Protein AF-0000000074036276 (afdb_homodimer)

Secondary structure (DSSP, 8-state):
--THHHHHHHHHHHHHHHHHHHHHHHHHHHHHHHHHHHHTT--HHHHHHHHHHHHHHHHHHHHHHH---HHHHHHHHHHHHHHIIIIIHHHHHHTTTGGGTTHHHHHHHHHHHHHHH--SGGGHHHHHHHHHHHHHHHHHHHH-TTTS---S-HHHHHHHHHHHHHHHHHHHHHHHHHHHHHHHHHHHHHHHHHHB-TTT-SEEHHHHHHHHHS--SS-EEEEEEEEETHHHHHHHH-HHHHHHHHHHHHHHHHHHS-TT-EEEE-SSSEEEEEEET--HHHHHHHHHHHHHHHHHHHHHTTTTT-EEEEEEEEGGG-SHHHHHHHHHHHHHHHS-----------/--THHHHHHHHHHHHHHHHHHHHHHHHHHHHHHHHHHHHTT--HHHHHHHHHHHHHHHHHHHHHHH---HHHHHHHHHHHHHHIIIIIHHHHHHTTTGGGTTHHHHHHHHHHHHHHH--SGGGHHHHHHHHHHHHHHHHHHHH-TTTS---S-HHHHHHHHHHHHHHHHHHHHHHHHHHHHHHHHHHHHHHHHHHB-TTT-SEEHHHHHHHHHS--SS-EEEEEEEEETHHHHHHHH-HHHHHHHHHHHHHHHHHHS-TT-EEEE-SSSEEEEEEET--HHHHHHHHHHHHHHHHHHHHHTTTTT-EEEEEEEEGGG-SHHHHHHHHHHHHHHHS-----------

Nearest PDB structures (foldseek):
  7e6g-assembly1_B  TM=5.889E-01  e=9.411E-11  Pseudomonas aeruginosa
  4zmu-assembly2_D  TM=6.657E-01  e=3.945E-09  Pseudomonas aeruginosa PAO1
  3tvk-assembly1_A  TM=8.388E-01  e=3.420E-07  Escherichia coli K-12
  4h54-assembly1_A  TM=5.134E-01  e=1.057E-08  Escherichia coli K-12
  4h54-assembly1_B  TM=5.108E-01  e=3.673E-08  Escherichia coli K-12

Sequence (692 aa):
MEWYHLQKKSFEGVKAQIFKIVLVFAGLAFSFATLANTINGRPAVNIWLPLLAAGLHGLLFFIYTRERSSHSRTAITRIYMAGLAWVYLPLAWLTSPGSYSAMPYYALAFIVIMACLTLKSWEYVFAVSSLMITILLFHYEVLHPGQFSLYSPPKERALDLSIHFFVASTIMIISLYMINRSFRHENQRMYDAATTDPHTGLYNRRFFYDAISHQHLHTFCLVLMDLNNFKRINDIHGHPVGDEVLLAFSRILKLSCREEDLAIRYGGDEFILLLHHTTLSQARALESRIRHDFRELEETYKHEELSISFGYATHLDGSIDEIILKADQHLYQRKPKKFLQESLPRMEWYHLQKKSFEGVKAQIFKIVLVFAGLAFSFATLANTINGRPAVNIWLPLLAAGLHGLLFFIYTRERSSHSRTAITRIYMAGLAWVYLPLAWLTSPGSYSAMPYYALAFIVIMACLTLKSWEYVFAVSSLMITILLFHYEVLHPGQFSLYSPPKERALDLSIHFFVASTIMIISLYMINRSFRHENQRMYDAATTDPHTGLYNRRFFYDAISHQHLHTFCLVLMDLNNFKRINDIHGHPVGDEVLLAFSRILKLSCREEDLAIRYGGDEFILLLHHTTLSQARALESRIRHDFRELEETYKHEELSISFGYATHLDGSIDEIILKADQHLYQRKPKKFLQESLPR

Foldseek 3Di:
DPVVVVVLVLLLVLLLVLLLVLLVLLLVLLVLQLVLCVVLVHDPCSNVLSVVVSVVSVVLNVVLVPDDDSVVNLVSLLVVLCCVQPPSLVVNQQRALHPLALSVLVLVLSLLSQVLNDDDPVSNCSSVSSVVVSVVSVVVCVVPVVRHDNDDDPVSRVVRNVSSNVSSVVSNVVSVVSVVVSVVVVVVVVVQVVFADPLQSAGEQVVVVVVVVPPPDFKKKKKKKFKPLLVVCCVPVNVVVSSVLVNQLSVLVVVLADPVWGWYDYDDGMIMIIGTPDDPVRVVVSVVSSQVSCVVVCVVVVVSNIDMFMFMFIPVQDDPVRRVVRRVVRRVVGPDPPPPVPPPDD/DPVVVVVLVLLLVLLLVLLLVLLVLLLVLLVLQLVLCVVLVHDPCSNVLSVVVSVVSVVLNVVLVPDDDSVVNLVSLLVVLCCVQPPSLVVNQQQALHPLALSVLVLVLSLLSQVLNDDDPVSNCSSVSSVVVSVVSVVVCVVPVVRHDNDDPPVSRVVRNVSSNVSSVVSNVVSVVSVVVSVVVVVVVVVQVVFADPLQSAGEQVVVVVVVVPPPDFKKKKKKKFKPLLVVCCVPVNVVVSSVLVNQLSVLVVVLADPVKGWYDYDDGMIMIIGTPDDPVRVVVSVVSSQVSCVVVCVVVVVSNIDMFMFMFIPVQDDPVRRVVRRVVRRVVGPDPPPPPPPPDD

Organism: NCBI:txid159291

pLDDT: mean 86.24, std 13.28, range [28.83, 98.31]

Structure (mmCIF, N/CA/C/O backbone):
data_AF-0000000074036276-model_v1
#
loop_
_entity.id
_entity.type
_entity.pdbx_description
1 polymer 'diguanylate cyclase'
#
loop_
_atom_site.group_PDB
_atom_site.id
_atom_site.type_symbol
_atom_site.label_atom_id
_atom_site.label_alt_id
_atom_site.label_comp_id
_atom_site.label_asym_id
_atom_site.label_entity_id
_atom_site.label_seq_id
_atom_site.pdbx_PDB_ins_code
_atom_site.Cartn_x
_atom_site.Cartn_y
_atom_site.Cartn_z
_atom_site.occupancy
_atom_site.B_iso_or_equiv
_atom_site.auth_seq_id
_atom_site.auth_comp_id
_atom_site.auth_asym_id
_atom_site.auth_atom_id
_atom_site.pdbx_PDB_model_num
ATOM 1 N N . MET A 1 1 ? 2.258 18.891 -13.188 1 29.39 1 MET A N 1
ATOM 2 C CA . MET A 1 1 ? 3.076 17.906 -13.883 1 29.39 1 MET A CA 1
ATOM 3 C C . MET A 1 1 ? 3.99 17.172 -12.914 1 29.39 1 MET A C 1
ATOM 5 O O . MET A 1 1 ? 4.098 15.945 -12.961 1 29.39 1 MET A O 1
ATOM 9 N N . GLU A 1 2 ? 4.906 18.031 -12.227 1 33.69 2 GLU A N 1
ATOM 10 C CA . GLU A 1 2 ? 6.086 17.5 -11.547 1 33.69 2 GLU A CA 1
ATOM 11 C C . GLU A 1 2 ? 5.715 16.844 -10.219 1 33.69 2 GLU A C 1
ATOM 13 O O . GLU A 1 2 ? 6.297 15.836 -9.828 1 33.69 2 GLU A O 1
ATOM 18 N N . TRP A 1 3 ? 4.902 17.625 -9.422 1 35.78 3 TRP A N 1
ATOM 19 C CA . TRP A 1 3 ? 4.793 17.266 -8.008 1 35.78 3 TRP A CA 1
ATOM 20 C C . TRP A 1 3 ? 3.941 16.016 -7.82 1 35.78 3 TRP A C 1
ATOM 22 O O . TRP A 1 3 ? 3.967 15.391 -6.758 1 35.78 3 TRP A O 1
ATOM 32 N N . TYR A 1 4 ? 2.934 15.75 -8.656 1 44.09 4 TYR A N 1
ATOM 33 C CA . TYR A 1 4 ? 2.369 14.453 -8.992 1 44.09 4 TYR A CA 1
ATOM 34 C C . TYR A 1 4 ? 3.451 13.375 -9.031 1 44.09 4 TYR A C 1
ATOM 36 O O . TYR A 1 4 ? 3.158 12.188 -8.914 1 44.09 4 TYR A O 1
ATOM 44 N N . HIS A 1 5 ? 4.633 13.875 -9.078 1 47.62 5 HIS A N 1
ATOM 45 C CA . HIS A 1 5 ? 5.871 13.117 -9.227 1 47.62 5 HIS A CA 1
ATOM 46 C C . HIS A 1 5 ? 6.254 12.43 -7.918 1 47.62 5 HIS A C 1
ATOM 48 O O . HIS A 1 5 ? 6.832 11.344 -7.934 1 47.62 5 HIS A O 1
ATOM 54 N N . LEU A 1 6 ? 5.895 13.156 -6.883 1 48.88 6 LEU A N 1
ATOM 55 C CA . LEU A 1 6 ? 6.371 12.531 -5.652 1 48.88 6 LEU A CA 1
ATOM 56 C C . LEU A 1 6 ? 5.605 11.242 -5.367 1 48.88 6 LEU A C 1
ATOM 58 O O . LEU A 1 6 ? 6.191 10.258 -4.922 1 48.88 6 LEU A O 1
ATOM 62 N N . GLN A 1 7 ? 4.188 11.336 -5.504 1 51.97 7 GLN A N 1
ATOM 63 C CA . GLN A 1 7 ? 3.34 10.164 -5.316 1 51.97 7 GLN A CA 1
ATOM 64 C C . GLN A 1 7 ? 3.77 9.016 -6.227 1 51.97 7 GLN A C 1
ATOM 66 O O . GLN A 1 7 ? 3.855 7.867 -5.793 1 51.97 7 GLN A O 1
ATOM 71 N N . LYS A 1 8 ? 3.844 9.422 -7.523 1 57.22 8 LYS A N 1
ATOM 72 C CA . LYS A 1 8 ? 4.305 8.516 -8.57 1 57.22 8 LYS A CA 1
ATOM 73 C C . LYS A 1 8 ? 5.668 7.926 -8.227 1 57.22 8 LYS A C 1
ATOM 75 O O . LYS A 1 8 ? 5.934 6.754 -8.5 1 57.22 8 LYS A O 1
ATOM 80 N N . LYS A 1 9 ? 6.23 8.586 -7.32 1 60.41 9 LYS A N 1
ATOM 81 C CA . LYS A 1 9 ? 7.598 8.195 -6.996 1 60.41 9 LYS A CA 1
ATOM 82 C C . LYS A 1 9 ? 7.617 7.094 -5.938 1 60.41 9 LYS A C 1
ATOM 84 O O . LYS A 1 9 ? 8.414 6.156 -6.02 1 60.41 9 LYS A O 1
ATOM 89 N N . SER A 1 10 ? 6.492 7.262 -5.035 1 69.25 10 SER A N 1
ATOM 90 C CA . SER A 1 10 ? 6.539 6.242 -3.99 1 69.25 10 SER A CA 1
ATOM 91 C C . SER A 1 10 ? 6.129 4.879 -4.527 1 69.25 10 SER A C 1
ATOM 93 O O . SER A 1 10 ? 6.801 3.877 -4.273 1 69.25 10 SER A O 1
ATOM 95 N N . PHE A 1 11 ? 5.102 4.863 -5.363 1 75.06 11 PHE A N 1
ATOM 96 C CA . PHE A 1 11 ? 4.633 3.609 -5.938 1 75.06 11 PHE A CA 1
ATOM 97 C C . PHE A 1 11 ? 5.648 3.049 -6.926 1 75.06 11 PHE A C 1
ATOM 99 O O . PHE A 1 11 ? 5.938 1.85 -6.914 1 75.06 11 PHE A O 1
ATOM 106 N N . GLU A 1 12 ? 6.168 3.906 -7.719 1 78.75 12 GLU A N 1
ATOM 107 C CA . GLU A 1 12 ? 7.188 3.496 -8.68 1 78.75 12 GLU A CA 1
ATOM 108 C C . GLU A 1 12 ? 8.445 2.994 -7.973 1 78.75 12 GLU A C 1
ATOM 110 O O . GLU A 1 12 ? 9.094 2.057 -8.445 1 78.75 12 GLU A O 1
ATOM 115 N N . GLY A 1 13 ? 8.672 3.613 -6.871 1 78.56 13 GLY A N 1
ATOM 116 C CA . GLY A 1 13 ? 9.82 3.174 -6.094 1 78.56 13 GLY A CA 1
ATOM 117 C C . GLY A 1 13 ? 9.648 1.783 -5.512 1 78.56 13 GLY A C 1
ATOM 118 O O . GLY A 1 13 ? 10.578 0.97 -5.551 1 78.56 13 GLY A O 1
ATOM 119 N N . VAL A 1 14 ? 8.492 1.578 -5.07 1 78.81 14 VAL A N 1
ATOM 120 C CA . VAL A 1 14 ? 8.195 0.268 -4.504 1 78.81 14 VAL A CA 1
ATOM 121 C C . VAL A 1 14 ? 8.281 -0.8 -5.59 1 78.81 14 VAL A C 1
ATOM 123 O O . VAL A 1 14 ? 8.891 -1.854 -5.387 1 78.81 14 VAL A O 1
ATOM 126 N N . LYS A 1 15 ? 7.711 -0.553 -6.73 1 85.56 15 LYS A N 1
ATOM 127 C CA . LYS A 1 15 ? 7.73 -1.512 -7.832 1 85.56 15 LYS A CA 1
ATOM 128 C C . LYS A 1 15 ? 9.156 -1.735 -8.344 1 85.56 15 LYS A C 1
ATOM 130 O O . LYS A 1 15 ? 9.508 -2.844 -8.75 1 85.56 15 LYS A O 1
ATOM 135 N N . ALA A 1 16 ? 9.93 -0.695 -8.312 1 87.44 16 ALA A N 1
ATOM 136 C CA . ALA A 1 16 ? 11.328 -0.826 -8.695 1 87.44 16 ALA A CA 1
ATOM 137 C C . ALA A 1 16 ? 12.07 -1.758 -7.746 1 87.44 16 ALA A C 1
ATOM 139 O O . ALA A 1 16 ? 12.906 -2.561 -8.172 1 87.44 16 ALA A O 1
ATOM 140 N N . GLN A 1 17 ? 11.781 -1.665 -6.535 1 84.44 17 GLN A N 1
ATOM 141 C CA . GLN A 1 17 ? 12.398 -2.545 -5.547 1 84.44 17 GLN A CA 1
ATOM 142 C C . GLN A 1 17 ? 11.945 -3.99 -5.742 1 84.44 17 GLN A C 1
ATOM 144 O O . GLN A 1 17 ? 12.758 -4.914 -5.641 1 84.44 17 GLN A O 1
ATOM 149 N N . ILE A 1 18 ? 10.742 -4.133 -6.023 1 85.88 18 ILE A N 1
ATOM 150 C CA . ILE A 1 18 ? 10.195 -5.465 -6.266 1 85.88 18 ILE A CA 1
ATOM 151 C C . ILE A 1 18 ? 10.859 -6.078 -7.496 1 85.88 18 ILE A C 1
ATOM 153 O O . ILE A 1 18 ? 11.219 -7.258 -7.492 1 85.88 18 ILE A O 1
ATOM 157 N N . PHE A 1 19 ? 11 -5.262 -8.531 1 92.88 19 PHE A N 1
ATOM 158 C CA . PHE A 1 19 ? 11.617 -5.77 -9.75 1 92.88 19 PHE A CA 1
ATOM 159 C C . PHE A 1 19 ? 13.047 -6.23 -9.484 1 92.88 19 PHE A C 1
ATOM 161 O O . PHE A 1 19 ? 13.469 -7.27 -9.984 1 92.88 19 PHE A O 1
ATOM 168 N N . LYS A 1 20 ? 13.766 -5.527 -8.664 1 90.75 20 LYS A N 1
ATOM 169 C CA . LYS A 1 20 ? 15.125 -5.926 -8.305 1 90.75 20 LYS A CA 1
ATOM 170 C C . LYS A 1 20 ? 15.141 -7.273 -7.594 1 90.75 20 LYS A C 1
ATOM 172 O O . LYS A 1 20 ? 15.977 -8.125 -7.883 1 90.75 20 LYS A O 1
ATOM 177 N N . ILE A 1 21 ? 14.258 -7.473 -6.809 1 87.19 21 ILE A N 1
ATOM 178 C CA . ILE A 1 21 ? 14.156 -8.711 -6.047 1 87.19 21 ILE A CA 1
ATOM 179 C C . ILE A 1 21 ? 13.773 -9.859 -6.977 1 87.19 21 ILE A C 1
ATOM 181 O O . ILE A 1 21 ? 14.336 -10.953 -6.891 1 87.19 21 ILE A O 1
ATOM 185 N N . VAL A 1 22 ? 12.805 -9.57 -7.793 1 89.5 22 VAL A N 1
ATOM 186 C CA . VAL A 1 22 ? 12.375 -10.562 -8.773 1 89.5 22 VAL A CA 1
ATOM 187 C C . VAL A 1 22 ? 13.555 -10.977 -9.648 1 89.5 22 VAL A C 1
ATOM 189 O O . VAL A 1 22 ? 13.758 -12.164 -9.914 1 89.5 22 VAL A O 1
ATOM 192 N N . LEU A 1 23 ? 14.336 -10 -10.062 1 93.38 23 LEU A N 1
ATOM 193 C CA . LEU A 1 23 ? 15.484 -10.305 -10.914 1 93.38 23 LEU A CA 1
ATOM 194 C C . LEU A 1 23 ? 16.469 -11.227 -10.195 1 93.38 23 LEU A C 1
ATOM 196 O O . LEU A 1 23 ? 16.984 -12.18 -10.789 1 93.38 23 LEU A O 1
ATOM 200 N N . VAL A 1 24 ? 16.609 -11.031 -8.961 1 91.44 24 VAL A N 1
ATOM 201 C CA . VAL A 1 24 ? 17.562 -11.836 -8.188 1 91.44 24 VAL A CA 1
ATOM 202 C C . VAL A 1 24 ? 16.984 -13.234 -7.977 1 91.44 24 VAL A C 1
ATOM 204 O O . VAL A 1 24 ? 17.641 -14.234 -8.305 1 91.44 24 VAL A O 1
ATOM 207 N N . PHE A 1 25 ? 15.781 -13.352 -7.574 1 87.56 25 PHE A N 1
ATOM 208 C CA . PHE A 1 25 ? 15.227 -14.648 -7.188 1 87.56 25 PHE A CA 1
ATOM 209 C C . PHE A 1 25 ? 14.859 -15.469 -8.414 1 87.56 25 PHE A C 1
ATOM 211 O O . PHE A 1 25 ? 14.984 -16.688 -8.414 1 87.56 25 PHE A O 1
ATOM 218 N N . ALA A 1 26 ? 14.344 -14.742 -9.375 1 88.25 26 ALA A N 1
ATOM 219 C CA . ALA A 1 26 ? 14.094 -15.461 -10.625 1 88.25 26 ALA A CA 1
ATOM 220 C C . ALA A 1 26 ? 15.406 -15.938 -11.258 1 88.25 26 ALA A C 1
ATOM 222 O O . ALA A 1 26 ? 15.469 -17.031 -11.812 1 88.25 26 ALA A O 1
ATOM 223 N N . GLY A 1 27 ? 16.406 -15.102 -11.188 1 90.69 27 GLY A N 1
ATOM 224 C CA . GLY A 1 27 ? 17.719 -15.531 -11.656 1 90.69 27 GLY A CA 1
ATOM 225 C C . GLY A 1 27 ? 18.234 -16.766 -10.953 1 90.69 27 GLY A C 1
ATOM 226 O O . GLY A 1 27 ? 18.734 -17.703 -11.602 1 90.69 27 GLY A O 1
ATOM 227 N N . LEU A 1 28 ? 18.062 -16.812 -9.703 1 89.38 28 LEU A N 1
ATOM 228 C CA . LEU A 1 28 ? 18.453 -17.984 -8.914 1 89.38 28 LEU A CA 1
ATOM 229 C C . LEU A 1 28 ? 17.609 -19.188 -9.289 1 89.38 28 LEU A C 1
ATOM 231 O O . LEU A 1 28 ? 18.125 -20.312 -9.367 1 89.38 28 LEU A O 1
ATOM 235 N N . ALA A 1 29 ? 16.375 -18.922 -9.492 1 85.94 29 ALA A N 1
ATOM 236 C CA . ALA A 1 29 ? 15.477 -20 -9.883 1 85.94 29 ALA A CA 1
ATOM 237 C C . ALA A 1 29 ? 15.898 -20.609 -11.219 1 85.94 29 ALA A C 1
ATOM 239 O O . ALA A 1 29 ? 15.898 -21.844 -11.367 1 85.94 29 ALA A O 1
ATOM 240 N N . PHE A 1 30 ? 16.266 -19.766 -12.125 1 88.62 30 PHE A N 1
ATOM 241 C CA . PHE A 1 30 ? 16.734 -20.25 -13.422 1 88.62 30 PHE A CA 1
ATOM 242 C C . PHE A 1 30 ? 18.031 -21.016 -13.289 1 88.62 30 PHE A C 1
ATOM 244 O O . PHE A 1 30 ? 18.25 -22.016 -13.984 1 88.62 30 PHE A O 1
ATOM 251 N N . SER A 1 31 ? 18.828 -20.578 -12.398 1 89.88 31 SER A N 1
ATOM 252 C CA . SER A 1 31 ? 20.078 -21.281 -12.125 1 89.88 31 SER A CA 1
ATOM 253 C C . SER A 1 31 ? 19.812 -22.656 -11.539 1 89.88 31 SER A C 1
ATOM 255 O O . SER A 1 31 ? 20.438 -23.641 -11.922 1 89.88 31 SER A O 1
ATOM 257 N N . PHE A 1 32 ? 18.875 -22.719 -10.719 1 87 32 PHE A N 1
ATOM 258 C CA . PHE A 1 32 ? 18.5 -23.984 -10.102 1 87 32 PHE A CA 1
ATOM 259 C C . PHE A 1 32 ? 17.891 -24.922 -11.133 1 87 32 PHE A C 1
ATOM 261 O O . PHE A 1 32 ? 18.125 -26.125 -11.094 1 87 32 PHE A O 1
ATOM 268 N N . ALA A 1 33 ? 17.078 -24.344 -11.961 1 83.31 33 ALA A N 1
ATOM 269 C CA . ALA A 1 33 ? 16.484 -25.156 -13.023 1 83.31 33 ALA A CA 1
ATOM 270 C C . ALA A 1 33 ? 17.562 -25.734 -13.93 1 83.31 33 ALA A C 1
ATOM 272 O O . ALA A 1 33 ? 17.453 -26.891 -14.367 1 83.31 33 ALA A O 1
ATOM 273 N N . THR A 1 34 ? 18.578 -24.953 -14.172 1 89 34 THR A N 1
ATOM 274 C CA . THR A 1 34 ? 19.719 -25.422 -14.961 1 89 34 THR A CA 1
ATOM 275 C C . THR A 1 34 ? 20.406 -26.594 -14.281 1 89 34 THR A C 1
ATOM 277 O O . THR A 1 34 ? 20.672 -27.609 -14.914 1 89 34 THR A O 1
ATOM 280 N N . LEU A 1 35 ? 20.594 -26.453 -13.062 1 86.88 35 LEU A N 1
ATOM 281 C CA . LEU A 1 35 ? 21.25 -27.5 -12.281 1 86.88 35 LEU A CA 1
ATOM 282 C C . LEU A 1 35 ? 20.406 -28.766 -12.242 1 86.88 35 LEU A C 1
ATOM 284 O O . LEU A 1 35 ? 20.922 -29.859 -12.445 1 86.88 35 LEU A O 1
ATOM 288 N N . ALA A 1 36 ? 19.125 -28.609 -12.016 1 81.62 36 ALA A N 1
ATOM 289 C CA . ALA A 1 36 ? 18.203 -29.75 -11.953 1 81.62 36 ALA A CA 1
ATOM 290 C C . ALA A 1 36 ? 18.156 -30.484 -13.289 1 81.62 36 ALA A C 1
ATOM 292 O O . ALA A 1 36 ? 18.172 -31.719 -13.32 1 81.62 36 ALA A O 1
ATOM 293 N N . ASN A 1 37 ? 18.109 -29.734 -14.359 1 84.25 37 ASN A N 1
ATOM 294 C CA . ASN A 1 37 ? 18.047 -30.328 -15.695 1 84.25 37 ASN A CA 1
ATOM 295 C C . ASN A 1 37 ? 19.344 -31.047 -16.047 1 84.25 37 ASN A C 1
ATOM 297 O O . ASN A 1 37 ? 19.312 -32.094 -16.719 1 84.25 37 ASN A O 1
ATOM 301 N N . THR A 1 38 ? 20.406 -30.516 -15.594 1 85.5 38 THR A N 1
ATOM 302 C CA . THR A 1 38 ? 21.703 -31.156 -15.82 1 85.5 38 THR A CA 1
ATOM 303 C C . THR A 1 38 ? 21.797 -32.469 -15.078 1 85.5 38 THR A C 1
ATOM 305 O O . THR A 1 38 ? 22.203 -33.5 -15.648 1 85.5 38 THR A O 1
ATOM 308 N N . ILE A 1 39 ? 21.312 -32.469 -13.891 1 81.31 39 ILE A N 1
ATOM 309 C CA . ILE A 1 39 ? 21.375 -33.656 -13.047 1 81.31 39 ILE A CA 1
ATOM 310 C C . ILE A 1 39 ? 20.453 -34.719 -13.609 1 81.31 39 ILE A C 1
ATOM 312 O O . ILE A 1 39 ? 20.781 -35.906 -13.578 1 81.31 39 ILE A O 1
ATOM 316 N N . ASN A 1 40 ? 19.359 -34.344 -14.203 1 77.5 40 ASN A N 1
ATOM 317 C CA . ASN A 1 40 ? 18.359 -35.25 -14.719 1 77.5 40 ASN A CA 1
ATOM 318 C C . ASN A 1 40 ? 18.688 -35.688 -16.141 1 77.5 40 ASN A C 1
ATOM 320 O O . ASN A 1 40 ? 17.906 -36.406 -16.766 1 77.5 40 ASN A O 1
ATOM 324 N N . GLY A 1 41 ? 19.719 -35.281 -16.703 1 79.38 41 GLY A N 1
ATOM 325 C CA . GLY A 1 41 ? 20.156 -35.688 -18.047 1 79.38 41 GLY A CA 1
ATOM 326 C C . GLY A 1 41 ? 19.203 -35.25 -19.125 1 79.38 41 GLY A C 1
ATOM 327 O O . GLY A 1 41 ? 18.875 -36.031 -20.047 1 79.38 41 GLY A O 1
ATOM 328 N N . ARG A 1 42 ? 18.703 -34 -18.984 1 80.69 42 ARG A N 1
ATOM 329 C CA . ARG A 1 42 ? 17.781 -33.438 -19.969 1 80.69 42 ARG A CA 1
ATOM 330 C C . ARG A 1 42 ? 18.516 -33.031 -21.234 1 80.69 42 ARG A C 1
ATOM 332 O O . ARG A 1 42 ? 19.75 -32.875 -21.219 1 80.69 42 ARG A O 1
ATOM 339 N N . PRO A 1 43 ? 17.766 -32.844 -22.281 1 83 43 PRO A N 1
ATOM 340 C CA . PRO A 1 43 ? 18.406 -32.344 -23.516 1 83 43 PRO A CA 1
ATOM 341 C C . PRO A 1 43 ? 19.109 -31.016 -23.312 1 83 43 PRO A C 1
ATOM 343 O O . PRO A 1 43 ? 18.766 -30.25 -22.406 1 83 43 PRO A O 1
ATOM 346 N N . ALA A 1 44 ? 20.016 -30.734 -24.172 1 86.44 44 ALA A N 1
ATOM 347 C CA . ALA A 1 44 ? 20.875 -29.562 -24.062 1 86.44 44 ALA A CA 1
ATOM 348 C C . ALA A 1 44 ? 20.062 -28.281 -24.047 1 86.44 44 ALA A C 1
ATOM 350 O O . ALA A 1 44 ? 20.375 -27.344 -23.297 1 86.44 44 ALA A O 1
ATOM 351 N N . VAL A 1 45 ? 19.078 -28.25 -24.75 1 85.75 45 VAL A N 1
ATOM 352 C CA . VAL A 1 45 ? 18.266 -27.031 -24.875 1 85.75 45 VAL A CA 1
ATOM 353 C C . VAL A 1 45 ? 17.641 -26.703 -23.516 1 85.75 45 VAL A C 1
ATOM 355 O O . VAL A 1 45 ? 17.484 -25.531 -23.172 1 85.75 45 VAL A O 1
ATOM 358 N N . ASN A 1 46 ? 17.344 -27.688 -22.734 1 84.75 46 ASN A N 1
ATOM 359 C CA . ASN A 1 46 ? 16.719 -27.484 -21.422 1 84.75 46 ASN A CA 1
ATOM 360 C C . ASN A 1 46 ? 17.734 -27.016 -20.391 1 84.75 46 ASN A C 1
ATOM 362 O O . ASN A 1 46 ? 17.375 -26.578 -19.297 1 84.75 46 ASN A O 1
ATOM 366 N N . ILE A 1 47 ? 18.938 -27.109 -20.719 1 88.81 47 ILE A N 1
ATOM 367 C CA . ILE A 1 47 ? 20.016 -26.672 -19.844 1 88.81 47 ILE A CA 1
ATOM 368 C C . ILE A 1 47 ? 20.438 -25.25 -20.219 1 88.81 47 ILE A C 1
ATOM 370 O O . ILE A 1 47 ? 20.516 -24.359 -19.359 1 88.81 47 ILE A O 1
ATOM 374 N N . TRP A 1 48 ? 20.531 -25.031 -21.484 1 89.94 48 TRP A N 1
ATOM 375 C CA . TRP A 1 48 ? 21.094 -23.766 -21.953 1 89.94 48 TRP A CA 1
ATOM 376 C C . TRP A 1 48 ? 20.062 -22.641 -21.844 1 89.94 48 TRP A C 1
ATOM 378 O O . TRP A 1 48 ? 20.422 -21.5 -21.562 1 89.94 48 TRP A O 1
ATOM 388 N N . LEU A 1 49 ? 18.875 -22.938 -22.047 1 90.38 49 LEU A N 1
ATOM 389 C CA . LEU A 1 49 ? 17.844 -21.906 -22.062 1 90.38 49 LEU A CA 1
ATOM 390 C C . LEU A 1 49 ? 17.703 -21.266 -20.672 1 90.38 49 LEU A C 1
ATOM 392 O O . LEU A 1 49 ? 17.797 -20.047 -20.531 1 90.38 49 LEU A O 1
ATOM 396 N N . PRO A 1 50 ? 17.594 -22.047 -19.641 1 90.31 50 PRO A N 1
ATOM 397 C CA . PRO A 1 50 ? 17.531 -21.438 -18.312 1 90.31 50 PRO A CA 1
ATOM 398 C C . PRO A 1 50 ? 18.844 -20.781 -17.891 1 90.31 50 PRO A C 1
ATOM 400 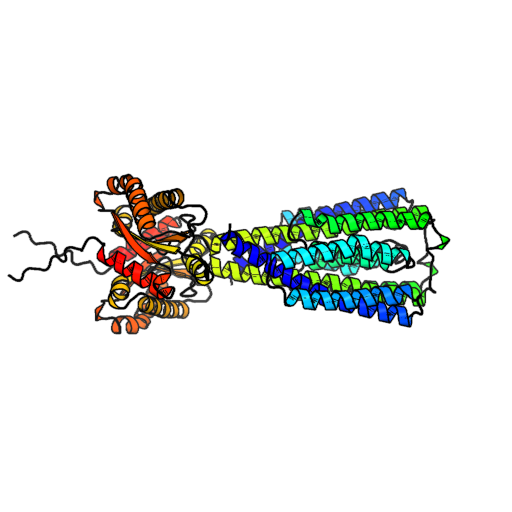O O . PRO A 1 50 ? 18.844 -19.797 -17.172 1 90.31 50 PRO A O 1
ATOM 403 N N . LEU A 1 51 ? 19.859 -21.297 -18.391 1 91.5 51 LEU A N 1
ATOM 404 C CA . LEU A 1 51 ? 21.156 -20.688 -18.094 1 91.5 51 LEU A CA 1
ATOM 405 C C . LEU A 1 51 ? 21.25 -19.297 -18.688 1 91.5 51 LEU A C 1
ATOM 407 O O . LEU A 1 51 ? 21.703 -18.359 -18.031 1 91.5 51 LEU A O 1
ATOM 411 N N . LEU A 1 52 ? 20.828 -19.281 -19.891 1 91.56 52 LEU A N 1
ATOM 412 C CA . LEU A 1 52 ? 20.797 -17.984 -20.562 1 91.56 52 LEU A CA 1
ATOM 413 C C . LEU A 1 52 ? 19.859 -17.016 -19.859 1 91.56 52 LEU A C 1
ATOM 415 O O . LEU A 1 52 ? 20.156 -15.828 -19.719 1 91.56 52 LEU A O 1
ATOM 419 N N . ALA A 1 53 ? 18.797 -17.516 -19.422 1 92.44 53 ALA A N 1
ATOM 420 C CA . ALA A 1 53 ? 17.828 -16.703 -18.688 1 92.44 53 ALA A CA 1
ATOM 421 C C . ALA A 1 53 ? 18.438 -16.188 -17.375 1 92.44 53 ALA A C 1
ATOM 423 O O . ALA A 1 53 ? 18.25 -15.023 -17.016 1 92.44 53 ALA A O 1
ATOM 424 N N . ALA A 1 54 ? 19.172 -17 -16.703 1 93.12 54 ALA A N 1
ATOM 425 C CA . ALA A 1 54 ? 19.828 -16.594 -15.469 1 93.12 54 ALA A CA 1
ATOM 426 C C . ALA A 1 54 ? 20.844 -15.477 -15.727 1 93.12 54 ALA A C 1
ATOM 428 O O . ALA A 1 54 ? 20.891 -14.5 -14.977 1 93.12 54 ALA A O 1
ATOM 429 N N . GLY A 1 55 ? 21.578 -15.633 -16.75 1 93.38 55 GLY A N 1
ATOM 430 C CA . GLY A 1 55 ? 22.516 -14.594 -17.125 1 93.38 55 GLY A CA 1
ATOM 431 C C . GLY A 1 55 ? 21.859 -13.273 -17.469 1 93.38 55 GLY A C 1
ATOM 432 O O . GLY A 1 55 ? 22.328 -12.211 -17.078 1 93.38 55 GLY A O 1
ATOM 433 N N . LEU A 1 56 ? 20.797 -13.398 -18.188 1 93.56 56 LEU A N 1
ATOM 434 C CA . LEU A 1 56 ? 20.047 -12.203 -18.562 1 93.56 56 LEU A CA 1
ATOM 435 C C . LEU A 1 56 ? 19.516 -11.484 -17.328 1 93.56 56 LEU A C 1
ATOM 437 O O . LEU A 1 56 ? 19.469 -10.25 -17.281 1 93.56 56 LEU A O 1
ATOM 441 N N . HIS A 1 57 ? 19.125 -12.227 -16.344 1 94.75 57 HIS A N 1
ATOM 442 C CA . HIS A 1 57 ? 18.641 -11.625 -15.109 1 94.75 57 HIS A CA 1
ATOM 443 C C . HIS A 1 57 ? 19.766 -10.883 -14.383 1 94.75 57 HIS A C 1
ATOM 445 O O . HIS A 1 57 ? 19.547 -9.812 -13.82 1 94.75 57 HIS A O 1
ATOM 451 N N . GLY A 1 58 ? 20.906 -11.469 -14.391 1 92.94 58 GLY A N 1
ATOM 452 C CA . GLY A 1 58 ? 22.047 -10.773 -13.82 1 92.94 58 GLY A CA 1
ATOM 453 C C . GLY A 1 58 ? 22.391 -9.477 -14.531 1 92.94 58 GLY A C 1
ATOM 454 O O . GLY A 1 58 ? 22.609 -8.453 -13.891 1 92.94 58 GLY A O 1
ATOM 455 N N . LEU A 1 59 ? 22.344 -9.539 -15.812 1 92.06 59 LEU A N 1
ATOM 456 C CA . LEU A 1 59 ? 22.625 -8.367 -16.625 1 92.06 59 LEU A CA 1
ATOM 457 C C . LEU A 1 59 ? 21.578 -7.285 -16.406 1 92.06 59 LEU A C 1
ATOM 459 O O . LEU A 1 59 ? 21.906 -6.109 -16.25 1 92.06 59 LEU A O 1
ATOM 463 N N . LEU A 1 60 ? 20.359 -7.703 -16.422 1 93 60 LEU A N 1
ATOM 464 C CA . LEU A 1 60 ? 19.266 -6.758 -16.203 1 93 60 LEU A CA 1
ATOM 465 C C . LEU A 1 60 ? 19.359 -6.121 -14.82 1 93 60 LEU A C 1
ATOM 467 O O . LEU A 1 60 ? 19.078 -4.93 -14.664 1 93 60 LEU A O 1
ATOM 471 N N . PHE A 1 61 ? 19.734 -6.922 -13.852 1 93.5 61 PHE A N 1
ATOM 472 C CA . PHE A 1 61 ? 19.891 -6.395 -12.508 1 93.5 61 PHE A CA 1
ATOM 473 C C . PHE A 1 61 ? 20.953 -5.301 -12.477 1 93.5 61 PHE A C 1
ATOM 475 O O . PHE A 1 61 ? 20.75 -4.242 -11.883 1 93.5 61 PHE A O 1
ATOM 482 N N . PHE A 1 62 ? 22.031 -5.566 -13.125 1 91.56 62 PHE A N 1
ATOM 483 C CA . PHE A 1 62 ? 23.156 -4.629 -13.18 1 91.56 62 PHE A CA 1
ATOM 484 C C . PHE A 1 62 ? 22.734 -3.334 -13.867 1 91.56 62 PHE A C 1
ATOM 486 O O . PHE A 1 62 ? 22.984 -2.244 -13.352 1 91.56 62 PHE A O 1
ATOM 493 N N . ILE A 1 63 ? 22.062 -3.393 -14.945 1 91.31 63 ILE A N 1
ATOM 494 C CA . ILE A 1 63 ? 21.625 -2.232 -15.719 1 91.31 63 ILE A CA 1
ATOM 495 C C . ILE A 1 63 ? 20.578 -1.449 -14.945 1 91.31 63 ILE A C 1
ATOM 497 O O . ILE A 1 63 ? 20.641 -0.221 -14.859 1 91.31 63 ILE A O 1
ATOM 501 N N . TYR A 1 64 ? 19.656 -2.186 -14.359 1 91.38 64 TYR A N 1
ATOM 502 C CA . TYR A 1 64 ? 18.516 -1.578 -13.688 1 91.38 64 TYR A CA 1
ATOM 503 C C . TYR A 1 64 ? 18.969 -0.801 -12.453 1 91.38 64 TYR A C 1
ATOM 505 O O . TYR A 1 64 ? 18.438 0.27 -12.156 1 91.38 64 TYR A O 1
ATOM 513 N N . THR A 1 65 ? 19.922 -1.259 -11.68 1 89.88 65 THR A N 1
ATOM 514 C CA . THR A 1 65 ? 20.391 -0.618 -10.453 1 89.88 65 THR A CA 1
ATOM 515 C C . THR A 1 65 ? 21.188 0.646 -10.773 1 89.88 65 THR A C 1
ATOM 517 O O . THR A 1 65 ? 21.25 1.566 -9.953 1 89.88 65 THR A O 1
ATOM 520 N N . ARG A 1 66 ? 21.75 0.762 -11.938 1 88.19 66 ARG A N 1
ATOM 521 C CA . ARG A 1 66 ? 22.562 1.906 -12.32 1 88.19 66 ARG A CA 1
ATOM 522 C C . ARG A 1 66 ? 21.719 2.982 -12.992 1 88.19 66 ARG A C 1
ATOM 524 O O . ARG A 1 66 ? 22.141 4.137 -13.102 1 88.19 66 ARG A O 1
ATOM 531 N N . GLU A 1 67 ? 20.531 2.553 -13.383 1 83.5 67 GLU A N 1
ATOM 532 C CA . GLU A 1 67 ? 19.641 3.48 -14.086 1 83.5 67 GLU A CA 1
ATOM 533 C C . GLU A 1 67 ? 18.969 4.441 -13.117 1 83.5 67 GLU A C 1
ATOM 535 O O . GLU A 1 67 ? 18.406 4.016 -12.102 1 83.5 67 GLU A O 1
ATOM 540 N N . ARG A 1 68 ? 19.031 5.719 -13.5 1 76.94 68 ARG A N 1
ATOM 541 C CA . ARG A 1 68 ? 18.484 6.73 -12.609 1 76.94 68 ARG A CA 1
ATOM 542 C C . ARG A 1 68 ? 17.172 7.273 -13.148 1 76.94 68 ARG A C 1
ATOM 544 O O . ARG A 1 68 ? 16.344 7.781 -12.383 1 76.94 68 ARG A O 1
ATOM 551 N N . SER A 1 69 ? 16.906 7.066 -14.414 1 82.25 69 SER A N 1
ATOM 552 C CA . SER A 1 69 ? 15.695 7.586 -15.039 1 82.25 69 SER A CA 1
ATOM 553 C C . SER A 1 69 ? 14.5 6.676 -14.773 1 82.25 69 SER A C 1
ATOM 555 O O . SER A 1 69 ? 14.547 5.477 -15.055 1 82.25 69 SER A O 1
ATOM 557 N N . SER A 1 70 ? 13.453 7.238 -14.266 1 82.56 70 SER A N 1
ATOM 558 C CA . SER A 1 70 ? 12.234 6.473 -14.008 1 82.56 70 SER A CA 1
ATOM 559 C C . SER A 1 70 ? 11.625 5.953 -15.305 1 82.56 70 SER A C 1
ATOM 561 O O . SER A 1 70 ? 11.094 4.844 -15.352 1 82.56 70 SER A O 1
ATOM 563 N N . HIS A 1 71 ? 11.727 6.715 -16.328 1 85.94 71 HIS A N 1
ATOM 564 C CA . HIS A 1 71 ? 11.195 6.312 -17.609 1 85.94 71 HIS A CA 1
ATOM 565 C C . HIS A 1 71 ? 11.93 5.094 -18.156 1 85.94 71 HIS A C 1
ATOM 567 O O . HIS A 1 71 ? 11.305 4.145 -18.641 1 85.94 71 HIS A O 1
ATOM 573 N N . SER A 1 72 ? 13.219 5.133 -18.062 1 89.5 72 SER A N 1
ATOM 574 C CA . SER A 1 72 ? 14.031 4.016 -18.531 1 89.5 72 SER A CA 1
ATOM 575 C C . SER A 1 72 ? 13.773 2.76 -17.703 1 89.5 72 SER A C 1
ATOM 577 O O . SER A 1 72 ? 13.703 1.657 -18.25 1 89.5 72 SER A O 1
ATOM 579 N N . ARG A 1 73 ? 13.641 2.943 -16.469 1 90.38 73 ARG A N 1
ATOM 580 C CA . ARG A 1 73 ? 13.375 1.807 -15.586 1 90.38 73 ARG A CA 1
ATOM 581 C C . ARG A 1 73 ? 12.031 1.161 -15.922 1 90.38 73 ARG A C 1
ATOM 583 O O . ARG A 1 73 ? 11.922 -0.066 -15.961 1 90.38 73 ARG A O 1
ATOM 590 N N . THR A 1 74 ? 11.07 1.975 -16.172 1 91.38 74 THR A N 1
ATOM 591 C CA . THR A 1 74 ? 9.75 1.469 -16.547 1 91.38 74 THR A CA 1
ATOM 592 C C . THR A 1 74 ? 9.82 0.729 -17.891 1 91.38 74 THR A C 1
ATOM 594 O O . THR A 1 74 ? 9.195 -0.324 -18.047 1 91.38 74 THR A O 1
ATOM 597 N N . ALA A 1 75 ? 10.555 1.241 -18.781 1 94 75 ALA A N 1
ATOM 598 C CA . ALA A 1 75 ? 10.719 0.603 -20.094 1 94 75 ALA A CA 1
ATOM 599 C C . ALA A 1 75 ? 11.383 -0.763 -19.953 1 94 75 ALA A C 1
ATOM 601 O O . ALA A 1 75 ? 10.961 -1.733 -20.578 1 94 75 ALA A O 1
ATOM 602 N N . ILE A 1 76 ? 12.406 -0.801 -19.156 1 94.69 76 ILE A N 1
ATOM 603 C CA . ILE A 1 76 ? 13.125 -2.049 -18.938 1 94.69 76 ILE A CA 1
ATOM 604 C C . ILE A 1 76 ? 12.18 -3.094 -18.344 1 94.69 76 ILE A C 1
ATOM 606 O O . ILE A 1 76 ? 12.172 -4.246 -18.781 1 94.69 76 ILE A O 1
ATOM 610 N N . THR A 1 77 ? 11.383 -2.715 -17.406 1 95 77 THR A N 1
ATOM 611 C CA . THR A 1 77 ? 10.438 -3.623 -16.766 1 95 77 THR A CA 1
ATOM 612 C C . THR A 1 77 ? 9.406 -4.125 -17.781 1 95 77 THR A C 1
ATOM 614 O O . THR A 1 77 ? 9.07 -5.312 -17.797 1 95 77 THR A O 1
ATOM 617 N N . ARG A 1 78 ? 8.938 -3.277 -18.688 1 96.19 78 ARG A N 1
ATOM 618 C CA . ARG A 1 78 ? 7.965 -3.652 -19.719 1 96.19 78 ARG A CA 1
ATOM 619 C C . ARG A 1 78 ? 8.57 -4.629 -20.719 1 96.19 78 ARG A C 1
ATOM 621 O O . ARG A 1 78 ? 7.926 -5.605 -21.109 1 96.19 78 ARG A O 1
ATOM 628 N N . ILE A 1 79 ? 9.766 -4.383 -21.047 1 96.12 79 ILE A N 1
ATOM 629 C CA . ILE A 1 79 ? 10.461 -5.25 -21.984 1 96.12 79 ILE A CA 1
ATOM 630 C C . ILE A 1 79 ? 10.68 -6.625 -21.359 1 96.12 79 ILE A C 1
ATOM 632 O O . ILE A 1 79 ? 10.531 -7.652 -22.016 1 96.12 79 ILE A O 1
ATOM 636 N N . TYR A 1 80 ? 11.016 -6.582 -20.141 1 96.62 80 TYR A N 1
ATOM 637 C CA . TYR A 1 80 ? 11.195 -7.824 -19.406 1 96.62 80 TYR A CA 1
ATOM 638 C C . TYR A 1 80 ? 9.906 -8.648 -19.406 1 96.62 80 TYR A C 1
ATOM 640 O O . TYR A 1 80 ? 9.93 -9.844 -19.688 1 96.62 80 TYR A O 1
ATOM 648 N N . MET A 1 81 ? 8.789 -8.008 -19.109 1 97.06 81 MET A N 1
ATOM 649 C CA . MET A 1 81 ? 7.512 -8.711 -19.047 1 97.06 81 MET A CA 1
ATOM 650 C C . MET A 1 81 ? 7.109 -9.234 -20.438 1 97.06 81 MET A C 1
ATOM 652 O O . MET A 1 81 ? 6.652 -10.367 -20.562 1 97.06 81 MET A O 1
ATOM 656 N N . ALA A 1 82 ? 7.371 -8.43 -21.422 1 97.31 82 ALA A N 1
ATOM 657 C CA . ALA A 1 82 ? 7.078 -8.844 -22.797 1 97.31 82 ALA A CA 1
ATOM 658 C C . ALA A 1 82 ? 7.926 -10.047 -23.188 1 97.31 82 ALA A C 1
ATOM 660 O O . ALA A 1 82 ? 7.414 -11 -23.781 1 97.31 82 ALA A O 1
ATOM 661 N N . GLY A 1 83 ? 9.172 -9.977 -22.891 1 96.56 83 GLY A N 1
ATOM 662 C CA . GLY A 1 83 ? 10.078 -11.078 -23.188 1 96.56 83 GLY A CA 1
ATOM 663 C C . GLY A 1 83 ? 9.703 -12.367 -22.484 1 96.56 83 GLY A C 1
ATOM 664 O O . GLY A 1 83 ? 9.781 -13.445 -23.062 1 96.56 83 GLY A O 1
ATOM 665 N N . LEU A 1 84 ? 9.305 -12.203 -21.297 1 95.56 84 LEU A N 1
ATOM 666 C CA . LEU A 1 84 ? 8.906 -13.359 -20.516 1 95.56 84 LEU A CA 1
ATOM 667 C C . LEU A 1 84 ? 7.645 -13.992 -21.078 1 95.56 84 LEU A C 1
ATOM 669 O O . LEU A 1 84 ? 7.586 -15.211 -21.266 1 95.56 84 LEU A O 1
ATOM 673 N N . ALA A 1 85 ? 6.668 -13.18 -21.422 1 97.19 85 ALA A N 1
ATOM 674 C CA . ALA A 1 85 ? 5.355 -13.648 -21.859 1 97.19 85 ALA A CA 1
ATOM 675 C C . ALA A 1 85 ? 5.395 -14.125 -23.312 1 97.19 85 ALA A C 1
ATOM 677 O O . ALA A 1 85 ? 4.812 -15.156 -23.641 1 97.19 85 ALA A O 1
ATOM 678 N N . TRP A 1 86 ? 6.113 -13.461 -24.156 1 97.81 86 TRP A N 1
ATOM 679 C CA . TRP A 1 86 ? 5.926 -13.648 -25.578 1 97.81 86 TRP A CA 1
ATOM 680 C C . TRP A 1 86 ? 7.105 -14.391 -26.203 1 97.81 86 TRP A C 1
ATOM 682 O O . TRP A 1 86 ? 7.02 -14.883 -27.328 1 97.81 86 TRP A O 1
ATOM 692 N N . VAL A 1 87 ? 8.164 -14.531 -25.469 1 96.38 87 VAL A N 1
ATOM 693 C CA . VAL A 1 87 ? 9.344 -15.172 -26.031 1 96.38 87 VAL A CA 1
ATOM 694 C C . VAL A 1 87 ? 9.742 -16.375 -25.172 1 96.38 87 VAL A C 1
ATOM 696 O O . VAL A 1 87 ? 9.664 -17.516 -25.625 1 96.38 87 VAL A O 1
ATOM 699 N N . TYR A 1 88 ? 10.031 -16.141 -23.969 1 94.5 88 TYR A N 1
ATOM 700 C CA . TYR A 1 88 ? 10.594 -17.188 -23.141 1 94.5 88 TYR A CA 1
ATOM 701 C C . TYR A 1 88 ? 9.578 -18.297 -22.906 1 94.5 88 TYR A C 1
ATOM 703 O O . TYR A 1 88 ? 9.898 -19.484 -23.047 1 94.5 88 TYR A O 1
ATOM 711 N N . LEU A 1 89 ? 8.391 -17.953 -22.562 1 95.69 89 LEU A N 1
ATOM 712 C CA . LEU A 1 89 ? 7.375 -18.953 -22.219 1 95.69 89 LEU A CA 1
ATOM 713 C C . LEU A 1 89 ? 7.113 -19.891 -23.406 1 95.69 89 LEU A C 1
ATOM 715 O O . LEU A 1 89 ? 7.254 -21.109 -23.266 1 95.69 89 LEU A O 1
ATOM 719 N N . PRO A 1 90 ? 6.801 -19.375 -24.594 1 96.38 90 PRO A N 1
ATOM 720 C CA . PRO A 1 90 ? 6.562 -20.297 -25.703 1 96.38 90 PRO A CA 1
ATOM 721 C C . PRO A 1 90 ? 7.809 -21.094 -26.078 1 96.38 90 PRO A C 1
ATOM 723 O O . PRO A 1 90 ? 7.719 -22.297 -26.375 1 96.38 90 PRO A O 1
ATOM 726 N N . LEU A 1 91 ? 8.945 -20.516 -26.016 1 94.31 91 LEU A N 1
ATOM 727 C CA . LEU A 1 91 ? 10.188 -21.203 -26.375 1 94.31 91 LEU A CA 1
ATOM 728 C C . LEU A 1 91 ? 10.492 -22.328 -25.406 1 94.31 91 LEU A C 1
ATOM 730 O O . LEU A 1 91 ? 10.836 -23.438 -25.812 1 94.31 91 LEU A O 1
ATOM 734 N N . ALA A 1 92 ? 10.391 -22.031 -24.172 1 92.19 92 ALA A N 1
ATOM 735 C CA . ALA A 1 92 ? 10.656 -23.031 -23.141 1 92.19 92 ALA A CA 1
ATOM 736 C C . ALA A 1 92 ? 9.648 -24.172 -23.219 1 92.19 92 ALA A C 1
ATOM 738 O O . ALA A 1 92 ? 10.008 -25.344 -23.031 1 92.19 92 ALA A O 1
ATOM 739 N N . TRP A 1 93 ? 8.414 -23.828 -23.484 1 94.38 93 TRP A N 1
ATOM 740 C CA . TRP A 1 93 ? 7.367 -24.844 -23.594 1 94.38 93 TRP A CA 1
ATOM 741 C C . TRP A 1 93 ? 7.637 -25.781 -24.766 1 94.38 93 TRP A C 1
ATOM 743 O O . TRP A 1 93 ? 7.562 -27 -24.625 1 94.38 93 TRP A O 1
ATOM 753 N N . LEU A 1 94 ? 8.031 -25.281 -25.906 1 92.44 94 LEU A N 1
ATOM 754 C CA . LEU A 1 94 ? 8.195 -26.031 -27.141 1 92.44 94 LEU A CA 1
ATOM 755 C C . LEU A 1 94 ? 9.445 -26.906 -27.094 1 92.44 94 LEU A C 1
ATOM 757 O O . LEU A 1 94 ? 9.57 -27.859 -27.859 1 92.44 94 LEU A O 1
ATOM 761 N N . THR A 1 95 ? 10.336 -26.594 -26.188 1 88.75 95 THR A N 1
ATOM 762 C CA . THR A 1 95 ? 11.57 -27.359 -26.109 1 88.75 95 THR A CA 1
ATOM 763 C C . THR A 1 95 ? 11.57 -28.25 -24.875 1 88.75 95 THR A C 1
ATOM 765 O O . THR A 1 95 ? 12.625 -28.734 -24.453 1 88.75 95 THR A O 1
ATOM 768 N N . SER A 1 96 ? 10.492 -28.359 -24.234 1 87.56 96 SER A N 1
ATOM 769 C CA . SER A 1 96 ? 10.312 -29.219 -23.062 1 87.56 96 SER A CA 1
ATOM 770 C C . SER A 1 96 ? 9.172 -30.203 -23.266 1 87.56 96 SER A C 1
ATOM 772 O O . SER A 1 96 ? 8.555 -30.234 -24.328 1 87.56 96 SER A O 1
ATOM 774 N N . PRO A 1 97 ? 8.906 -31.078 -22.266 1 88.5 97 PRO A N 1
ATOM 775 C CA . PRO A 1 97 ? 7.766 -31.984 -22.375 1 88.5 97 PRO A CA 1
ATOM 776 C C . PRO A 1 97 ? 6.43 -31.281 -22.141 1 88.5 97 PRO A C 1
ATOM 778 O O . PRO A 1 97 ? 5.414 -31.953 -21.922 1 88.5 97 PRO A O 1
ATOM 781 N N . GLY A 1 98 ? 6.469 -29.953 -22.141 1 90.5 98 GLY A N 1
ATOM 782 C CA . GLY A 1 98 ? 5.25 -29.156 -22.094 1 90.5 98 GLY A CA 1
ATOM 783 C C . GLY A 1 98 ? 4.445 -29.375 -20.828 1 90.5 98 GLY A C 1
ATOM 784 O O . GLY A 1 98 ? 4.977 -29.266 -19.719 1 90.5 98 GLY A O 1
ATOM 785 N N . SER A 1 99 ? 3.148 -29.812 -20.969 1 92.06 99 SER A N 1
ATOM 786 C CA . SER A 1 99 ? 2.223 -29.953 -19.844 1 92.06 99 SER A CA 1
ATOM 787 C C . SER A 1 99 ? 2.549 -31.172 -19 1 92.06 99 SER A C 1
ATOM 789 O O . SER A 1 99 ? 2.041 -31.312 -17.891 1 92.06 99 SER A O 1
ATOM 791 N N . TYR A 1 100 ? 3.373 -32.031 -19.469 1 89.06 100 TYR A N 1
ATOM 792 C CA . TYR A 1 100 ? 3.783 -33.219 -18.719 1 89.06 100 TYR A CA 1
ATOM 793 C C . TYR A 1 100 ? 4.941 -32.906 -17.781 1 89.06 100 TYR A C 1
ATOM 795 O O . TYR A 1 100 ? 5.309 -33.719 -16.938 1 89.06 100 TYR A O 1
ATOM 803 N N . SER A 1 101 ? 5.48 -31.719 -17.984 1 89.25 101 SER A N 1
ATOM 804 C CA . SER A 1 101 ? 6.562 -31.234 -17.125 1 89.25 101 SER A CA 1
ATOM 805 C C . SER A 1 101 ? 6.082 -30.094 -16.219 1 89.25 101 SER A C 1
ATOM 807 O O . SER A 1 101 ? 4.879 -29.938 -16.016 1 89.25 101 SER A O 1
ATOM 809 N N . ALA A 1 102 ? 7.016 -29.359 -15.641 1 90.5 102 ALA A N 1
ATOM 810 C CA . ALA A 1 102 ? 6.707 -28.297 -14.68 1 90.5 102 ALA A CA 1
ATOM 811 C C . ALA A 1 102 ? 6.477 -26.969 -15.391 1 90.5 102 ALA A C 1
ATOM 813 O O . ALA A 1 102 ? 6.344 -25.922 -14.742 1 90.5 102 ALA A O 1
ATOM 814 N N . MET A 1 103 ? 6.367 -26.953 -16.703 1 92.38 103 MET A N 1
ATOM 815 C CA . MET A 1 103 ? 6.242 -25.719 -17.484 1 92.38 103 MET A CA 1
ATOM 816 C C . MET A 1 103 ? 5.004 -24.938 -17.062 1 92.38 103 MET A C 1
ATOM 818 O O . MET A 1 103 ? 5.035 -23.719 -16.969 1 92.38 103 MET A O 1
ATOM 822 N N . PRO A 1 104 ? 3.885 -25.609 -16.766 1 96.31 104 PRO A N 1
ATOM 823 C CA . PRO A 1 104 ? 2.721 -24.828 -16.328 1 96.31 104 PRO A CA 1
ATOM 824 C C . PRO A 1 104 ? 2.955 -24.125 -14.992 1 96.31 104 PRO A C 1
ATOM 826 O O . PRO A 1 104 ? 2.352 -23.078 -14.742 1 96.31 104 PRO A O 1
ATOM 829 N N . TYR A 1 105 ? 3.787 -24.688 -14.133 1 95.81 105 TYR A N 1
ATOM 830 C CA . TYR A 1 105 ? 4.109 -24.031 -12.883 1 95.81 105 TYR A CA 1
ATOM 831 C C . TYR A 1 105 ? 4.797 -22.688 -13.133 1 95.81 105 TYR A C 1
ATOM 833 O O . TYR A 1 105 ? 4.461 -21.688 -12.492 1 95.81 105 TYR A O 1
ATOM 841 N N . TYR A 1 106 ? 5.691 -22.719 -14.039 1 93.75 106 TYR A N 1
ATOM 842 C CA . TYR A 1 106 ? 6.418 -21.5 -14.375 1 93.75 106 TYR A CA 1
ATOM 843 C C . TYR A 1 106 ? 5.508 -20.5 -15.086 1 93.75 106 TYR A C 1
ATOM 845 O O . TYR A 1 106 ? 5.637 -19.297 -14.891 1 93.75 106 TYR A O 1
ATOM 853 N N . ALA A 1 107 ? 4.66 -21.031 -15.938 1 97.25 107 ALA A N 1
ATOM 854 C CA . ALA A 1 107 ? 3.701 -20.141 -16.578 1 97.25 107 ALA A CA 1
ATOM 855 C C . ALA A 1 107 ? 2.896 -19.359 -15.547 1 97.25 107 ALA A C 1
ATOM 857 O O . ALA A 1 107 ? 2.713 -18.141 -15.68 1 97.25 107 ALA A O 1
ATOM 858 N N . LEU A 1 108 ? 2.457 -20.016 -14.539 1 97.56 108 LEU A N 1
ATOM 859 C CA . LEU A 1 108 ? 1.7 -19.375 -13.477 1 97.56 108 LEU A CA 1
ATOM 860 C C . LEU A 1 108 ? 2.584 -18.406 -12.695 1 97.56 108 LEU A C 1
ATOM 862 O O . LEU A 1 108 ? 2.152 -17.297 -12.352 1 97.56 108 LEU A O 1
ATOM 866 N N . ALA A 1 109 ? 3.777 -18.844 -12.398 1 95.69 109 ALA A N 1
ATOM 867 C CA . ALA A 1 109 ? 4.711 -17.969 -11.695 1 95.69 109 ALA A CA 1
ATOM 868 C C . ALA A 1 109 ? 4.977 -16.688 -12.484 1 95.69 109 ALA A C 1
ATOM 870 O O . ALA A 1 109 ? 5.047 -15.602 -11.914 1 95.69 109 ALA A O 1
ATOM 871 N N . PHE A 1 110 ? 5.148 -16.859 -13.812 1 96.31 110 PHE A N 1
ATOM 872 C CA . PHE A 1 110 ? 5.371 -15.711 -14.672 1 96.31 110 PHE A CA 1
ATOM 873 C C . PHE A 1 110 ? 4.188 -14.758 -14.617 1 96.31 110 PHE A C 1
ATOM 875 O O . PHE A 1 110 ? 4.367 -13.539 -14.531 1 96.31 110 PHE A O 1
ATOM 882 N N . ILE A 1 111 ? 3.025 -15.297 -14.633 1 97.31 111 ILE A N 1
ATOM 883 C CA . ILE A 1 111 ? 1.812 -14.484 -14.57 1 97.31 111 ILE A CA 1
ATOM 884 C C . ILE A 1 111 ? 1.795 -13.68 -13.273 1 97.31 111 ILE A C 1
ATOM 886 O O . ILE A 1 111 ? 1.537 -12.477 -13.289 1 97.31 111 ILE A O 1
ATOM 890 N N . VAL A 1 112 ? 2.127 -14.344 -12.203 1 95.94 112 VAL A N 1
ATOM 891 C CA . VAL A 1 112 ? 2.127 -13.695 -10.898 1 95.94 112 VAL A CA 1
ATOM 892 C C . VAL A 1 112 ? 3.189 -12.602 -10.859 1 95.94 112 VAL A C 1
ATOM 894 O O . VAL A 1 112 ? 2.922 -11.477 -10.422 1 95.94 112 VAL A O 1
ATOM 897 N N . ILE A 1 113 ? 4.348 -12.898 -11.336 1 94.62 113 ILE A N 1
ATOM 898 C CA . ILE A 1 113 ? 5.449 -11.938 -11.352 1 94.62 113 ILE A CA 1
ATOM 899 C C . ILE A 1 113 ? 5.066 -10.719 -12.172 1 94.62 113 ILE A C 1
ATOM 901 O O . ILE A 1 113 ? 5.258 -9.578 -11.734 1 94.62 113 ILE A O 1
ATOM 905 N N . MET A 1 114 ? 4.496 -10.953 -13.312 1 96.38 114 MET A N 1
ATOM 906 C CA . MET A 1 114 ? 4.113 -9.852 -14.188 1 96.38 114 MET A CA 1
ATOM 907 C C . MET A 1 114 ? 3.018 -9 -13.547 1 96.38 114 MET A C 1
ATOM 909 O O . MET A 1 114 ? 3.057 -7.773 -13.617 1 96.38 114 MET A O 1
ATOM 913 N N . ALA A 1 115 ? 2.117 -9.648 -12.906 1 94.25 115 ALA A N 1
ATOM 914 C CA . ALA A 1 115 ? 1.059 -8.914 -12.219 1 94.25 115 ALA A CA 1
ATOM 915 C C . ALA A 1 115 ? 1.628 -8.07 -11.078 1 94.25 115 ALA A C 1
ATOM 917 O O . ALA A 1 115 ? 1.157 -6.961 -10.828 1 94.25 115 ALA A O 1
ATOM 918 N N . CYS A 1 116 ? 2.629 -8.602 -10.438 1 91.31 116 CYS A N 1
ATOM 919 C CA . CYS A 1 116 ? 3.264 -7.898 -9.328 1 91.31 116 CYS A CA 1
ATOM 920 C C . CYS A 1 116 ? 4.023 -6.676 -9.828 1 91.31 116 CYS A C 1
ATOM 922 O O . CYS A 1 116 ? 4.148 -5.68 -9.109 1 91.31 116 CYS A O 1
ATOM 924 N N . LEU A 1 117 ? 4.477 -6.719 -11.023 1 93 117 LEU A N 1
ATOM 925 C CA . LEU A 1 117 ? 5.363 -5.68 -11.539 1 93 117 LEU A CA 1
ATOM 926 C C . LEU A 1 117 ? 4.57 -4.594 -12.258 1 93 117 LEU A C 1
ATOM 928 O O . LEU A 1 117 ? 5.117 -3.543 -12.602 1 93 117 LEU A O 1
ATOM 932 N N . THR A 1 118 ? 3.256 -4.754 -12.438 1 92.5 118 THR A N 1
ATOM 933 C CA . THR A 1 118 ? 2.422 -3.84 -13.211 1 92.5 118 THR A CA 1
ATOM 934 C C . THR A 1 118 ? 2.332 -2.479 -12.523 1 92.5 118 THR A C 1
ATOM 936 O O . THR A 1 118 ? 2.133 -2.402 -11.312 1 92.5 118 THR A O 1
ATOM 939 N N . LEU A 1 119 ? 2.52 -1.457 -13.328 1 87.12 119 LEU A N 1
ATOM 940 C CA . LEU A 1 119 ? 2.424 -0.08 -12.852 1 87.12 119 LEU A CA 1
ATOM 941 C C . LEU A 1 119 ? 1.111 0.558 -13.297 1 87.12 119 LEU A C 1
ATOM 943 O O . LEU A 1 119 ? 0.486 1.298 -12.531 1 87.12 119 LEU A O 1
ATOM 947 N N . LYS A 1 120 ? 0.812 0.262 -14.469 1 90.12 120 LYS A N 1
ATOM 948 C CA . LYS A 1 120 ? -0.42 0.778 -15.062 1 90.12 120 LYS A CA 1
ATOM 949 C C . LYS A 1 120 ? -1.389 -0.354 -15.391 1 90.12 120 LYS A C 1
ATOM 951 O O . LYS A 1 120 ? -0.97 -1.494 -15.602 1 90.12 120 LYS A O 1
ATOM 956 N N . SER A 1 121 ? -2.691 -0.083 -15.461 1 91.06 121 SER A N 1
ATOM 957 C CA . SER A 1 121 ? -3.725 -1.095 -15.648 1 91.06 121 SER A CA 1
ATOM 958 C C . SER A 1 121 ? -3.561 -1.81 -16.984 1 91.06 121 SER A C 1
ATOM 960 O O . SER A 1 121 ? -3.842 -3.004 -17.094 1 91.06 121 SER A O 1
ATOM 962 N N . TRP A 1 122 ? -3.082 -1.111 -17.969 1 94 122 TRP A N 1
ATOM 963 C CA . TRP A 1 122 ? -2.975 -1.737 -19.281 1 94 122 TRP A CA 1
ATOM 964 C C . TRP A 1 122 ? -1.855 -2.773 -19.312 1 94 122 TRP A C 1
ATOM 966 O O . TRP A 1 122 ? -1.836 -3.658 -20.172 1 94 122 TRP A O 1
ATOM 976 N N . GLU A 1 123 ? -0.924 -2.742 -18.453 1 96.06 123 GLU A N 1
ATOM 977 C CA . GLU A 1 123 ? 0.229 -3.637 -18.422 1 96.06 123 GLU A CA 1
ATOM 978 C C . GLU A 1 123 ? -0.181 -5.047 -18.016 1 96.06 123 GLU A C 1
ATOM 980 O O . GLU A 1 123 ? 0.602 -5.992 -18.141 1 96.06 123 GLU A O 1
ATOM 985 N N . TYR A 1 124 ? -1.412 -5.23 -17.562 1 96.62 124 TYR A N 1
ATOM 986 C CA . TYR A 1 124 ? -1.903 -6.574 -17.266 1 96.62 124 TYR A CA 1
ATOM 987 C C . TYR A 1 124 ? -2.043 -7.391 -18.547 1 96.62 124 TYR A C 1
ATOM 989 O O . TYR A 1 124 ? -2.244 -8.609 -18.5 1 96.62 124 TYR A O 1
ATOM 997 N N . VAL A 1 125 ? -1.886 -6.758 -19.656 1 97.31 125 VAL A N 1
ATOM 998 C CA . VAL A 1 125 ? -1.92 -7.434 -20.953 1 97.31 125 VAL A CA 1
ATOM 999 C C . VAL A 1 125 ? -0.848 -8.523 -21 1 97.31 125 VAL A C 1
ATOM 1001 O O . VAL A 1 125 ? -1.044 -9.57 -21.609 1 97.31 125 VAL A O 1
ATOM 1004 N N . PHE A 1 126 ? 0.241 -8.336 -20.359 1 97.88 126 PHE A N 1
ATOM 1005 C CA . PHE A 1 126 ? 1.321 -9.32 -20.375 1 97.88 126 PHE A CA 1
ATOM 1006 C C . PHE A 1 126 ? 0.904 -10.586 -19.641 1 97.88 126 PHE A C 1
ATOM 1008 O O . PHE A 1 126 ? 1.1 -11.695 -20.141 1 97.88 126 PHE A O 1
ATOM 1015 N N . ALA A 1 127 ? 0.315 -10.383 -18.422 1 97.88 127 ALA A N 1
ATOM 1016 C CA . ALA A 1 127 ? -0.167 -11.531 -17.656 1 97.88 127 ALA A CA 1
ATOM 1017 C C . ALA A 1 127 ? -1.299 -12.242 -18.391 1 97.88 127 ALA A C 1
ATOM 1019 O O . ALA A 1 127 ? -1.304 -13.477 -18.484 1 97.88 127 ALA A O 1
ATOM 1020 N N . VAL A 1 128 ? -2.215 -11.547 -18.969 1 97.81 128 VAL A N 1
ATOM 1021 C CA . VAL A 1 128 ? -3.373 -12.102 -19.672 1 97.81 128 VAL A CA 1
ATOM 1022 C C . VAL A 1 128 ? -2.922 -12.797 -20.953 1 97.81 128 VAL A C 1
ATOM 1024 O O . VAL A 1 128 ? -3.422 -13.875 -21.281 1 97.81 128 VAL A O 1
ATOM 1027 N N . SER A 1 129 ? -1.999 -12.188 -21.641 1 98.12 129 SER A N 1
ATOM 1028 C CA . SER A 1 129 ? -1.486 -12.828 -22.844 1 98.12 129 SER A CA 1
ATOM 1029 C C . SER A 1 129 ? -0.741 -14.117 -22.516 1 98.12 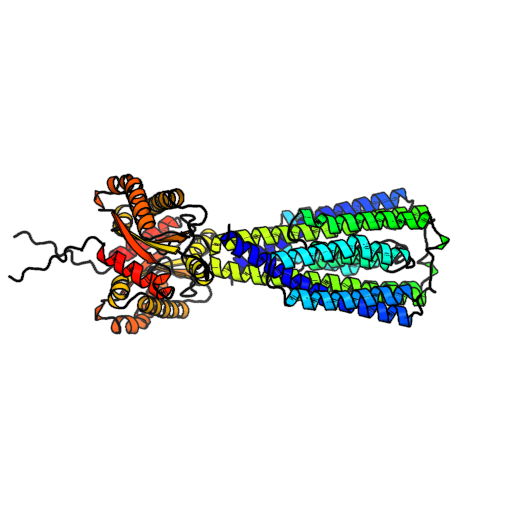129 SER A C 1
ATOM 1031 O O . SER A 1 129 ? -0.807 -15.094 -23.266 1 98.12 129 SER A O 1
ATOM 1033 N N . SER A 1 130 ? 0.009 -14.094 -21.438 1 98 130 SER A N 1
ATOM 1034 C CA . SER A 1 130 ? 0.672 -15.32 -21 1 98 130 SER A CA 1
ATOM 1035 C C . SER A 1 130 ? -0.34 -16.422 -20.719 1 98 130 SER A C 1
ATOM 1037 O O . SER A 1 130 ? -0.1 -17.594 -21.031 1 98 130 SER A O 1
ATOM 1039 N N . LEU A 1 131 ? -1.433 -16.094 -20.094 1 98.19 131 LEU A N 1
ATOM 1040 C CA . LEU A 1 131 ? -2.529 -17.016 -19.859 1 98.19 131 LEU A CA 1
ATOM 1041 C C . LEU A 1 131 ? -3.068 -17.578 -21.172 1 98.19 131 LEU A C 1
ATOM 1043 O O . LEU A 1 131 ? -3.197 -18.797 -21.328 1 98.19 131 LEU A O 1
ATOM 1047 N N . MET A 1 132 ? -3.285 -16.75 -22.078 1 98.19 132 MET A N 1
ATOM 1048 C CA . MET A 1 132 ? -3.832 -17.156 -23.375 1 98.19 132 MET A CA 1
ATOM 1049 C C . MET A 1 132 ? -2.84 -18.031 -24.141 1 98.19 132 MET A C 1
ATOM 1051 O O . MET A 1 132 ? -3.223 -19.031 -24.734 1 98.19 132 MET A O 1
ATOM 1055 N N . ILE A 1 133 ? -1.633 -17.641 -24.125 1 98.31 133 ILE A N 1
ATOM 1056 C CA . ILE A 1 133 ? -0.582 -18.375 -24.812 1 98.31 133 ILE A CA 1
ATOM 1057 C C . ILE A 1 133 ? -0.47 -19.781 -24.203 1 98.31 133 ILE A C 1
ATOM 1059 O O . ILE A 1 133 ? -0.338 -20.766 -24.938 1 98.31 133 ILE A O 1
ATOM 1063 N N . THR A 1 134 ? -0.543 -19.859 -22.906 1 98.31 134 THR A N 1
ATOM 1064 C CA . THR A 1 134 ? -0.455 -21.156 -22.25 1 98.31 134 THR A CA 1
ATOM 1065 C C . THR A 1 134 ? -1.621 -22.062 -22.656 1 98.31 134 THR A C 1
ATOM 1067 O O . THR A 1 134 ? -1.436 -23.25 -22.922 1 98.31 134 THR A O 1
ATOM 1070 N N . ILE A 1 135 ? -2.785 -21.484 -22.734 1 97.44 135 ILE A N 1
ATOM 1071 C CA . ILE A 1 135 ? -3.963 -22.234 -23.172 1 97.44 135 ILE A CA 1
ATOM 1072 C C . ILE A 1 135 ? -3.758 -22.734 -24.594 1 97.44 135 ILE A C 1
ATOM 1074 O O . ILE A 1 135 ? -4.035 -23.906 -24.891 1 97.44 135 ILE A O 1
ATOM 1078 N N . LEU A 1 136 ? -3.213 -21.969 -25.438 1 97.5 136 LEU A N 1
ATOM 1079 C CA . LEU A 1 136 ? -2.932 -22.359 -26.828 1 97.5 136 LEU A CA 1
ATOM 1080 C C . LEU A 1 136 ? -1.89 -23.469 -26.875 1 97.5 136 LEU A C 1
ATOM 1082 O O . LEU A 1 136 ? -1.994 -24.375 -27.688 1 97.5 136 LEU A O 1
ATOM 1086 N N . LEU A 1 137 ? -0.955 -23.406 -26.016 1 97.25 137 LEU A N 1
ATOM 1087 C CA . LEU A 1 137 ? 0.122 -24.391 -25.984 1 97.25 137 LEU A CA 1
ATOM 1088 C C . LEU A 1 137 ? -0.393 -25.75 -25.516 1 97.25 137 LEU A C 1
ATOM 1090 O O . LEU A 1 137 ? 0.061 -26.781 -26 1 97.25 137 LEU A O 1
ATOM 1094 N N . PHE A 1 138 ? -1.36 -25.766 -24.578 1 95.94 138 PHE A N 1
ATOM 1095 C CA . PHE A 1 138 ? -2.002 -27.016 -24.188 1 95.94 138 PHE A CA 1
ATOM 1096 C C . PHE A 1 138 ? -2.594 -27.719 -25.391 1 95.94 138 PHE A C 1
ATOM 1098 O O . PHE A 1 138 ? -2.402 -28.938 -25.562 1 95.94 138 PHE A O 1
ATOM 1105 N N . HIS A 1 139 ? -3.229 -27 -26.188 1 95.19 139 HIS A N 1
ATOM 1106 C CA . HIS A 1 139 ? -3.922 -27.594 -27.328 1 95.19 139 HIS A CA 1
ATOM 1107 C C . HIS A 1 139 ? -2.953 -27.906 -28.469 1 95.19 139 HIS A C 1
ATOM 1109 O O . HIS A 1 139 ? -3.184 -28.828 -29.25 1 95.19 139 HIS A O 1
ATOM 1115 N N . TYR A 1 140 ? -1.925 -27.109 -28.531 1 95.94 140 TYR A N 1
ATOM 1116 C CA . TYR A 1 140 ? -0.875 -27.391 -29.5 1 95.94 140 TYR A CA 1
ATOM 1117 C C . TYR A 1 140 ? -0.253 -28.75 -29.266 1 95.94 140 TYR A C 1
ATOM 1119 O O . TYR A 1 140 ? 0.12 -29.453 -30.219 1 95.94 140 TYR A O 1
ATOM 1127 N N . GLU A 1 141 ? -0.185 -29.203 -28.062 1 94.25 141 GLU A N 1
ATOM 1128 C CA . GLU A 1 141 ? 0.396 -30.5 -27.719 1 94.25 141 GLU A CA 1
ATOM 1129 C C . GLU A 1 141 ? -0.396 -31.656 -28.344 1 94.25 141 GLU A C 1
ATOM 1131 O O . GLU A 1 141 ? 0.177 -32.688 -28.719 1 94.25 141 GLU A O 1
ATOM 1136 N N . VAL A 1 142 ? -1.723 -31.406 -28.406 1 92.69 142 VAL A N 1
ATOM 1137 C CA . VAL A 1 142 ? -2.613 -32.438 -28.922 1 92.69 142 VAL A CA 1
ATOM 1138 C C . VAL A 1 142 ? -2.336 -32.656 -30.422 1 92.69 142 VAL A C 1
ATOM 1140 O O . VAL A 1 142 ? -2.412 -33.781 -30.922 1 92.69 142 VAL A O 1
ATOM 1143 N N . LEU A 1 143 ? -1.962 -31.641 -31.031 1 92.75 143 LEU A N 1
ATOM 1144 C CA . LEU A 1 143 ? -1.734 -31.688 -32.469 1 92.75 143 LEU A CA 1
ATOM 1145 C C . LEU A 1 143 ? -0.353 -32.25 -32.781 1 92.75 143 LEU A C 1
ATOM 1147 O O . LEU A 1 143 ? -0.087 -32.625 -33.938 1 92.75 143 LEU A O 1
ATOM 1151 N N . HIS A 1 144 ? 0.542 -32.344 -31.812 1 91.31 144 HIS A N 1
ATOM 1152 C CA . HIS A 1 144 ? 1.908 -32.812 -32 1 91.31 144 HIS A CA 1
ATOM 1153 C C . HIS A 1 144 ? 2.311 -33.781 -30.922 1 91.31 144 HIS A C 1
ATOM 1155 O O . HIS A 1 144 ? 3.287 -33.562 -30.203 1 91.31 144 HIS A O 1
ATOM 1161 N N . PRO A 1 145 ? 1.654 -34.844 -30.828 1 85.25 145 PRO A N 1
ATOM 1162 C CA . PRO A 1 145 ? 1.877 -35.812 -29.734 1 85.25 145 PRO A CA 1
ATOM 1163 C C . PRO A 1 145 ? 3.297 -36.375 -29.719 1 85.25 145 PRO A C 1
ATOM 1165 O O . PRO A 1 145 ? 3.799 -36.75 -28.656 1 85.25 145 PRO A O 1
ATOM 1168 N N . GLY A 1 146 ? 4.023 -36.5 -30.797 1 83.56 146 GLY A N 1
ATOM 1169 C CA . GLY A 1 146 ? 5.387 -37 -30.859 1 83.56 146 GLY A CA 1
ATOM 1170 C C . GLY A 1 146 ? 6.395 -36.094 -30.188 1 83.56 146 GLY A C 1
ATOM 1171 O O . GLY A 1 146 ? 7.438 -36.562 -29.719 1 83.56 146 GLY A O 1
ATOM 1172 N N . GLN A 1 147 ? 6.055 -34.875 -30.109 1 85 147 GLN A N 1
ATOM 1173 C CA . GLN A 1 147 ? 6.961 -33.875 -29.547 1 85 147 GLN A CA 1
ATOM 1174 C C . GLN A 1 147 ? 6.855 -33.812 -28.031 1 85 147 GLN A C 1
ATOM 1176 O O . GLN A 1 147 ? 7.836 -33.5 -27.344 1 85 147 GLN A O 1
ATOM 1181 N N . PHE A 1 148 ? 5.68 -34.094 -27.547 1 85 148 PHE A N 1
ATOM 1182 C CA . PHE A 1 148 ? 5.398 -33.938 -26.125 1 85 148 PHE A CA 1
ATOM 1183 C C . PHE A 1 148 ? 5.016 -35.281 -25.5 1 85 148 PHE A C 1
ATOM 1185 O O . PHE A 1 148 ? 4.117 -35.969 -26 1 85 148 PHE A O 1
ATOM 1192 N N . SER A 1 149 ? 5.836 -35.875 -24.719 1 74.81 149 SER A N 1
ATOM 1193 C CA . SER A 1 149 ? 5.523 -37.156 -24.062 1 74.81 149 SER A CA 1
ATOM 1194 C C . SER A 1 149 ? 6.125 -37.219 -22.672 1 74.81 149 SER A C 1
ATOM 1196 O O . SER A 1 149 ? 6.938 -36.375 -22.297 1 74.81 149 SER A O 1
ATOM 1198 N N . LEU A 1 150 ? 5.559 -38.156 -21.969 1 68.12 150 LEU A N 1
ATOM 1199 C CA . LEU A 1 150 ? 6.152 -38.469 -20.672 1 68.12 150 LEU A CA 1
ATOM 1200 C C . LEU A 1 150 ? 7.625 -38.812 -20.812 1 68.12 150 LEU A C 1
ATOM 1202 O O . LEU A 1 150 ? 8 -39.594 -21.703 1 68.12 150 LEU A O 1
ATOM 1206 N N . TYR A 1 151 ? 8.359 -38.156 -20 1 66.56 151 TYR A N 1
ATOM 1207 C CA . TYR A 1 151 ? 9.781 -38.156 -20.328 1 66.56 151 TYR A CA 1
ATOM 1208 C C . TYR A 1 151 ? 10.586 -38.906 -19.281 1 66.56 151 TYR A C 1
ATOM 1210 O O . TYR A 1 151 ? 11.766 -39.219 -19.5 1 66.56 151 TYR A O 1
ATOM 1218 N N . SER A 1 152 ? 9.922 -39.25 -18.219 1 77.75 152 SER A N 1
ATOM 1219 C CA . SER A 1 152 ? 10.75 -39.875 -17.172 1 77.75 152 SER A CA 1
ATOM 1220 C C . SER A 1 152 ? 9.953 -40.875 -16.359 1 77.75 152 SER A C 1
ATOM 1222 O O . SER A 1 152 ? 8.727 -40.812 -16.312 1 77.75 152 SER A O 1
ATOM 1224 N N . PRO A 1 153 ? 10.758 -41.844 -15.797 1 83.75 153 PRO A N 1
ATOM 1225 C CA . PRO A 1 153 ? 10.102 -42.75 -14.836 1 83.75 153 PRO A CA 1
ATOM 1226 C C . PRO A 1 153 ? 9.445 -41.969 -13.68 1 83.75 153 PRO A C 1
ATOM 1228 O O . PRO A 1 153 ? 9.797 -40.844 -13.414 1 83.75 153 PRO A O 1
ATOM 1231 N N . PRO A 1 154 ? 8.516 -42.625 -13.047 1 85 154 PRO A N 1
ATOM 1232 C CA . PRO A 1 154 ? 7.695 -41.969 -12.039 1 85 154 PRO A CA 1
ATOM 1233 C C . PRO A 1 154 ? 8.531 -41.312 -10.938 1 85 154 PRO A C 1
ATOM 1235 O O . PRO A 1 154 ? 8.227 -40.188 -10.508 1 85 154 PRO A O 1
ATOM 1238 N N . LYS A 1 155 ? 9.547 -41.969 -10.445 1 86.81 155 LYS A N 1
ATOM 1239 C CA . LYS A 1 155 ? 10.359 -41.438 -9.359 1 86.81 155 LYS A CA 1
ATOM 1240 C C . LYS A 1 155 ? 11.109 -40.188 -9.797 1 86.81 155 LYS A C 1
ATOM 1242 O O . LYS A 1 155 ? 11.148 -39.188 -9.07 1 86.81 155 LYS A O 1
ATOM 1247 N N . GLU A 1 156 ? 11.711 -40.219 -10.922 1 85.56 156 GLU A N 1
ATOM 1248 C CA . GLU A 1 156 ? 12.438 -39.062 -11.461 1 85.56 156 GLU A CA 1
ATOM 1249 C C . GLU A 1 156 ? 11.492 -37.906 -11.797 1 85.56 156 GLU A C 1
ATOM 1251 O O . GLU A 1 156 ? 11.836 -36.75 -11.594 1 85.56 156 GLU A O 1
ATOM 1256 N N . ARG A 1 157 ? 10.359 -38.25 -12.312 1 87.12 157 ARG A N 1
ATOM 1257 C CA . ARG A 1 157 ? 9.352 -37.219 -12.633 1 87.12 157 ARG A CA 1
ATOM 1258 C C . ARG A 1 157 ? 8.906 -36.5 -11.375 1 87.12 157 ARG A C 1
ATOM 1260 O O . ARG A 1 157 ? 8.812 -35.25 -11.367 1 87.12 157 ARG A O 1
ATOM 1267 N N . ALA A 1 158 ? 8.648 -37.281 -10.32 1 90.06 158 ALA A N 1
ATOM 1268 C CA . ALA A 1 158 ? 8.203 -36.688 -9.055 1 90.06 158 ALA A CA 1
ATOM 1269 C C . ALA A 1 158 ? 9.258 -35.75 -8.492 1 90.06 158 ALA A C 1
ATOM 1271 O O . ALA A 1 158 ? 8.93 -34.656 -7.992 1 90.06 158 ALA A O 1
ATOM 1272 N N . LEU A 1 159 ? 10.438 -36.156 -8.531 1 88.5 159 LEU A N 1
ATOM 1273 C CA . LEU A 1 159 ? 11.531 -35.312 -8.055 1 88.5 159 LEU A CA 1
ATOM 1274 C C . LEU A 1 159 ? 11.625 -34.031 -8.883 1 88.5 159 LEU A C 1
ATOM 1276 O O . LEU A 1 159 ? 11.781 -32.938 -8.328 1 88.5 159 LEU A O 1
ATOM 1280 N N . ASP A 1 160 ? 11.547 -34.156 -10.164 1 86.88 160 ASP A N 1
ATOM 1281 C CA . ASP A 1 160 ? 11.594 -33.031 -11.078 1 86.88 160 ASP A CA 1
ATOM 1282 C C . ASP A 1 160 ? 10.461 -32.031 -10.781 1 86.88 160 ASP A C 1
ATOM 1284 O O . ASP A 1 160 ? 10.711 -30.844 -10.625 1 86.88 160 ASP A O 1
ATOM 1288 N N . LEU A 1 161 ? 9.273 -32.531 -10.688 1 91.5 161 LEU A N 1
ATOM 1289 C CA . LEU A 1 161 ? 8.117 -31.688 -10.414 1 91.5 161 LEU A CA 1
ATOM 1290 C C . LEU A 1 161 ? 8.258 -31 -9.055 1 91.5 161 LEU A C 1
ATOM 1292 O O . LEU A 1 161 ? 7.91 -29.828 -8.906 1 91.5 161 LEU A O 1
ATOM 1296 N N . SER A 1 162 ? 8.812 -31.766 -8.078 1 92.44 162 SER A N 1
ATOM 1297 C CA . SER A 1 162 ? 8.977 -31.234 -6.73 1 92.44 162 SER A CA 1
ATOM 1298 C C . SER A 1 162 ? 9.945 -30.047 -6.723 1 92.44 162 SER A C 1
ATOM 1300 O O . SER A 1 162 ? 9.672 -29.016 -6.121 1 92.44 162 SER A O 1
ATOM 1302 N N . ILE A 1 163 ? 11.008 -30.172 -7.352 1 88.69 163 ILE A N 1
ATOM 1303 C CA . ILE A 1 163 ? 12.039 -29.141 -7.387 1 88.69 163 ILE A CA 1
ATOM 1304 C C . ILE A 1 163 ? 11.484 -27.875 -8.062 1 88.69 163 ILE A C 1
ATOM 1306 O O . ILE A 1 163 ? 11.617 -26.781 -7.539 1 88.69 163 ILE A O 1
ATOM 1310 N N . HIS A 1 164 ? 10.875 -28.062 -9.188 1 89.19 164 HIS A N 1
ATOM 1311 C CA . HIS A 1 164 ? 10.391 -26.922 -9.953 1 89.19 164 HIS A CA 1
ATOM 1312 C C . HIS A 1 164 ? 9.18 -26.281 -9.289 1 89.19 164 HIS A C 1
ATOM 1314 O O . HIS A 1 164 ? 8.992 -25.062 -9.367 1 89.19 164 HIS A O 1
ATOM 1320 N N . PHE A 1 165 ? 8.359 -27.094 -8.625 1 94.44 165 PHE A N 1
ATOM 1321 C CA . PHE A 1 165 ? 7.266 -26.547 -7.832 1 94.44 165 PHE A CA 1
ATOM 1322 C C . PHE A 1 165 ? 7.805 -25.688 -6.695 1 94.44 165 PHE A C 1
ATOM 1324 O O . PHE A 1 165 ? 7.27 -24.625 -6.414 1 94.44 165 PHE A O 1
ATOM 1331 N N . PHE A 1 166 ? 8.836 -26.188 -6.078 1 93.38 166 PHE A N 1
ATOM 1332 C CA . PHE A 1 166 ? 9.492 -25.453 -5 1 93.38 166 PHE A CA 1
ATOM 1333 C C . PHE A 1 166 ? 10.008 -24.109 -5.496 1 93.38 166 PHE A C 1
ATOM 1335 O O . PHE A 1 166 ? 9.773 -23.078 -4.863 1 93.38 166 PHE A O 1
ATOM 1342 N N . VAL A 1 167 ? 10.617 -24.109 -6.594 1 88.56 167 VAL A N 1
ATOM 1343 C CA . VAL A 1 167 ? 11.211 -22.906 -7.16 1 88.56 167 VAL A CA 1
ATOM 1344 C C . VAL A 1 167 ? 10.109 -21.906 -7.531 1 88.56 167 VAL A C 1
ATOM 1346 O O . VAL A 1 167 ? 10.148 -20.75 -7.137 1 88.56 167 VAL A O 1
ATOM 1349 N N . ALA A 1 168 ? 9.125 -22.375 -8.266 1 92.25 168 ALA A N 1
ATOM 1350 C CA . ALA A 1 168 ? 8.031 -21.516 -8.695 1 92.25 168 ALA A CA 1
ATOM 1351 C C . ALA A 1 168 ? 7.293 -20.906 -7.504 1 92.25 168 ALA A C 1
ATOM 1353 O O . ALA A 1 168 ? 7.039 -19.703 -7.465 1 92.25 168 ALA A O 1
ATOM 1354 N N . SER A 1 169 ? 7.023 -21.75 -6.484 1 94.75 169 SER A N 1
ATOM 1355 C CA . SER A 1 169 ? 6.277 -21.297 -5.316 1 94.75 169 SER A CA 1
ATOM 1356 C C . SER A 1 169 ? 7.086 -20.297 -4.496 1 94.75 169 SER A C 1
ATOM 1358 O O . SER A 1 169 ? 6.539 -19.312 -3.996 1 94.75 169 SER A O 1
ATOM 1360 N N . THR A 1 170 ? 8.328 -20.531 -4.355 1 91.38 170 THR A N 1
ATOM 1361 C CA . THR A 1 170 ? 9.172 -19.672 -3.535 1 91.38 170 THR A CA 1
ATOM 1362 C C . THR A 1 170 ? 9.281 -18.281 -4.156 1 91.38 170 THR A C 1
ATOM 1364 O O . THR A 1 170 ? 9.203 -17.266 -3.447 1 91.38 170 THR A O 1
ATOM 1367 N N . ILE A 1 171 ? 9.383 -18.25 -5.441 1 87.88 171 ILE A N 1
ATOM 1368 C CA . ILE A 1 171 ? 9.453 -16.953 -6.113 1 87.88 171 ILE A CA 1
ATOM 1369 C C . ILE A 1 171 ? 8.148 -16.203 -5.918 1 87.88 171 ILE A C 1
ATOM 1371 O O . ILE A 1 171 ? 8.156 -14.984 -5.691 1 87.88 171 ILE A O 1
ATOM 1375 N N . MET A 1 172 ? 7.086 -16.906 -6.008 1 92.5 172 MET A N 1
ATOM 1376 C CA . MET A 1 172 ? 5.781 -16.266 -5.84 1 92.5 172 MET A CA 1
ATOM 1377 C C . MET A 1 172 ? 5.602 -15.766 -4.41 1 92.5 172 MET A C 1
ATOM 1379 O O . MET A 1 172 ? 5.191 -14.625 -4.199 1 92.5 172 MET A O 1
ATOM 1383 N N . ILE A 1 173 ? 6.008 -16.578 -3.461 1 93.69 173 ILE A N 1
ATOM 1384 C CA . ILE A 1 173 ? 5.848 -16.234 -2.053 1 93.69 173 ILE A CA 1
ATOM 1385 C C . ILE A 1 173 ? 6.73 -15.039 -1.71 1 93.69 173 ILE A C 1
ATOM 1387 O O . ILE A 1 173 ? 6.273 -14.086 -1.075 1 93.69 173 ILE A O 1
ATOM 1391 N N . ILE A 1 174 ? 7.906 -15.062 -2.184 1 89.88 174 ILE A N 1
ATOM 1392 C CA . ILE A 1 174 ? 8.844 -13.984 -1.876 1 89.88 174 ILE A CA 1
ATOM 1393 C C . ILE A 1 174 ? 8.367 -12.688 -2.521 1 89.88 174 ILE A C 1
ATOM 1395 O O . ILE A 1 174 ? 8.414 -11.625 -1.896 1 89.88 174 ILE A O 1
ATOM 1399 N N . SER A 1 175 ? 7.938 -12.773 -3.752 1 87.81 175 SER A N 1
ATOM 1400 C CA . SER A 1 175 ? 7.434 -11.586 -4.441 1 87.81 175 SER A CA 1
ATOM 1401 C C . SER A 1 175 ? 6.25 -10.977 -3.697 1 87.81 175 SER A C 1
ATOM 1403 O O . SER A 1 175 ? 6.199 -9.758 -3.498 1 87.81 175 SER A O 1
ATOM 1405 N N . LEU A 1 176 ? 5.383 -11.797 -3.244 1 90.44 176 LEU A N 1
ATOM 1406 C CA . LEU A 1 176 ? 4.195 -11.312 -2.551 1 90.44 176 LEU A CA 1
ATOM 1407 C C . LEU A 1 176 ? 4.551 -10.805 -1.157 1 90.44 176 LEU A C 1
ATOM 1409 O O . LEU A 1 176 ? 3.971 -9.82 -0.685 1 90.44 176 LEU A O 1
ATOM 1413 N N . TYR A 1 177 ? 5.484 -11.438 -0.561 1 91.12 177 TYR A N 1
ATOM 1414 C CA . TYR A 1 177 ? 5.977 -10.977 0.73 1 91.12 177 TYR A CA 1
ATOM 1415 C C . TYR A 1 177 ? 6.555 -9.57 0.62 1 91.12 177 TYR A C 1
ATOM 1417 O O . TYR A 1 177 ? 6.289 -8.711 1.47 1 91.12 177 TYR A O 1
ATOM 1425 N N . MET A 1 178 ? 7.238 -9.352 -0.337 1 84.5 178 MET A N 1
ATOM 1426 C CA . MET A 1 178 ? 7.875 -8.055 -0.534 1 84.5 178 MET A CA 1
ATOM 1427 C C . MET A 1 178 ? 6.832 -6.98 -0.825 1 84.5 178 MET A C 1
ATOM 1429 O O . MET A 1 178 ? 6.953 -5.848 -0.347 1 84.5 178 MET A O 1
ATOM 1433 N N . ILE A 1 179 ? 5.895 -7.316 -1.6 1 83.81 179 ILE A N 1
ATOM 1434 C CA . ILE A 1 179 ? 4.82 -6.375 -1.891 1 83.81 179 ILE A CA 1
ATOM 1435 C C . ILE A 1 179 ? 4.098 -6 -0.598 1 83.81 179 ILE A C 1
ATOM 1437 O O . ILE A 1 179 ? 3.895 -4.816 -0.312 1 83.81 179 ILE A O 1
ATOM 1441 N N . ASN A 1 180 ? 3.779 -6.984 0.163 1 85.69 180 ASN A N 1
ATOM 1442 C CA . ASN A 1 180 ? 3.076 -6.758 1.421 1 85.69 180 ASN A CA 1
ATOM 1443 C C . ASN A 1 180 ? 3.912 -5.926 2.389 1 85.69 180 ASN A C 1
ATOM 1445 O O . ASN A 1 180 ? 3.389 -5.035 3.061 1 85.69 180 ASN A O 1
ATOM 1449 N N . ARG A 1 181 ? 5.117 -6.262 2.414 1 85 181 ARG A N 1
ATOM 1450 C CA . ARG A 1 181 ? 6.023 -5.531 3.293 1 85 181 ARG A CA 1
ATOM 1451 C C . ARG A 1 181 ? 6.145 -4.07 2.865 1 85 181 ARG A C 1
ATOM 1453 O O . ARG A 1 181 ? 6.113 -3.168 3.705 1 85 181 ARG A O 1
ATOM 1460 N N . SER A 1 182 ? 6.316 -3.85 1.63 1 80.75 182 SER A N 1
ATOM 1461 C CA . SER A 1 182 ? 6.441 -2.496 1.104 1 80.75 182 SER A CA 1
ATOM 1462 C C . SER A 1 182 ? 5.164 -1.693 1.335 1 80.75 182 SER A C 1
ATOM 1464 O O . SER A 1 182 ? 5.219 -0.505 1.657 1 80.75 182 SER A O 1
ATOM 1466 N N . PHE A 1 183 ? 4.074 -2.336 1.177 1 78.06 183 PHE A N 1
ATOM 1467 C CA . PHE A 1 183 ? 2.791 -1.689 1.421 1 78.06 183 PHE A CA 1
ATOM 1468 C C . PHE A 1 183 ? 2.662 -1.274 2.881 1 78.06 183 PHE A C 1
ATOM 1470 O O . PHE A 1 183 ? 2.254 -0.15 3.18 1 78.06 183 PHE A O 1
ATOM 1477 N N . ARG A 1 184 ? 3.041 -2.125 3.725 1 80.25 184 ARG A N 1
ATOM 1478 C CA . ARG A 1 184 ? 2.938 -1.847 5.152 1 80.25 184 ARG A CA 1
ATOM 1479 C C . ARG A 1 184 ? 3.854 -0.695 5.555 1 80.25 184 ARG A C 1
ATOM 1481 O O . ARG A 1 184 ? 3.449 0.193 6.309 1 80.25 184 ARG A O 1
ATOM 1488 N N . HIS A 1 185 ? 5 -0.771 5.043 1 80.06 185 HIS A N 1
ATOM 1489 C CA . HIS A 1 185 ? 5.977 0.257 5.375 1 80.06 185 HIS A CA 1
ATOM 1490 C C . HIS A 1 185 ? 5.551 1.619 4.84 1 80.06 185 HIS A C 1
ATOM 1492 O O . HIS A 1 185 ? 5.629 2.623 5.551 1 80.06 185 HIS A O 1
ATOM 1498 N N . GLU A 1 186 ? 5.176 1.676 3.609 1 76.31 186 GLU A N 1
ATOM 1499 C CA . GLU A 1 186 ? 4.754 2.93 2.994 1 76.31 186 GLU A CA 1
ATOM 1500 C C . GLU A 1 186 ? 3.484 3.467 3.65 1 76.31 186 GLU A C 1
ATOM 1502 O O . GLU A 1 186 ? 3.334 4.68 3.822 1 76.31 186 GLU A O 1
ATOM 1507 N N . ASN A 1 187 ? 2.615 2.611 3.936 1 74.81 187 ASN A N 1
ATOM 1508 C CA . ASN A 1 187 ? 1.388 3.01 4.617 1 74.81 187 ASN A CA 1
ATOM 1509 C C . ASN A 1 187 ? 1.678 3.604 5.992 1 74.81 187 ASN A C 1
ATOM 1511 O O . ASN A 1 187 ? 1.056 4.59 6.391 1 74.81 187 ASN A O 1
ATOM 1515 N N . GLN A 1 188 ? 2.572 3.023 6.656 1 77.12 188 GLN A N 1
ATOM 1516 C CA . GLN A 1 188 ? 2.945 3.533 7.973 1 77.12 188 GLN A CA 1
ATOM 1517 C C . GLN A 1 188 ? 3.598 4.91 7.863 1 77.12 188 GLN A C 1
ATOM 1519 O O . GLN A 1 188 ? 3.299 5.809 8.648 1 77.12 188 GLN A O 1
ATOM 1524 N N . ARG A 1 189 ? 4.441 5.043 6.996 1 76.44 189 ARG A N 1
ATOM 1525 C CA . ARG A 1 189 ? 5.113 6.316 6.773 1 76.44 189 ARG A CA 1
ATOM 1526 C C . ARG A 1 189 ? 4.113 7.414 6.422 1 76.44 189 ARG A C 1
ATOM 1528 O O . ARG A 1 189 ? 4.199 8.531 6.941 1 76.44 189 ARG A O 1
ATOM 1535 N N . MET A 1 190 ? 3.271 7.168 5.551 1 74.62 190 MET A N 1
ATOM 1536 C CA . MET A 1 190 ? 2.273 8.141 5.117 1 74.62 190 MET A CA 1
ATOM 1537 C C . MET A 1 190 ? 1.303 8.469 6.246 1 74.62 190 MET A C 1
ATOM 1539 O O . MET A 1 190 ? 0.857 9.609 6.379 1 74.62 190 MET A O 1
ATOM 1543 N N . TYR A 1 191 ? 1.003 7.484 6.984 1 76.69 191 TYR A N 1
ATOM 1544 C CA . TYR A 1 191 ? 0.14 7.695 8.141 1 76.69 191 TYR A CA 1
ATOM 1545 C C . TYR A 1 191 ? 0.792 8.641 9.141 1 76.69 191 TYR A C 1
ATOM 1547 O O . TYR A 1 191 ? 0.151 9.57 9.633 1 76.69 191 TYR A O 1
ATOM 1555 N N . ASP A 1 192 ? 1.979 8.398 9.359 1 79.62 192 ASP A N 1
ATOM 1556 C CA . ASP A 1 192 ? 2.717 9.266 10.273 1 79.62 192 ASP A CA 1
ATOM 1557 C C . ASP A 1 192 ? 2.781 10.695 9.742 1 79.62 192 ASP A C 1
ATOM 1559 O O . ASP A 1 192 ? 2.605 11.656 10.5 1 79.62 192 ASP A O 1
ATOM 1563 N N . ALA A 1 193 ? 3.004 10.805 8.57 1 77.88 193 ALA A N 1
ATOM 1564 C CA . ALA A 1 193 ? 3.096 12.125 7.945 1 77.88 193 ALA A CA 1
ATOM 1565 C C . ALA A 1 193 ? 1.749 12.844 7.977 1 77.88 193 ALA A C 1
ATOM 1567 O O . ALA A 1 193 ? 1.695 14.07 8.086 1 77.88 193 ALA A O 1
ATOM 1568 N N . ALA A 1 194 ? 0.748 12.094 7.93 1 78.69 194 ALA A N 1
ATOM 1569 C CA . ALA A 1 194 ? -0.594 12.672 7.848 1 78.69 194 ALA A CA 1
ATOM 1570 C C . ALA A 1 194 ? -1.135 13 9.234 1 78.69 194 ALA A C 1
ATOM 1572 O O . ALA A 1 194 ? -2.045 13.82 9.375 1 78.69 194 ALA A O 1
ATOM 1573 N N . THR A 1 195 ? -0.562 12.391 10.242 1 84.81 195 THR A N 1
ATOM 1574 C CA . THR A 1 195 ? -1.231 12.477 11.531 1 84.81 195 THR A CA 1
ATOM 1575 C C . THR A 1 195 ? -0.344 13.188 12.555 1 84.81 195 THR A C 1
ATOM 1577 O O . THR A 1 195 ? -0.8 13.531 13.648 1 84.81 195 THR A O 1
ATOM 1580 N N . THR A 1 196 ? 0.866 13.43 12.227 1 87.38 196 THR A N 1
ATOM 1581 C CA . THR A 1 196 ? 1.765 14.039 13.203 1 87.38 196 THR A CA 1
ATOM 1582 C C . THR A 1 196 ? 2.314 15.359 12.68 1 87.38 196 THR A C 1
ATOM 1584 O O . THR A 1 196 ? 2.371 15.578 11.469 1 87.38 196 THR A O 1
ATOM 1587 N N . ASP A 1 197 ? 2.619 16.172 13.617 1 86.38 197 ASP A N 1
ATOM 1588 C CA . ASP A 1 197 ? 3.342 17.406 13.297 1 86.38 197 ASP A CA 1
ATOM 1589 C C . ASP A 1 197 ? 4.82 17.109 13.047 1 86.38 197 ASP A C 1
ATOM 1591 O O . ASP A 1 197 ? 5.504 16.547 13.898 1 86.38 197 ASP A O 1
ATOM 1595 N N . PRO A 1 198 ? 5.254 17.484 11.898 1 78 198 PRO A N 1
ATOM 1596 C CA . PRO A 1 198 ? 6.613 17.109 11.516 1 78 198 PRO A CA 1
ATOM 1597 C C . PRO A 1 198 ? 7.676 17.719 12.422 1 78 198 PRO A C 1
ATOM 1599 O O . PRO A 1 198 ? 8.766 17.156 12.57 1 78 198 PRO A O 1
ATOM 1602 N N . HIS A 1 199 ? 7.371 18.719 13.062 1 83 199 HIS A N 1
ATOM 1603 C CA . HIS A 1 199 ? 8.375 19.422 13.859 1 83 199 HIS A CA 1
ATOM 1604 C C . HIS A 1 199 ? 8.445 18.844 15.273 1 83 199 HIS A C 1
ATOM 1606 O O . HIS A 1 199 ? 9.531 18.641 15.812 1 83 199 HIS A O 1
ATOM 1612 N N . THR A 1 200 ? 7.379 18.594 15.812 1 91.88 200 THR A N 1
ATOM 1613 C CA . THR A 1 200 ? 7.352 18.281 17.234 1 91.88 200 THR A CA 1
ATOM 1614 C C . THR A 1 200 ? 7.133 16.781 17.438 1 91.88 200 THR A C 1
ATOM 1616 O O . THR A 1 200 ? 7.387 16.25 18.531 1 91.88 200 THR A O 1
ATOM 1619 N N . GLY A 1 201 ? 6.574 16.156 16.438 1 89.19 201 GLY A N 1
ATOM 1620 C CA . GLY A 1 201 ? 6.258 14.742 16.562 1 89.19 201 GLY A CA 1
ATOM 1621 C C . GLY A 1 201 ? 4.934 14.492 17.266 1 89.19 201 GLY A C 1
ATOM 1622 O O . GLY A 1 201 ? 4.473 13.352 17.344 1 89.19 201 GLY A O 1
ATOM 1623 N N . LEU A 1 202 ? 4.34 15.539 17.781 1 93.88 202 LEU A N 1
ATOM 1624 C CA . LEU A 1 202 ? 3.004 15.414 18.359 1 93.88 202 LEU A CA 1
ATOM 1625 C C . LEU A 1 202 ? 1.974 15.117 17.266 1 93.88 202 LEU A C 1
ATOM 1627 O O . LEU A 1 202 ? 2.248 15.297 16.078 1 93.88 202 LEU A O 1
ATOM 1631 N N . TYR A 1 203 ? 0.85 14.625 17.703 1 90.56 203 TYR A N 1
ATOM 1632 C CA . TYR A 1 203 ? -0.229 14.484 16.734 1 90.56 203 TYR A CA 1
ATOM 1633 C C . TYR A 1 203 ? -0.677 15.844 16.219 1 90.56 203 TYR A C 1
ATOM 1635 O O . TYR A 1 203 ? -0.467 16.859 16.875 1 90.56 203 TYR A O 1
ATOM 1643 N N . ASN A 1 204 ? -1.215 15.812 15.047 1 88.5 204 ASN A N 1
ATOM 1644 C CA . ASN A 1 204 ? -1.614 17.078 14.445 1 88.5 204 ASN A CA 1
ATOM 1645 C C . ASN A 1 204 ? -3.121 17.297 14.555 1 88.5 204 ASN A C 1
ATOM 1647 O O . ASN A 1 204 ? -3.84 16.453 15.078 1 88.5 204 ASN A O 1
ATOM 1651 N N . ARG A 1 205 ? -3.555 18.422 14.125 1 86.25 205 ARG A N 1
ATOM 1652 C CA . ARG A 1 205 ? -4.945 18.859 14.227 1 86.25 205 ARG A CA 1
ATOM 1653 C C . ARG A 1 205 ? -5.871 17.875 13.5 1 86.25 205 ARG A C 1
ATOM 1655 O O . ARG A 1 205 ? -6.969 17.578 13.977 1 86.25 205 ARG A O 1
ATOM 1662 N N . ARG A 1 206 ? -5.438 17.453 12.375 1 80.81 206 ARG A N 1
ATOM 1663 C CA . ARG A 1 206 ? -6.238 16.516 11.609 1 80.81 206 ARG A CA 1
ATOM 1664 C C . ARG A 1 206 ? -6.531 15.258 12.43 1 80.81 206 ARG A C 1
ATOM 1666 O O . ARG A 1 206 ? -7.664 14.773 12.445 1 80.81 206 ARG A O 1
ATOM 1673 N N . PHE A 1 207 ? -5.438 14.734 12.961 1 84.75 207 PHE A N 1
ATOM 1674 C CA . PHE A 1 207 ? -5.594 13.539 13.781 1 84.75 207 PHE A CA 1
ATOM 1675 C C . PHE A 1 207 ? -6.543 13.797 14.945 1 84.75 207 PHE A C 1
ATOM 1677 O O . PHE A 1 207 ? -7.297 12.914 15.344 1 84.75 207 PHE A O 1
ATOM 1684 N N . PHE A 1 208 ? -6.504 14.906 15.492 1 86.5 208 PHE A N 1
ATOM 1685 C CA . PHE A 1 208 ? -7.387 15.273 16.594 1 86.5 208 PHE A CA 1
ATOM 1686 C C . PHE A 1 208 ? -8.844 15.078 16.203 1 86.5 208 PHE A C 1
ATOM 1688 O O . PHE A 1 208 ? -9.602 14.414 16.922 1 86.5 208 PHE A O 1
ATOM 1695 N N . TYR A 1 209 ? -9.219 15.625 15.094 1 80.12 209 TYR A N 1
ATOM 1696 C CA . TYR A 1 209 ? -10.617 15.547 14.664 1 80.12 209 TYR A CA 1
ATOM 1697 C C . TYR A 1 209 ? -11.008 14.109 14.352 1 80.12 209 TYR A C 1
ATOM 1699 O O . TYR A 1 209 ? -12.141 13.695 14.625 1 80.12 209 TYR A O 1
ATOM 1707 N N . ASP A 1 210 ? -10.086 13.445 13.797 1 77.88 210 ASP A N 1
ATOM 1708 C CA . ASP A 1 210 ? -10.336 12.039 13.508 1 77.88 210 ASP A CA 1
ATOM 1709 C C . ASP A 1 210 ? -10.516 11.242 14.797 1 77.88 210 ASP A C 1
ATOM 1711 O O . ASP A 1 210 ? -11.43 10.414 14.906 1 77.88 210 ASP A O 1
ATOM 1715 N N . ALA A 1 211 ? -9.656 11.469 15.75 1 78.69 211 ALA A N 1
ATOM 1716 C CA . ALA A 1 211 ? -9.648 10.734 17.016 1 78.69 211 ALA A CA 1
ATOM 1717 C C . ALA A 1 211 ? -10.891 11.055 17.844 1 78.69 211 ALA A C 1
ATOM 1719 O O . ALA A 1 211 ? -11.5 10.148 18.422 1 78.69 211 ALA A O 1
ATOM 1720 N N . ILE A 1 212 ? -11.195 12.242 17.828 1 79.69 212 ILE A N 1
ATOM 1721 C CA . ILE A 1 212 ? -12.281 12.656 18.719 1 79.69 212 ILE A CA 1
ATOM 1722 C C . ILE A 1 212 ? -13.617 12.242 18.109 1 79.69 212 ILE A C 1
ATOM 1724 O O . ILE A 1 212 ? -14.594 12.031 18.828 1 79.69 212 ILE A O 1
ATOM 1728 N N . SER A 1 213 ? -13.75 12.242 16.797 1 73.31 213 SER A N 1
ATOM 1729 C CA . SER A 1 213 ? -14.984 11.852 16.125 1 73.31 213 SER A CA 1
ATOM 1730 C C . SER A 1 213 ? -15.289 10.367 16.344 1 73.31 213 SER A C 1
ATOM 1732 O O . SER A 1 213 ? -16.453 9.961 16.328 1 73.31 213 SER A O 1
ATOM 1734 N N . HIS A 1 214 ? -14.352 9.602 16.344 1 63.66 214 HIS A N 1
ATOM 1735 C CA . HIS A 1 214 ? -14.531 8.164 16.516 1 63.66 214 HIS A CA 1
ATOM 1736 C C . HIS A 1 214 ? -14.617 7.797 18 1 63.66 214 HIS A C 1
ATOM 1738 O O . HIS A 1 214 ? -14.859 6.637 18.344 1 63.66 214 HIS A O 1
ATOM 1744 N N . GLN A 1 215 ? -14.312 8.766 18.797 1 57.44 215 GLN A N 1
ATOM 1745 C CA . GLN A 1 215 ? -14.344 8.508 20.234 1 57.44 215 GLN A CA 1
ATOM 1746 C C . GLN A 1 215 ? -15.781 8.484 20.75 1 57.44 215 GLN A C 1
ATOM 1748 O O . GLN A 1 215 ? -16.359 9.531 21.047 1 57.44 215 GLN A O 1
ATOM 1753 N N . HIS A 1 216 ? -16.641 7.695 20 1 51.5 216 HIS A N 1
ATOM 1754 C CA . HIS A 1 216 ? -17.938 7.602 20.672 1 51.5 216 HIS A CA 1
ATOM 1755 C C . HIS A 1 216 ? -17.781 7.594 22.188 1 51.5 216 HIS A C 1
ATOM 1757 O O . HIS A 1 216 ? -18.75 7.797 22.922 1 51.5 216 HIS A O 1
ATOM 1763 N N . LEU A 1 217 ? -17.016 6.723 22.656 1 52.47 217 LEU A N 1
ATOM 1764 C CA . LEU A 1 217 ? -17.297 6.086 23.938 1 52.47 217 LEU A CA 1
ATOM 1765 C C . LEU A 1 217 ? -17.109 7.066 25.078 1 52.47 217 LEU A C 1
ATOM 1767 O O . LEU A 1 217 ? -17.969 7.203 25.938 1 52.47 217 LEU A O 1
ATOM 1771 N N . HIS A 1 218 ? -15.68 7.172 25.812 1 63.91 218 HIS A N 1
ATOM 1772 C CA . HIS A 1 218 ? -15.359 7.203 27.234 1 63.91 218 HIS A CA 1
ATOM 1773 C C . HIS A 1 218 ? -15.211 8.633 27.734 1 63.91 218 HIS A C 1
ATOM 1775 O O . HIS A 1 218 ? -15.281 9.586 26.953 1 63.91 218 HIS A O 1
ATOM 1781 N N . THR A 1 219 ? -15.273 8.805 28.891 1 81.56 219 THR A N 1
ATOM 1782 C CA . THR A 1 219 ? -15.055 10 29.688 1 81.56 219 THR A CA 1
ATOM 1783 C C . THR A 1 219 ? -13.672 10.586 29.422 1 81.56 219 THR A C 1
ATOM 1785 O O . THR A 1 219 ? -12.664 9.875 29.484 1 81.56 219 THR A O 1
ATOM 1788 N N . PHE A 1 220 ? -13.758 11.812 28.703 1 88.81 220 PHE A N 1
ATOM 1789 C CA . PHE A 1 220 ? -12.461 12.453 28.516 1 88.81 220 PHE A CA 1
ATOM 1790 C C . PHE A 1 220 ? -12.5 13.906 28.953 1 88.81 220 PHE A C 1
ATOM 1792 O O . PHE A 1 220 ? -13.578 14.469 29.156 1 88.81 220 PHE A O 1
ATOM 1799 N N . CYS A 1 221 ? -11.336 14.445 29.266 1 92.94 221 CYS A N 1
ATOM 1800 C CA . CYS A 1 221 ? -11.117 15.867 29.484 1 92.94 221 CYS A CA 1
ATOM 1801 C C . CYS A 1 221 ? -10.18 16.438 28.438 1 92.94 221 CYS A C 1
ATOM 1803 O O . CYS A 1 221 ? -9.188 15.812 28.062 1 92.94 221 CYS A O 1
ATOM 1805 N N . LEU A 1 222 ? -10.609 17.547 27.891 1 93.81 222 LEU A N 1
ATOM 1806 C CA . LEU A 1 222 ? -9.797 18.25 26.891 1 93.81 222 LEU A CA 1
ATOM 1807 C C . LEU A 1 222 ? -9.141 19.484 27.5 1 93.81 222 LEU A C 1
ATOM 1809 O O . LEU A 1 222 ? -9.805 20.312 28.141 1 93.81 222 LEU A O 1
ATOM 1813 N N . VAL A 1 223 ? -7.836 19.5 27.359 1 95.75 223 VAL A N 1
ATOM 1814 C CA . VAL A 1 223 ? -7.078 20.656 27.844 1 95.75 223 VAL A CA 1
ATOM 1815 C C . VAL A 1 223 ? -6.488 21.422 26.656 1 95.75 223 VAL A C 1
ATOM 1817 O O . VAL A 1 223 ? -5.613 20.906 25.953 1 95.75 223 VAL A O 1
ATOM 1820 N N . LEU A 1 224 ? -6.977 22.609 26.5 1 95.44 224 LEU A N 1
ATOM 1821 C CA . LEU A 1 224 ? -6.434 23.484 25.469 1 95.44 224 LEU A CA 1
ATOM 1822 C C . LEU A 1 224 ? -5.352 24.391 26.047 1 95.44 224 LEU A C 1
ATOM 1824 O O . LEU A 1 224 ? -5.508 24.922 27.156 1 95.44 224 LEU A O 1
ATOM 1828 N N . MET A 1 225 ? -4.246 24.422 25.312 1 96.06 225 MET A N 1
ATOM 1829 C CA . MET A 1 225 ? -3.127 25.234 25.781 1 96.06 225 MET A CA 1
ATOM 1830 C C . MET A 1 225 ? -2.65 26.188 24.688 1 96.06 225 MET A C 1
ATOM 1832 O O . MET A 1 225 ? -2.705 25.859 23.5 1 96.06 225 MET A O 1
ATOM 1836 N N . ASP A 1 226 ? -2.164 27.281 25.078 1 92.81 226 ASP A N 1
ATOM 1837 C CA . ASP A 1 226 ? -1.608 28.281 24.188 1 92.81 226 ASP A CA 1
ATOM 1838 C C . ASP A 1 226 ? -0.329 28.891 24.75 1 92.81 226 ASP A C 1
ATOM 1840 O O . ASP A 1 226 ? -0.256 29.188 25.953 1 92.81 226 ASP A O 1
ATOM 1844 N N . LEU A 1 227 ? 0.647 29.031 23.953 1 94.25 227 LEU A N 1
ATOM 1845 C CA . LEU A 1 227 ? 1.871 29.719 24.344 1 94.25 227 LEU A CA 1
ATOM 1846 C C . LEU A 1 227 ? 1.744 31.219 24.109 1 94.25 227 LEU A C 1
ATOM 1848 O O . LEU A 1 227 ? 1.95 31.703 23 1 94.25 227 LEU A O 1
ATOM 1852 N N . ASN A 1 228 ? 1.582 31.938 25.172 1 90.12 228 ASN A N 1
ATOM 1853 C CA . ASN A 1 228 ? 1.416 33.375 25.078 1 90.12 228 ASN A CA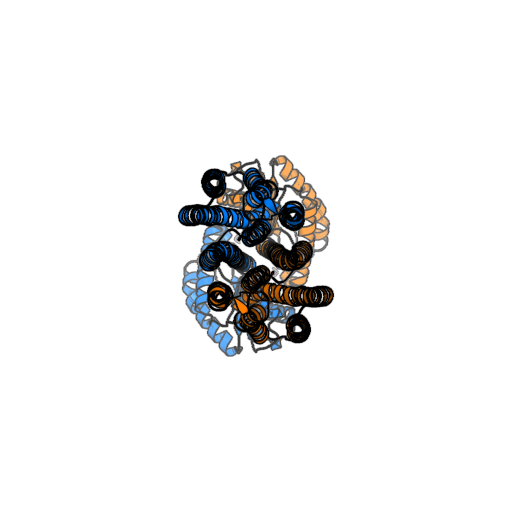 1
ATOM 1854 C C . ASN A 1 228 ? 2.715 34.062 24.672 1 90.12 228 ASN A C 1
ATOM 1856 O O . ASN A 1 228 ? 3.787 33.719 25.172 1 90.12 228 ASN A O 1
ATOM 1860 N N . ASN A 1 229 ? 2.607 35.031 23.75 1 89.25 229 ASN A N 1
ATOM 1861 C CA . ASN A 1 229 ? 3.703 35.875 23.281 1 89.25 229 ASN A CA 1
ATOM 1862 C C . ASN A 1 229 ? 4.766 35.031 22.562 1 89.25 229 ASN A C 1
ATOM 1864 O O . ASN A 1 229 ? 5.949 35.375 22.594 1 89.25 229 ASN A O 1
ATOM 1868 N N . PHE A 1 230 ? 4.332 33.969 22 1 90.38 230 PHE A N 1
ATOM 1869 C CA . PHE A 1 230 ? 5.246 33.125 21.25 1 90.38 230 PHE A CA 1
ATOM 1870 C C . PHE A 1 230 ? 5.73 33.844 19.984 1 90.38 230 PHE A C 1
ATOM 1872 O O . PHE A 1 230 ? 6.887 33.688 19.578 1 90.38 230 PHE A O 1
ATOM 1879 N N . LYS A 1 231 ? 4.816 34.5 19.344 1 82.75 231 LYS A N 1
ATOM 1880 C CA . LYS A 1 231 ? 5.184 35.219 18.156 1 82.75 231 LYS A CA 1
ATOM 1881 C C . LYS A 1 231 ? 6.332 36.188 18.422 1 82.75 231 LYS A C 1
ATOM 1883 O O . LYS A 1 231 ? 7.18 36.438 17.562 1 82.75 231 LYS A O 1
ATOM 1888 N N . ARG A 1 232 ? 6.32 36.781 19.609 1 82.5 232 ARG A N 1
ATOM 1889 C CA . ARG A 1 232 ? 7.383 37.719 20.016 1 82.5 232 ARG A CA 1
ATOM 1890 C C . ARG A 1 232 ? 8.742 37.031 19.984 1 82.5 232 ARG A C 1
ATOM 1892 O O . ARG A 1 232 ? 9.75 37.625 19.609 1 82.5 232 ARG A O 1
ATOM 1899 N N . ILE A 1 233 ? 8.789 35.844 20.391 1 89.56 233 ILE A N 1
ATOM 1900 C CA . ILE A 1 233 ? 10.016 35.062 20.359 1 89.56 233 ILE A CA 1
ATOM 1901 C C . ILE A 1 233 ? 10.484 34.875 18.922 1 89.56 233 ILE A C 1
ATOM 1903 O O . ILE A 1 233 ? 11.664 35.062 18.609 1 89.56 233 ILE A O 1
ATOM 1907 N N . ASN A 1 234 ? 9.555 34.594 18.047 1 82.62 234 ASN A N 1
ATOM 1908 C CA . ASN A 1 234 ? 9.891 34.438 16.625 1 82.62 234 ASN A CA 1
ATOM 1909 C C . ASN A 1 234 ? 10.406 35.719 16.016 1 82.62 234 ASN A C 1
ATOM 1911 O O . ASN A 1 234 ? 11.352 35.719 15.234 1 82.62 234 ASN A O 1
ATOM 1915 N N . ASP A 1 235 ? 9.742 36.719 16.406 1 74.5 235 ASP A N 1
ATOM 1916 C CA . ASP A 1 235 ? 10.062 38.031 15.836 1 74.5 235 ASP A CA 1
ATOM 1917 C C . ASP A 1 235 ? 11.445 38.5 16.281 1 74.5 235 ASP A C 1
ATOM 1919 O O . ASP A 1 235 ? 12.18 39.094 15.508 1 74.5 235 ASP A O 1
ATOM 1923 N N . ILE A 1 236 ? 11.766 38.25 17.516 1 81.62 236 ILE A N 1
ATOM 1924 C CA . ILE A 1 236 ? 12.992 38.781 18.109 1 81.62 236 ILE A CA 1
ATOM 1925 C C . ILE A 1 236 ? 14.156 37.812 17.812 1 81.62 236 ILE A C 1
ATOM 1927 O O . ILE A 1 236 ? 15.258 38.281 17.484 1 81.62 236 ILE A O 1
ATOM 1931 N N . HIS A 1 237 ? 13.922 36.594 17.969 1 85.31 237 HIS A N 1
ATOM 1932 C CA . HIS A 1 237 ? 15.031 35.625 17.922 1 85.31 237 HIS A CA 1
ATOM 1933 C C . HIS A 1 237 ? 15.023 34.844 16.625 1 85.31 237 HIS A C 1
ATOM 1935 O O . HIS A 1 237 ? 15.992 34.125 16.328 1 85.31 237 HIS A O 1
ATOM 1941 N N . GLY A 1 238 ? 14.016 34.938 15.914 1 77.88 238 GLY A N 1
ATOM 1942 C CA . GLY A 1 238 ? 13.898 34.188 14.68 1 77.88 238 GLY A CA 1
ATOM 1943 C C . 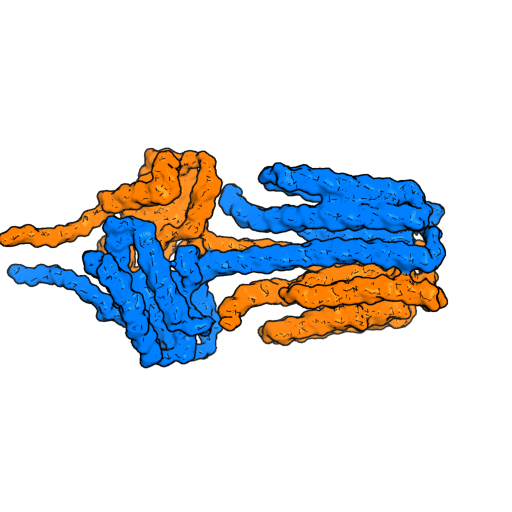GLY A 1 238 ? 13.086 32.906 14.836 1 77.88 238 GLY A C 1
ATOM 1944 O O . GLY A 1 238 ? 12.938 32.406 15.945 1 77.88 238 GLY A O 1
ATOM 1945 N N . HIS A 1 239 ? 12.672 32.25 13.734 1 78.25 239 HIS A N 1
ATOM 1946 C CA . HIS A 1 239 ? 11.797 31.094 13.711 1 78.25 239 HIS A CA 1
ATOM 1947 C C . HIS A 1 239 ? 12.523 29.859 14.227 1 78.25 239 HIS A C 1
ATOM 1949 O O . HIS A 1 239 ? 11.914 29 14.875 1 78.25 239 HIS A O 1
ATOM 1955 N N . PRO A 1 240 ? 13.75 29.734 13.93 1 79.88 240 PRO A N 1
ATOM 1956 C CA . PRO A 1 240 ? 14.43 28.547 14.453 1 79.88 240 PRO A CA 1
ATOM 1957 C C . PRO A 1 240 ? 14.383 28.469 15.977 1 79.88 240 PRO A C 1
ATOM 1959 O O . PRO A 1 240 ? 14.242 27.375 16.547 1 79.88 240 PRO A O 1
ATOM 1962 N N . VAL A 1 241 ? 14.531 29.578 16.609 1 87.06 241 VAL A N 1
ATOM 1963 C CA . VAL A 1 241 ? 14.469 29.609 18.062 1 87.06 241 VAL A CA 1
ATOM 1964 C C . VAL A 1 241 ? 13.047 29.281 18.531 1 87.06 241 VAL A C 1
ATOM 1966 O O . VAL A 1 241 ? 12.859 28.562 19.516 1 87.06 241 VAL A O 1
ATOM 1969 N N . GLY A 1 242 ? 12.086 29.844 17.844 1 90.81 242 GLY A N 1
ATOM 1970 C CA . GLY A 1 242 ? 10.711 29.484 18.125 1 90.81 242 GLY A CA 1
ATOM 1971 C C . GLY A 1 242 ? 10.445 28 18 1 90.81 242 GLY A C 1
ATOM 1972 O O . GLY A 1 242 ? 9.742 27.422 18.828 1 90.81 242 GLY A O 1
ATOM 1973 N N . ASP A 1 243 ? 11.086 27.438 17.047 1 88.5 243 ASP A N 1
ATOM 1974 C CA . ASP A 1 243 ? 10.945 26 16.844 1 88.5 243 ASP A CA 1
ATOM 1975 C C . ASP A 1 243 ? 11.508 25.219 18.031 1 88.5 243 ASP A C 1
ATOM 1977 O O . ASP A 1 243 ? 10.969 24.188 18.422 1 88.5 243 ASP A O 1
ATOM 1981 N N . GLU A 1 244 ? 12.562 25.672 18.531 1 92.81 244 GLU A N 1
ATOM 1982 C CA . GLU A 1 244 ? 13.164 25.016 19.688 1 92.81 244 GLU A CA 1
ATOM 1983 C C . GLU A 1 244 ? 12.242 25.094 20.906 1 92.81 244 GLU A C 1
ATOM 1985 O O . GLU A 1 244 ? 12.18 24.172 21.703 1 92.81 244 GLU A O 1
ATOM 1990 N N . VAL A 1 245 ? 11.617 26.219 21.016 1 95.56 245 VAL A N 1
ATOM 1991 C CA . VAL A 1 245 ? 10.672 26.406 22.109 1 95.56 245 VAL A CA 1
ATOM 1992 C C . VAL A 1 245 ? 9.508 25.422 21.969 1 95.56 245 VAL A C 1
ATOM 1994 O O . VAL A 1 245 ? 9.102 24.781 22.953 1 95.56 245 VAL A O 1
ATOM 1997 N N . LEU A 1 246 ? 9.047 25.328 20.781 1 95.81 246 LEU A N 1
ATOM 1998 C CA . LEU A 1 246 ? 7.949 24.406 20.516 1 95.81 246 LEU A CA 1
ATOM 1999 C C . LEU A 1 246 ? 8.359 22.969 20.812 1 95.81 246 LEU A C 1
ATOM 2001 O O . LEU A 1 246 ? 7.57 22.203 21.375 1 95.81 246 LEU A O 1
ATOM 2005 N N . LEU A 1 247 ? 9.57 22.625 20.422 1 96 247 LEU A N 1
ATOM 2006 C CA . LEU A 1 247 ? 10.094 21.281 20.656 1 96 247 LEU A CA 1
ATOM 2007 C C . LEU A 1 247 ? 10.211 21.016 22.156 1 96 247 LEU A C 1
ATOM 2009 O O . LEU A 1 247 ? 9.852 19.938 22.625 1 96 247 LEU A O 1
ATOM 2013 N N . ALA A 1 248 ? 10.773 21.938 22.859 1 96.5 248 ALA A N 1
ATOM 2014 C CA . ALA A 1 248 ? 10.922 21.781 24.297 1 96.5 248 ALA A CA 1
ATOM 2015 C C . ALA A 1 248 ? 9.57 21.609 24.984 1 96.5 248 ALA A C 1
ATOM 2017 O O . ALA A 1 248 ? 9.414 20.766 25.875 1 96.5 248 ALA A O 1
ATOM 2018 N N . PHE A 1 249 ? 8.672 22.406 24.609 1 97.25 249 PHE A N 1
ATOM 2019 C CA . PHE A 1 249 ? 7.344 22.312 25.203 1 97.25 249 PHE A CA 1
ATOM 2020 C C . PHE A 1 249 ? 6.699 20.969 24.859 1 97.25 249 PHE A C 1
ATOM 2022 O O . PHE A 1 249 ? 6.047 20.359 25.703 1 97.25 249 PHE A O 1
ATOM 2029 N N . SER A 1 250 ? 6.844 20.562 23.641 1 97 250 SER A N 1
ATOM 2030 C CA . SER A 1 250 ? 6.281 19.297 23.203 1 97 250 SER A CA 1
ATOM 2031 C C . SER A 1 250 ? 6.844 18.141 24.031 1 97 250 SER A C 1
ATOM 2033 O O . SER A 1 250 ? 6.133 17.172 24.328 1 97 250 SER A O 1
ATOM 2035 N N . ARG A 1 251 ? 8.094 18.172 24.359 1 96.06 251 ARG A N 1
ATOM 2036 C CA . ARG A 1 251 ? 8.711 17.156 25.203 1 96.06 251 ARG A CA 1
ATOM 2037 C C . ARG A 1 251 ? 8.07 17.125 26.578 1 96.06 251 ARG A C 1
ATOM 2039 O O . ARG A 1 251 ? 7.848 16.062 27.156 1 96.06 251 ARG A O 1
ATOM 2046 N N . ILE A 1 252 ? 7.781 18.266 27.062 1 96.81 252 ILE A N 1
ATOM 2047 C CA . ILE A 1 252 ? 7.117 18.375 28.359 1 96.81 252 ILE A CA 1
ATOM 2048 C C . ILE A 1 252 ? 5.746 17.703 28.297 1 96.81 252 ILE A C 1
ATOM 2050 O O . ILE A 1 252 ? 5.371 16.969 29.203 1 96.81 252 ILE A O 1
ATOM 2054 N N . LEU A 1 253 ? 5.043 17.984 27.25 1 96.81 253 LEU A N 1
ATOM 2055 C CA . LEU A 1 253 ? 3.707 17.422 27.094 1 96.81 253 LEU A CA 1
ATOM 2056 C C . LEU A 1 253 ? 3.766 15.906 26.984 1 96.81 253 LEU A C 1
ATOM 2058 O O . LEU A 1 253 ? 2.959 15.203 27.609 1 96.81 253 LEU A O 1
ATOM 2062 N N . LYS A 1 254 ? 4.699 15.414 26.219 1 94.19 254 LYS A N 1
ATOM 2063 C CA . LYS A 1 254 ? 4.84 13.977 26.031 1 94.19 254 LYS A CA 1
ATOM 2064 C C . LYS A 1 254 ? 5.164 13.281 27.344 1 94.19 254 LYS A C 1
ATOM 2066 O O . LYS A 1 254 ? 4.684 12.172 27.609 1 94.19 254 LYS A O 1
ATOM 2071 N N . LEU A 1 255 ? 5.926 13.906 28.125 1 92.88 255 LEU A N 1
ATOM 2072 C CA . LEU A 1 255 ? 6.336 13.328 29.406 1 92.88 255 LEU A CA 1
ATOM 2073 C C . LEU A 1 255 ? 5.203 13.391 30.422 1 92.88 255 LEU A C 1
ATOM 2075 O O . LEU A 1 255 ? 5.164 12.602 31.359 1 92.88 255 LEU A O 1
ATOM 2079 N N . SER A 1 256 ? 4.285 14.258 30.188 1 92.06 256 SER A N 1
ATOM 2080 C CA . SER A 1 256 ? 3.215 14.469 31.156 1 92.06 256 SER A CA 1
ATOM 2081 C C . SER A 1 256 ? 2.01 13.586 30.844 1 92.06 256 SER A C 1
ATOM 2083 O O . SER A 1 256 ? 1.111 13.445 31.688 1 92.06 256 SER A O 1
ATOM 2085 N N . CYS A 1 257 ? 1.922 13.078 29.672 1 89 257 CYS A N 1
ATOM 2086 C CA . CYS A 1 257 ? 0.756 12.32 29.234 1 89 257 CYS A CA 1
ATOM 2087 C C . CYS A 1 257 ? 0.965 10.828 29.438 1 89 257 CYS A C 1
ATOM 2089 O O . CYS A 1 257 ? 2.098 10.344 29.406 1 89 257 CYS A O 1
ATOM 2091 N N . ARG A 1 258 ? -0.174 10.125 29.781 1 88.56 258 ARG A N 1
ATOM 2092 C CA . ARG A 1 258 ? -0.188 8.664 29.781 1 88.56 258 ARG A CA 1
ATOM 2093 C C . ARG A 1 258 ? -0.257 8.102 28.375 1 88.56 258 ARG A C 1
ATOM 2095 O O . ARG A 1 258 ? -0.433 8.859 27.406 1 88.56 258 ARG A O 1
ATOM 2102 N N . GLU A 1 259 ? -0.109 6.855 28.25 1 81.94 259 GLU A N 1
ATOM 2103 C CA . GLU A 1 259 ? -0.12 6.176 26.969 1 81.94 259 GLU A CA 1
ATOM 2104 C C . GLU A 1 259 ? -1.467 6.34 26.266 1 81.94 259 GLU A C 1
ATOM 2106 O O . GLU A 1 259 ? -1.529 6.41 25.031 1 81.94 259 GLU A O 1
ATOM 2111 N N . GLU A 1 260 ? -2.48 6.406 27.016 1 82.44 260 GLU A N 1
ATOM 2112 C CA . GLU A 1 260 ? -3.82 6.473 26.453 1 82.44 260 GLU A CA 1
ATOM 2113 C C . GLU A 1 260 ? -4.203 7.91 26.094 1 82.44 260 GLU A C 1
ATOM 2115 O O . GLU A 1 260 ? -5.176 8.141 25.391 1 82.44 260 GLU A O 1
ATOM 2120 N N . ASP A 1 261 ? -3.406 8.914 26.562 1 88.81 261 ASP A N 1
ATOM 2121 C CA . ASP A 1 261 ? -3.676 10.32 26.297 1 88.81 261 ASP A CA 1
ATOM 2122 C C . ASP A 1 261 ? -3.084 10.742 24.953 1 88.81 261 ASP A C 1
ATOM 2124 O O . ASP A 1 261 ? -2.219 10.062 24.406 1 88.81 261 ASP A O 1
ATOM 2128 N N . LEU A 1 262 ? -3.662 11.805 24.422 1 91.31 262 LEU A N 1
ATOM 2129 C CA . LEU A 1 262 ? -3.178 12.328 23.156 1 91.31 262 LEU A CA 1
ATOM 2130 C C . LEU A 1 262 ? -2.658 13.758 23.312 1 91.31 262 LEU A C 1
ATOM 2132 O O . LEU A 1 262 ? -3.34 14.609 23.891 1 91.31 262 LEU A O 1
ATOM 2136 N N . ALA A 1 263 ? -1.462 13.914 22.891 1 95.31 263 ALA A N 1
ATOM 2137 C CA . ALA A 1 263 ? -0.893 15.25 22.797 1 95.31 263 ALA A CA 1
ATOM 2138 C C . ALA A 1 263 ? -0.877 15.75 21.359 1 95.31 263 ALA A C 1
ATOM 2140 O O . ALA A 1 263 ? -0.274 15.117 20.484 1 95.31 263 ALA A O 1
ATOM 2141 N N . ILE A 1 264 ? -1.521 16.875 21.172 1 94.75 264 ILE A N 1
ATOM 2142 C CA . ILE A 1 264 ? -1.779 17.359 19.812 1 94.75 264 ILE A CA 1
ATOM 2143 C C . ILE A 1 264 ? -1.265 18.781 19.672 1 94.75 264 ILE A C 1
ATOM 2145 O O . ILE A 1 264 ? -1.455 19.625 20.547 1 94.75 264 ILE A O 1
ATOM 2149 N N . ARG A 1 265 ? -0.532 19.031 18.609 1 94.25 265 ARG A N 1
ATOM 2150 C CA . ARG A 1 265 ? -0.319 20.406 18.203 1 94.25 265 ARG A CA 1
ATOM 2151 C C . ARG A 1 265 ? -1.459 20.891 17.312 1 94.25 265 ARG A C 1
ATOM 2153 O O . ARG A 1 265 ? -1.511 20.578 16.125 1 94.25 265 ARG A O 1
ATOM 2160 N N . TYR A 1 266 ? -2.295 21.703 17.875 1 89.56 266 TYR A N 1
ATOM 2161 C CA . TYR A 1 266 ? -3.561 22.109 17.266 1 89.56 266 TYR A CA 1
ATOM 2162 C C . TYR A 1 266 ? -3.359 23.266 16.297 1 89.56 266 TYR A C 1
ATOM 2164 O O . TYR A 1 266 ? -4.07 23.359 15.289 1 89.56 266 TYR A O 1
ATOM 2172 N N . GLY A 1 267 ? -2.49 24.078 16.547 1 85.5 267 GLY A N 1
ATOM 2173 C CA . GLY A 1 267 ? -2.104 25.234 15.742 1 85.5 267 GLY A CA 1
ATOM 2174 C C . GLY A 1 267 ? -0.624 25.547 15.836 1 85.5 267 GLY A C 1
ATOM 2175 O O . GLY A 1 267 ? 0.185 24.688 16.188 1 85.5 267 GLY A O 1
ATOM 2176 N N . GLY A 1 268 ? -0.31 26.719 15.375 1 83.81 268 GLY A N 1
ATOM 2177 C CA . GLY A 1 268 ? 1.09 27.109 15.461 1 83.81 268 GLY A CA 1
ATOM 2178 C C . GLY A 1 268 ? 1.632 27.078 16.875 1 83.81 268 GLY A C 1
ATOM 2179 O O . GLY A 1 268 ? 2.66 26.453 17.141 1 83.81 268 GLY A O 1
ATOM 2180 N N . ASP A 1 269 ? 0.9 27.75 17.781 1 91 269 ASP A N 1
ATOM 2181 C CA . ASP A 1 269 ? 1.317 27.812 19.172 1 91 269 ASP A CA 1
ATOM 2182 C C . ASP A 1 269 ? 0.245 27.234 20.094 1 91 269 ASP A C 1
ATOM 2184 O O . ASP A 1 269 ? 0.239 27.516 21.297 1 91 269 ASP A O 1
ATOM 2188 N N . GLU A 1 270 ? -0.649 26.531 19.5 1 92.12 270 GLU A N 1
ATOM 2189 C CA . GLU A 1 270 ? -1.755 25.953 20.25 1 92.12 270 GLU A CA 1
ATOM 2190 C C . GLU A 1 270 ? -1.62 24.438 20.359 1 92.12 270 GLU A C 1
ATOM 2192 O O . GLU A 1 270 ? -1.227 23.781 19.391 1 92.12 270 GLU A O 1
ATOM 2197 N N . PHE A 1 271 ? -1.924 23.938 21.547 1 96.31 271 PHE A N 1
ATOM 2198 C CA . PHE A 1 271 ? -1.803 22.516 21.828 1 96.31 271 PHE A CA 1
ATOM 2199 C C . PHE A 1 271 ? -3.045 22 22.547 1 96.31 271 PHE A C 1
ATOM 2201 O O . PHE A 1 271 ? -3.736 22.75 23.234 1 96.31 271 PHE A O 1
ATOM 2208 N N . ILE A 1 272 ? -3.328 20.766 22.328 1 95.19 272 ILE A N 1
ATOM 2209 C CA . ILE A 1 272 ? -4.445 20.109 23 1 95.19 272 ILE A CA 1
ATOM 2210 C C . ILE A 1 272 ? -3.977 18.812 23.625 1 95.19 272 ILE A C 1
ATOM 2212 O O . ILE A 1 272 ? -3.188 18.062 23.031 1 95.19 272 ILE A O 1
ATOM 2216 N N . LEU A 1 273 ? -4.352 18.609 24.844 1 95.38 273 LEU A N 1
ATOM 2217 C CA . LEU A 1 273 ? -4.273 17.281 25.469 1 95.38 273 LEU A CA 1
ATOM 2218 C C . LEU A 1 273 ? -5.66 16.656 25.578 1 95.38 273 LEU A C 1
ATOM 2220 O O . LEU A 1 273 ? -6.57 17.266 26.156 1 95.38 273 LEU A O 1
ATOM 2224 N N . LEU A 1 274 ? -5.785 15.555 24.938 1 92.12 274 LEU A N 1
ATOM 2225 C CA . LEU A 1 274 ? -6.984 14.75 25.125 1 92.12 274 LEU A CA 1
ATOM 2226 C C . LEU A 1 274 ? -6.742 13.656 26.156 1 92.12 274 LEU A C 1
ATOM 2228 O O . LEU A 1 274 ? -6.074 12.656 25.875 1 92.12 274 LEU A O 1
ATOM 2232 N N . LEU A 1 275 ? -7.324 13.836 27.359 1 92.25 275 LEU A N 1
ATOM 2233 C CA . LEU A 1 275 ? -7.082 12.953 28.484 1 92.25 275 LEU A CA 1
ATOM 2234 C C . LEU A 1 275 ? -8.242 11.984 28.688 1 92.25 275 LEU A C 1
ATOM 2236 O O . LEU A 1 275 ? -9.344 12.398 29.062 1 92.25 275 LEU A O 1
ATOM 2240 N N . HIS A 1 276 ? -7.949 10.773 28.516 1 87.5 276 HIS A N 1
ATOM 2241 C CA . HIS A 1 276 ? -8.977 9.75 28.625 1 87.5 276 HIS A CA 1
ATOM 2242 C C . HIS A 1 276 ? -9.242 9.383 30.094 1 87.5 276 HIS A C 1
ATOM 2244 O O . HIS A 1 276 ? -8.312 9.312 30.891 1 87.5 276 HIS A O 1
ATOM 2250 N N . HIS A 1 277 ? -10.453 9.133 30.359 1 88.38 277 HIS A N 1
ATOM 2251 C CA . HIS A 1 277 ? -10.859 8.727 31.703 1 88.38 277 HIS A CA 1
ATOM 2252 C C . HIS A 1 277 ? -10.289 9.656 32.75 1 88.38 277 HIS A C 1
ATOM 2254 O O . HIS A 1 277 ? -9.664 9.203 33.719 1 88.38 277 HIS A O 1
ATOM 2260 N N . THR A 1 278 ? -10.391 10.844 32.469 1 91.06 278 THR A N 1
ATOM 2261 C CA . THR A 1 278 ? -9.82 11.867 33.344 1 91.06 278 THR A CA 1
ATOM 2262 C C . THR A 1 278 ? -10.883 12.883 33.75 1 91.06 278 THR A C 1
ATOM 2264 O O . THR A 1 278 ? -11.648 13.359 32.938 1 91.06 278 THR A O 1
ATOM 2267 N N . THR A 1 279 ? -10.906 13.211 35.062 1 90 279 THR A N 1
ATOM 2268 C CA . THR A 1 279 ? -11.82 14.227 35.562 1 90 279 THR A CA 1
ATOM 2269 C C . THR A 1 279 ? -11.203 15.617 35.438 1 90 279 THR A C 1
ATOM 2271 O O . THR A 1 279 ? -10.008 15.75 35.188 1 90 279 THR A O 1
ATOM 2274 N N . LEU A 1 280 ? -12.07 16.578 35.656 1 92.31 280 LEU A N 1
ATOM 2275 C CA . LEU A 1 280 ? -11.594 17.969 35.594 1 92.31 280 LEU A CA 1
ATOM 2276 C C . LEU A 1 280 ? -10.539 18.219 36.688 1 92.31 280 LEU A C 1
ATOM 2278 O O . LEU A 1 280 ? -9.57 18.938 36.438 1 92.31 280 LEU A O 1
ATOM 2282 N N . SER A 1 281 ? -10.727 17.641 37.812 1 93.19 281 SER A N 1
ATOM 2283 C CA . SER A 1 281 ? -9.773 17.812 38.906 1 93.19 281 SER A CA 1
ATOM 2284 C C . SER A 1 281 ? -8.422 17.203 38.562 1 93.19 281 SER A C 1
ATOM 2286 O O . SER A 1 281 ? -7.375 17.781 38.844 1 93.19 281 SER A O 1
ATOM 2288 N N . GLN A 1 282 ? -8.469 16.125 38 1 93.88 282 GLN A N 1
ATOM 2289 C CA . GLN A 1 282 ? -7.234 15.477 37.594 1 93.88 282 GLN A CA 1
ATOM 2290 C C . GLN A 1 282 ? -6.527 16.266 36.5 1 93.88 282 GLN A C 1
ATOM 2292 O O . GLN A 1 282 ? -5.297 16.328 36.469 1 93.88 282 GLN A O 1
ATOM 2297 N N . ALA A 1 283 ? -7.27 16.875 35.625 1 94.81 283 ALA A N 1
ATOM 2298 C CA . ALA A 1 283 ? -6.711 17.703 34.562 1 94.81 283 ALA A CA 1
ATOM 2299 C C . ALA A 1 283 ? -6.012 18.938 35.125 1 94.81 283 ALA A C 1
ATOM 2301 O O . ALA A 1 283 ? -4.973 19.359 34.625 1 94.81 283 ALA A O 1
ATOM 2302 N N . ARG A 1 284 ? -6.555 19.438 36.156 1 93.62 284 ARG A N 1
ATOM 2303 C CA . ARG A 1 284 ? -5.957 20.594 36.812 1 93.62 284 ARG A CA 1
ATOM 2304 C C . ARG A 1 284 ? -4.641 20.234 37.5 1 93.62 284 ARG A C 1
ATOM 2306 O O . ARG A 1 284 ? -3.709 21.031 37.531 1 93.62 284 ARG A O 1
ATOM 2313 N N . ALA A 1 285 ? -4.645 19.094 38.062 1 94.94 285 ALA A N 1
ATOM 2314 C CA . ALA A 1 285 ? -3.396 18.609 38.625 1 94.94 285 ALA A CA 1
ATOM 2315 C C . ALA A 1 285 ? -2.309 18.484 37.562 1 94.94 285 ALA A C 1
ATOM 2317 O O . ALA A 1 285 ? -1.143 18.797 37.812 1 94.94 285 ALA A O 1
ATOM 2318 N N . LEU A 1 286 ? -2.709 18.016 36.438 1 95.5 286 LEU A N 1
ATOM 2319 C CA . LEU A 1 286 ? -1.778 17.906 35.312 1 95.5 286 LEU A CA 1
ATOM 2320 C C . LEU A 1 286 ? -1.277 19.281 34.906 1 95.5 286 LEU A C 1
ATOM 2322 O O . LEU A 1 286 ? -0.104 19.438 34.531 1 95.5 286 LEU A O 1
ATOM 2326 N N . GLU A 1 287 ? -2.152 20.219 34.875 1 95.44 287 GLU A N 1
ATOM 2327 C CA . GLU A 1 287 ? -1.764 21.594 34.594 1 95.44 287 GLU A CA 1
ATOM 2328 C C . GLU A 1 287 ? -0.627 22.062 35.5 1 95.44 287 GLU A C 1
ATOM 2330 O O . GLU A 1 287 ? 0.335 22.672 35.031 1 95.44 287 GLU A O 1
ATOM 2335 N N . SER A 1 288 ? -0.753 21.812 36.719 1 95.19 288 SER A N 1
ATOM 2336 C CA . SER A 1 288 ? 0.254 22.219 37.688 1 95.19 288 SER A CA 1
ATOM 2337 C C . SER A 1 288 ? 1.609 21.594 37.375 1 95.19 288 SER A C 1
ATOM 2339 O O . SER A 1 288 ? 2.646 22.25 37.531 1 95.19 288 SER A O 1
ATOM 2341 N N . ARG A 1 289 ? 1.568 20.406 37.031 1 95.69 289 ARG A N 1
ATOM 2342 C CA . ARG A 1 289 ? 2.805 19.719 36.656 1 95.69 289 ARG A CA 1
ATOM 2343 C C . ARG A 1 289 ? 3.432 20.312 35.406 1 95.69 289 ARG A C 1
ATOM 2345 O O . ARG A 1 289 ? 4.648 20.5 35.344 1 95.69 289 ARG A O 1
ATOM 2352 N N . ILE A 1 290 ? 2.605 20.609 34.469 1 96.94 290 ILE A N 1
ATOM 2353 C CA . ILE A 1 290 ? 3.096 21.188 33.219 1 96.94 290 ILE A CA 1
ATOM 2354 C C . ILE A 1 290 ? 3.676 22.578 33.469 1 96.94 290 ILE A C 1
ATOM 2356 O O . ILE A 1 290 ? 4.727 22.922 32.938 1 96.94 290 ILE A O 1
ATOM 2360 N N . ARG A 1 291 ? 2.998 23.297 34.281 1 95.5 291 ARG A N 1
ATOM 2361 C CA . ARG A 1 291 ? 3.477 24.625 34.625 1 95.5 291 ARG A CA 1
ATOM 2362 C C . ARG A 1 291 ? 4.84 24.562 35.281 1 95.5 291 ARG A C 1
ATOM 2364 O O . ARG A 1 291 ? 5.703 25.406 35.062 1 95.5 291 ARG A O 1
ATOM 2371 N N . HIS A 1 292 ? 4.91 23.594 36.125 1 96 292 HIS A N 1
ATOM 2372 C CA . HIS A 1 292 ? 6.176 23.422 36.812 1 96 292 HIS A CA 1
ATOM 2373 C C . HIS A 1 292 ? 7.309 23.141 35.844 1 96 292 HIS A C 1
ATOM 2375 O O . HIS A 1 292 ? 8.375 23.766 35.938 1 96 292 HIS A O 1
ATOM 2381 N N . ASP A 1 293 ? 7.102 22.234 34.969 1 96.38 293 ASP A N 1
ATOM 2382 C CA . ASP A 1 293 ? 8.133 21.828 34.031 1 96.38 293 ASP A CA 1
ATOM 2383 C C . ASP A 1 293 ? 8.391 22.938 33 1 96.38 293 ASP A C 1
ATOM 2385 O O . ASP A 1 293 ? 9.477 23.016 32.438 1 96.38 293 ASP A O 1
ATOM 2389 N N . PHE A 1 294 ? 7.391 23.797 32.812 1 96.81 294 PHE A N 1
ATOM 2390 C CA . PHE A 1 294 ? 7.465 24.875 31.844 1 96.81 294 PHE A CA 1
ATOM 2391 C C . PHE A 1 294 ? 8.227 26.062 32.406 1 96.81 294 PHE A C 1
ATOM 2393 O O . PHE A 1 294 ? 8.688 26.938 31.656 1 96.81 294 PHE A O 1
ATOM 2400 N N . ARG A 1 295 ? 8.469 26.125 33.656 1 95.88 295 ARG A N 1
ATOM 2401 C CA . ARG A 1 295 ? 9.062 27.25 34.344 1 95.88 295 ARG A CA 1
ATOM 2402 C C . ARG A 1 295 ? 10.445 27.578 33.812 1 95.88 295 ARG A C 1
ATOM 2404 O O . ARG A 1 295 ? 10.82 28.75 33.688 1 95.88 295 ARG A O 1
ATOM 2411 N N . GLU A 1 296 ? 11.172 26.578 33.5 1 95.12 296 GLU A N 1
ATOM 2412 C CA . GLU A 1 296 ? 12.508 26.812 32.969 1 95.12 296 GLU A CA 1
ATOM 2413 C C . GLU A 1 296 ? 12.453 27.578 31.641 1 95.12 296 GLU A C 1
ATOM 2415 O O . GLU A 1 296 ? 13.273 28.469 31.406 1 95.12 296 GLU A O 1
ATOM 2420 N N . LEU A 1 297 ? 11.547 27.219 30.828 1 95.5 297 LEU A N 1
ATOM 2421 C CA . LEU A 1 297 ? 11.375 27.906 29.547 1 95.5 297 LEU A CA 1
ATOM 2422 C C . LEU A 1 297 ? 10.906 29.344 29.766 1 95.5 297 LEU A C 1
ATOM 2424 O O . LEU A 1 297 ? 11.359 30.25 29.078 1 95.5 297 LEU A O 1
ATOM 2428 N N . GLU A 1 298 ? 10.008 29.516 30.672 1 95.38 298 GLU A N 1
ATOM 2429 C CA . GLU A 1 298 ? 9.508 30.844 31 1 95.38 298 GLU A CA 1
ATOM 2430 C C . GLU A 1 298 ? 10.641 31.734 31.5 1 95.38 298 GLU A C 1
ATOM 2432 O O . GLU A 1 298 ? 10.688 32.938 31.156 1 95.38 298 GLU A O 1
ATOM 2437 N N . GLU A 1 299 ? 11.523 31.172 32.25 1 95.81 299 GLU A N 1
ATOM 2438 C CA . GLU A 1 299 ? 12.656 31.938 32.781 1 95.81 299 GLU A CA 1
ATOM 2439 C C . GLU A 1 299 ? 13.641 32.281 31.672 1 95.81 299 GLU A C 1
ATOM 2441 O O . GLU A 1 299 ? 14.242 33.375 31.688 1 95.81 299 GLU A O 1
ATOM 2446 N N . THR A 1 300 ? 13.883 31.406 30.797 1 96 300 THR A N 1
ATOM 2447 C CA . THR A 1 300 ? 14.805 31.625 29.688 1 96 300 THR A CA 1
ATOM 2448 C C . THR A 1 300 ? 14.32 32.75 28.797 1 96 300 THR A C 1
ATOM 2450 O O . THR A 1 300 ? 15.125 33.562 28.281 1 96 300 THR A O 1
ATOM 2453 N N . TYR A 1 301 ? 12.992 32.844 28.688 1 96.31 301 TYR A N 1
ATOM 2454 C CA . TYR A 1 301 ? 12.422 33.844 27.797 1 96.31 301 TYR A CA 1
ATOM 2455 C C . TYR A 1 301 ? 11.555 34.844 28.578 1 96.31 301 TYR A C 1
ATOM 2457 O O . TYR A 1 301 ? 10.469 35.219 28.125 1 96.31 301 TYR A O 1
ATOM 2465 N N . LYS A 1 302 ? 12.047 35.188 29.688 1 94.12 302 LYS A N 1
ATOM 2466 C CA . LYS A 1 302 ? 11.344 36.094 30.562 1 94.12 302 LYS A CA 1
ATOM 2467 C C . LYS A 1 302 ? 11.188 37.469 29.906 1 94.12 302 LYS A C 1
ATOM 2469 O O . LYS A 1 302 ? 10.164 38.125 30.094 1 94.12 302 LYS A O 1
ATOM 2474 N N . HIS A 1 303 ? 12.172 37.844 29.125 1 93.56 303 HIS A N 1
ATOM 2475 C CA . HIS A 1 303 ? 12.141 39.156 28.453 1 93.56 303 HIS A CA 1
ATOM 2476 C C . HIS A 1 303 ? 11.039 39.188 27.406 1 93.56 303 HIS A C 1
ATOM 2478 O O . HIS A 1 303 ? 10.422 40.25 27.188 1 93.56 303 HIS A O 1
ATOM 2484 N N . GLU A 1 304 ? 10.797 38.094 26.797 1 92.06 304 GLU A N 1
ATOM 2485 C CA . GLU A 1 304 ? 9.75 38.031 25.781 1 92.06 304 GLU A CA 1
ATOM 2486 C C . GLU A 1 304 ? 8.391 37.75 26.422 1 92.06 304 GLU A C 1
ATOM 2488 O O . GLU A 1 304 ? 7.371 37.688 25.734 1 92.06 304 GLU A O 1
ATOM 2493 N N . GLU A 1 305 ? 8.32 37.562 27.75 1 92.88 305 GLU A N 1
ATOM 2494 C CA . GLU A 1 305 ? 7.109 37.312 28.531 1 92.88 305 GLU A CA 1
ATOM 2495 C C . GLU A 1 305 ? 6.395 36.031 28.062 1 92.88 305 GLU A C 1
ATOM 2497 O O . GLU A 1 305 ? 5.172 36.031 27.906 1 92.88 305 GLU A O 1
ATOM 2502 N N . LEU A 1 306 ? 7.199 35.062 27.766 1 94.31 306 LEU A N 1
ATOM 2503 C CA . LEU A 1 306 ? 6.633 33.75 27.406 1 94.31 306 LEU A CA 1
ATOM 2504 C C . LEU A 1 306 ? 5.859 33.156 28.562 1 94.31 306 LEU A C 1
ATOM 2506 O O . LEU A 1 306 ? 6.328 33.188 29.703 1 94.31 306 LEU A O 1
ATOM 2510 N N . SER A 1 307 ? 4.66 32.719 28.375 1 94.56 307 SER A N 1
ATOM 2511 C CA . SER A 1 307 ? 3.852 32.031 29.375 1 94.56 307 SER A CA 1
ATOM 2512 C C . SER A 1 307 ? 2.869 31.062 28.719 1 94.56 307 SER A C 1
ATOM 2514 O O . SER A 1 307 ? 2.838 30.938 27.484 1 94.56 307 SER A O 1
ATOM 2516 N N . ILE A 1 308 ? 2.189 30.312 29.531 1 95.12 308 ILE A N 1
ATOM 2517 C CA . ILE A 1 308 ? 1.26 29.328 28.984 1 95.12 308 ILE A CA 1
ATOM 2518 C C . ILE A 1 308 ? -0.114 29.516 29.641 1 95.12 308 ILE A C 1
ATOM 2520 O O . ILE A 1 308 ? -0.215 29.828 30.828 1 95.12 308 ILE A O 1
ATOM 2524 N N . SER A 1 309 ? -1.147 29.453 28.844 1 94.81 309 SER A N 1
ATOM 2525 C CA . SER A 1 309 ? -2.527 29.484 29.328 1 94.81 309 SER A CA 1
ATOM 2526 C C . SER A 1 309 ? -3.236 28.156 29.062 1 94.81 309 SER A C 1
ATOM 2528 O O . SER A 1 309 ? -2.895 27.438 28.125 1 94.81 309 SER A O 1
ATOM 2530 N N . PHE A 1 310 ? -4.203 27.906 29.938 1 95.19 310 PHE A N 1
ATOM 2531 C CA . PHE A 1 310 ? -4.922 26.641 29.859 1 95.19 310 PHE A CA 1
ATOM 2532 C C . PHE A 1 310 ? -6.426 26.875 29.781 1 95.19 310 PHE A C 1
ATOM 2534 O O . PHE A 1 310 ? -6.945 27.797 30.422 1 95.19 310 PHE A O 1
ATOM 2541 N N . GLY A 1 311 ? -7.07 26.109 28.984 1 94.81 311 GLY A N 1
ATOM 2542 C CA . GLY A 1 311 ? -8.523 25.984 28.953 1 94.81 311 GLY A CA 1
ATOM 2543 C C . GLY A 1 311 ? -9 24.547 29 1 94.81 311 GLY A C 1
ATOM 2544 O O . GLY A 1 311 ? -8.32 23.641 28.5 1 94.81 311 GLY A O 1
ATOM 2545 N N . TYR A 1 312 ? -10.242 24.391 29.625 1 94.38 312 TYR A N 1
ATOM 2546 C CA . TYR A 1 312 ? -10.703 23.031 29.859 1 94.38 312 TYR A CA 1
ATOM 2547 C C . TYR A 1 312 ? -12.109 22.828 29.312 1 94.38 312 TYR A C 1
ATOM 2549 O O . TYR A 1 312 ? -12.914 23.766 29.281 1 94.38 312 TYR A O 1
ATOM 2557 N N . ALA A 1 313 ? -12.312 21.641 28.812 1 92.56 313 ALA A N 1
ATOM 2558 C CA . ALA A 1 313 ? -13.648 21.156 28.469 1 92.56 313 ALA A CA 1
ATOM 2559 C C . ALA A 1 313 ? -13.742 19.641 28.656 1 92.56 313 ALA A C 1
ATOM 2561 O O . ALA A 1 313 ? -12.719 18.953 28.75 1 92.56 313 ALA A O 1
ATOM 2562 N N . THR A 1 314 ? -14.969 19.156 28.844 1 90.69 314 THR A N 1
ATOM 2563 C CA . THR A 1 314 ? -15.18 17.734 29.031 1 90.69 314 THR A CA 1
ATOM 2564 C C . THR A 1 314 ? -16.094 17.172 27.938 1 90.69 314 THR A C 1
ATOM 2566 O O . THR A 1 314 ? -16.719 17.938 27.203 1 90.69 314 THR A O 1
ATOM 2569 N N . HIS A 1 315 ? -16.141 15.828 27.859 1 85.06 315 HIS A N 1
ATOM 2570 C CA . HIS A 1 315 ? -16.969 15.141 26.875 1 85.06 315 HIS A CA 1
ATOM 2571 C C . HIS A 1 315 ? -18.438 15.5 27.062 1 85.06 315 HIS A C 1
ATOM 2573 O O . HIS A 1 315 ? -19.25 15.336 26.141 1 85.06 315 HIS A O 1
ATOM 2579 N N . LEU A 1 316 ? -18.734 16 28.203 1 81 316 LEU A N 1
ATOM 2580 C CA . LEU A 1 316 ? -20.125 16.328 28.531 1 81 316 LEU A CA 1
ATOM 2581 C C . LEU A 1 316 ? -20.531 17.656 27.922 1 81 316 LEU A C 1
ATOM 2583 O O . LEU A 1 316 ? -21.719 18 27.875 1 81 316 LEU A O 1
ATOM 2587 N N . ASP A 1 317 ? -19.609 18.281 27.312 1 77.06 317 ASP A N 1
ATOM 2588 C CA . ASP A 1 317 ? -19.844 19.656 26.906 1 77.06 317 ASP A CA 1
ATOM 2589 C C . ASP A 1 317 ? -20.453 19.719 25.516 1 77.06 317 ASP A C 1
ATOM 2591 O O . ASP A 1 317 ? -20.641 20.812 24.969 1 77.06 317 ASP A O 1
ATOM 2595 N N . GLY A 1 318 ? -20.734 18.703 24.859 1 80.31 318 GLY A N 1
ATOM 2596 C CA . GLY A 1 318 ? -21.469 18.766 23.609 1 80.31 318 GLY A CA 1
ATOM 2597 C C . GLY A 1 318 ? -20.734 18.156 22.438 1 80.31 318 GLY A C 1
ATOM 2598 O O . GLY A 1 318 ? -20.047 17.141 22.594 1 80.31 318 GLY A O 1
ATOM 2599 N N . SER A 1 319 ? -21.062 18.766 21.312 1 82.31 319 SER A N 1
ATOM 2600 C CA . SER A 1 319 ? -20.375 18.344 20.094 1 82.31 319 SER A CA 1
ATOM 2601 C C . SER A 1 319 ? -18.906 18.703 20.141 1 82.31 319 SER A C 1
ATOM 2603 O O . SER A 1 319 ? -18.469 19.469 21 1 82.31 319 SER A O 1
ATOM 2605 N N . ILE A 1 320 ? -18.203 18.188 19.266 1 82.06 320 ILE A N 1
ATOM 2606 C CA . ILE A 1 320 ? -16.766 18.438 19.188 1 82.06 320 ILE A CA 1
ATOM 2607 C C . ILE A 1 320 ? -16.5 19.938 19.078 1 82.06 320 ILE A C 1
ATOM 2609 O O . ILE A 1 320 ? -15.641 20.469 19.766 1 82.06 320 ILE A O 1
ATOM 2613 N N . ASP A 1 321 ? -17.25 20.578 18.25 1 80.44 321 ASP A N 1
ATOM 2614 C CA . ASP A 1 321 ? -17.078 22.016 18.047 1 80.44 321 ASP A CA 1
ATOM 2615 C C . ASP A 1 321 ? -17.422 22.797 19.328 1 80.44 321 ASP A C 1
ATOM 2617 O O . ASP A 1 321 ? -16.766 23.781 19.641 1 80.44 321 ASP A O 1
ATOM 2621 N N . GLU A 1 322 ? -18.375 22.297 19.969 1 85.31 322 GLU A N 1
ATOM 2622 C CA . GLU A 1 322 ? -18.781 22.953 21.203 1 85.31 322 GLU A CA 1
ATOM 2623 C C . GLU A 1 322 ? -17.734 22.75 22.297 1 85.31 322 GLU A C 1
ATOM 2625 O O . GLU A 1 322 ? -17.469 23.672 23.078 1 85.31 322 GLU A O 1
ATOM 2630 N N . ILE A 1 323 ? -17.234 21.625 22.312 1 86.88 323 ILE A N 1
ATOM 2631 C CA . ILE A 1 323 ? -16.203 21.297 23.297 1 86.88 323 ILE A CA 1
ATOM 2632 C C . ILE A 1 323 ? -14.977 22.188 23.078 1 86.88 323 ILE A C 1
ATOM 2634 O O . ILE A 1 323 ? -14.438 22.75 24.031 1 86.88 323 ILE A O 1
ATOM 2638 N N . ILE A 1 324 ? -14.602 22.328 21.906 1 86.12 324 ILE A N 1
ATOM 2639 C CA . ILE A 1 324 ? -13.445 23.156 21.562 1 86.12 324 ILE A CA 1
ATOM 2640 C C . ILE A 1 324 ? -13.742 24.625 21.891 1 86.12 324 ILE A C 1
ATOM 2642 O O . ILE A 1 324 ? -12.891 25.328 22.422 1 86.12 324 ILE A O 1
ATOM 2646 N N . LEU A 1 325 ? -14.906 25.016 21.562 1 84.06 325 LEU A N 1
ATOM 2647 C CA . LEU A 1 325 ? -15.312 26.391 21.812 1 84.06 325 LEU A CA 1
ATOM 2648 C C . LEU A 1 325 ? -15.297 26.688 23.312 1 84.06 325 LEU A C 1
ATOM 2650 O O . LEU A 1 325 ? -14.852 27.766 23.734 1 84.06 325 LEU A O 1
ATOM 2654 N N . LYS A 1 326 ? -15.781 25.797 24.062 1 89.12 326 LYS A N 1
ATOM 2655 C CA . LYS A 1 326 ? -15.805 25.969 25.5 1 89.12 326 LYS A CA 1
ATOM 2656 C C . LYS A 1 326 ? -14.391 26.047 26.078 1 89.12 326 LYS A C 1
ATOM 2658 O O . LYS A 1 326 ? -14.117 26.875 26.953 1 89.12 326 LYS A O 1
ATOM 2663 N N . ALA A 1 327 ? -13.57 25.188 25.672 1 91 327 ALA A N 1
ATOM 2664 C CA . ALA A 1 327 ? -12.18 25.219 26.125 1 91 327 ALA A CA 1
ATOM 2665 C C . ALA A 1 327 ? -11.492 26.516 25.719 1 91 327 ALA A C 1
ATOM 2667 O O . ALA A 1 327 ? -10.703 27.078 26.484 1 91 327 ALA A O 1
ATOM 2668 N N . ASP A 1 328 ? -11.789 26.953 24.547 1 86.44 328 ASP A N 1
ATOM 2669 C CA . ASP A 1 328 ? -11.219 28.203 24.031 1 86.44 328 ASP A CA 1
ATOM 2670 C C . ASP A 1 328 ? -11.688 29.406 24.859 1 86.44 328 ASP A C 1
ATOM 2672 O O . ASP A 1 328 ? -10.906 30.312 25.141 1 86.44 328 ASP A O 1
ATOM 2676 N N . GLN A 1 329 ? -12.906 29.391 25.156 1 85.44 329 GLN A N 1
ATOM 2677 C CA . GLN A 1 329 ? -13.461 30.469 25.984 1 85.44 329 GLN A CA 1
ATOM 2678 C C . GLN A 1 329 ? -12.812 30.469 27.375 1 85.44 329 GLN A C 1
ATOM 2680 O O . GLN A 1 329 ? -12.484 31.531 27.906 1 85.44 329 GLN A O 1
ATOM 2685 N N . HIS A 1 330 ? -12.695 29.312 27.859 1 88.31 330 HIS A N 1
ATOM 2686 C CA . HIS A 1 330 ? -12.023 29.188 29.141 1 88.31 330 HIS A CA 1
ATOM 2687 C C . HIS A 1 330 ? -10.594 29.703 29.078 1 88.31 330 HIS A C 1
ATOM 2689 O O . HIS A 1 330 ? -10.109 30.328 30.031 1 88.31 330 HIS A O 1
ATOM 2695 N N . LEU A 1 331 ? -9.93 29.375 28.062 1 88.62 331 LEU A N 1
ATOM 2696 C CA . LEU A 1 331 ? -8.555 29.812 27.828 1 88.62 331 LEU A CA 1
ATOM 2697 C C . LEU A 1 331 ? -8.477 31.328 27.703 1 88.62 331 LEU A C 1
ATOM 2699 O O . LEU A 1 331 ? -7.566 31.953 28.25 1 88.62 331 LEU A O 1
ATOM 2703 N N . TYR A 1 332 ? -9.398 31.844 26.922 1 81.38 332 TYR A N 1
ATOM 2704 C CA . TYR A 1 332 ? -9.406 33.281 26.672 1 81.38 332 TYR A CA 1
ATOM 2705 C C . TYR A 1 332 ? -9.562 34.062 27.969 1 81.38 332 TYR A C 1
ATOM 2707 O O . TYR A 1 332 ? -8.953 35.125 28.141 1 81.38 332 TYR A O 1
ATOM 2715 N N . GLN A 1 333 ? -10.289 33.562 28.844 1 81.88 333 GLN A N 1
ATOM 2716 C CA . GLN A 1 333 ? -10.547 34.188 30.125 1 81.88 333 GLN A CA 1
ATOM 2717 C C . GLN A 1 333 ? -9.297 34.219 31 1 81.88 333 GLN A C 1
ATOM 2719 O O . GLN A 1 333 ? -9.141 35.062 31.859 1 81.88 333 GLN A O 1
ATOM 2724 N N . ARG A 1 334 ? -8.422 33.344 30.688 1 80.62 334 ARG A N 1
ATOM 2725 C CA . ARG A 1 334 ? -7.258 33.156 31.547 1 80.62 334 ARG A CA 1
ATOM 2726 C C . ARG A 1 334 ? -6.016 33.781 30.922 1 80.62 334 ARG A C 1
ATOM 2728 O O . ARG A 1 334 ? -4.949 33.812 31.547 1 80.62 334 ARG A O 1
ATOM 2735 N N . LYS A 1 335 ? -6.133 34.219 29.672 1 80.31 335 LYS A N 1
ATOM 2736 C CA . LYS A 1 335 ? -5 34.875 29.047 1 80.31 335 LYS A CA 1
ATOM 2737 C C . LYS A 1 335 ? -4.664 36.188 29.75 1 80.31 335 LYS A C 1
ATOM 2739 O O . LYS A 1 335 ? -5.559 36.875 30.219 1 80.31 335 LYS A O 1
ATOM 2744 N N . PRO A 1 336 ? -3.355 36.469 29.984 1 66.56 336 PRO A N 1
ATOM 2745 C CA . PRO A 1 336 ? -2.99 37.719 30.594 1 66.56 336 PRO A CA 1
ATOM 2746 C C . PRO A 1 336 ? -3.568 38.938 29.859 1 66.56 336 PRO A C 1
ATOM 2748 O O . PRO A 1 336 ? -3.625 38.938 28.625 1 66.56 336 PRO A O 1
ATOM 2751 N N . LYS A 1 337 ? -4.785 39.562 30.453 1 56.59 337 LYS A N 1
ATOM 2752 C CA . LYS A 1 337 ? -5.43 40.719 29.891 1 56.59 337 LYS A CA 1
ATOM 2753 C C . LYS A 1 337 ? -4.395 41.719 29.359 1 56.59 337 LYS A C 1
ATOM 2755 O O . LYS A 1 337 ? -3.385 41.969 30.016 1 56.59 337 LYS A O 1
ATOM 2760 N N . LYS A 1 338 ? -4.242 41.719 27.984 1 51.03 338 LYS A N 1
ATOM 2761 C CA . LYS A 1 338 ? -3.518 42.875 27.422 1 51.03 338 LYS A CA 1
ATOM 2762 C C . LYS A 1 338 ? -3.994 44.188 28.047 1 51.03 338 LYS A C 1
ATOM 2764 O O . LYS A 1 338 ? -5.199 44.406 28.156 1 51.03 338 LYS A O 1
ATOM 2769 N N . PHE A 1 339 ? -3.357 44.656 28.984 1 37.72 339 PHE A N 1
ATOM 2770 C CA . PHE A 1 339 ? -3.648 46 29.438 1 37.72 339 PHE A CA 1
ATOM 2771 C C . PHE A 1 339 ? -4.098 46.875 28.266 1 37.72 339 PHE A C 1
ATOM 2773 O O . PHE A 1 339 ? -3.326 47.125 27.344 1 37.72 339 PHE A O 1
ATOM 2780 N N . LEU A 1 340 ? -5.293 46.656 27.781 1 37.38 340 LEU A N 1
ATOM 2781 C CA . LEU A 1 340 ? -5.812 47.812 27.047 1 37.38 340 LEU A CA 1
ATOM 2782 C C . LEU A 1 340 ? -5.395 49.125 27.734 1 37.38 340 LEU A C 1
ATOM 2784 O O . LEU A 1 340 ? -5.711 49.344 28.906 1 37.38 340 LEU A O 1
ATOM 2788 N N . GLN A 1 341 ? -4.262 49.625 27.594 1 32.75 341 GLN A N 1
ATOM 2789 C CA . GLN A 1 341 ? -4.059 51 27.953 1 32.75 341 GLN A CA 1
ATOM 2790 C C . GLN A 1 341 ? -5.285 51.875 27.625 1 32.75 341 GLN A C 1
ATOM 2792 O O . GLN A 1 341 ? -5.523 52.156 26.453 1 32.75 341 GLN A O 1
ATOM 2797 N N . GLU A 1 342 ? -6.512 51.5 28.094 1 33.62 342 GLU A N 1
ATOM 2798 C CA . GLU A 1 342 ? -7.566 52.5 28.188 1 33.62 342 GLU A CA 1
ATOM 2799 C C . GLU A 1 342 ? -6.996 53.906 28.484 1 33.62 342 GLU A C 1
ATOM 2801 O O . GLU A 1 342 ? -6.277 54.062 29.469 1 33.62 342 GLU A O 1
ATOM 2806 N N . SER A 1 343 ? -6.711 54.625 27.5 1 34.28 343 SER A N 1
ATOM 2807 C CA . SER A 1 343 ? -6.613 56.094 27.625 1 34.28 343 SER A CA 1
ATOM 2808 C C . SER A 1 343 ? -7.699 56.625 28.547 1 34.28 343 SER A C 1
ATOM 2810 O O . SER A 1 343 ? -8.891 56.438 28.312 1 34.28 343 SER A O 1
ATOM 2812 N N . LEU A 1 344 ? -7.605 56.531 29.875 1 31.69 344 LEU A N 1
ATOM 2813 C CA . LEU A 1 344 ? -8.406 57.469 30.672 1 31.69 344 LEU A CA 1
ATOM 2814 C C . LEU A 1 344 ? -8.688 58.75 29.906 1 31.69 344 LEU A C 1
ATOM 2816 O O . LEU A 1 344 ? -7.781 59.312 29.281 1 31.69 344 LEU A O 1
ATOM 2820 N N . PRO A 1 345 ? -9.914 58.844 29.438 1 35.75 345 PRO A N 1
ATOM 2821 C CA . PRO A 1 345 ? -10.211 60.219 28.969 1 35.75 345 PRO A CA 1
ATOM 2822 C C . PRO A 1 345 ? -9.523 61.281 29.812 1 35.75 345 PRO A C 1
ATOM 2824 O O . PRO A 1 345 ? -9.484 61.188 31.047 1 35.75 345 PRO A O 1
ATOM 2827 N N . ARG A 1 346 ? -8.578 62.031 29.188 1 30 346 ARG A N 1
ATOM 2828 C CA . ARG A 1 346 ? -8.508 63.375 29.781 1 30 346 ARG A CA 1
ATOM 2829 C C . ARG A 1 346 ? -9.852 64.062 29.672 1 30 346 ARG A C 1
ATOM 2831 O O . ARG A 1 346 ? -10.539 63.969 28.656 1 30 346 ARG A O 1
ATOM 2838 N N . MET B 1 1 ? -2.588 2.215 22.578 1 29.28 1 MET B N 1
ATOM 2839 C CA . MET B 1 1 ? -3.33 0.994 22.281 1 29.28 1 MET B CA 1
ATOM 2840 C C . MET B 1 1 ? -4.23 1.192 21.062 1 29.28 1 MET B C 1
ATOM 2842 O O . MET B 1 1 ? -4.281 0.34 20.188 1 29.28 1 MET B O 1
ATOM 2846 N N . GLU B 1 2 ? -5.18 2.242 21.234 1 33.47 2 GLU B N 1
ATOM 2847 C CA . GLU B 1 2 ? -6.344 2.361 20.359 1 33.47 2 GLU B CA 1
ATOM 2848 C C . GLU B 1 2 ? -5.957 2.953 19.016 1 33.47 2 GLU B C 1
ATOM 2850 O O . GLU B 1 2 ? -6.504 2.559 17.984 1 33.47 2 GLU B O 1
ATOM 2855 N N . TRP B 1 3 ? -5.164 4.066 19.078 1 35.81 3 TRP B N 1
ATOM 2856 C CA . TRP B 1 3 ? -5.012 4.891 17.875 1 35.81 3 TRP B CA 1
ATOM 2857 C C . TRP B 1 3 ? -4.121 4.199 16.859 1 35.81 3 TRP B C 1
ATOM 2859 O O . TRP B 1 3 ? -4.137 4.551 15.672 1 35.81 3 TRP B O 1
ATOM 2869 N N . TYR B 1 4 ? -3.111 3.449 17.25 1 43.62 4 TYR B N 1
ATOM 2870 C CA . TYR B 1 4 ? -2.506 2.346 16.516 1 43.62 4 TYR B CA 1
ATOM 2871 C C . TYR B 1 4 ? -3.557 1.572 15.727 1 43.62 4 TYR B C 1
ATOM 2873 O O . TYR B 1 4 ? -3.242 0.937 14.719 1 43.62 4 TYR B O 1
ATOM 2881 N N . HIS B 1 5 ? -4.746 1.821 16.125 1 47.25 5 HIS B N 1
ATOM 2882 C CA . HIS B 1 5 ? -5.957 1.182 15.625 1 47.25 5 HIS B CA 1
ATOM 2883 C C . HIS B 1 5 ? -6.344 1.727 14.25 1 47.25 5 HIS B C 1
ATOM 2885 O O . HIS B 1 5 ? -6.883 0.995 13.422 1 47.25 5 HIS B O 1
ATOM 2891 N N . LEU B 1 6 ? -6.039 3.01 14.148 1 48.56 6 LEU B N 1
ATOM 2892 C CA . LEU B 1 6 ? -6.508 3.527 12.867 1 48.56 6 LEU B CA 1
ATOM 2893 C C . LEU B 1 6 ? -5.68 2.967 11.719 1 48.56 6 LEU B C 1
ATOM 2895 O O . LEU B 1 6 ? -6.219 2.654 10.656 1 48.56 6 LEU B O 1
ATOM 2899 N N . GLN B 1 7 ? -4.27 2.99 11.914 1 51.75 7 GLN B N 1
ATOM 2900 C CA . GLN B 1 7 ? -3.363 2.426 10.922 1 51.75 7 GLN B CA 1
ATOM 2901 C C . GLN B 1 7 ? -3.719 0.973 10.617 1 51.75 7 GLN B C 1
ATOM 2903 O O . GLN B 1 7 ? -3.752 0.569 9.453 1 51.75 7 GLN B O 1
ATOM 2908 N N . LYS B 1 8 ? -3.787 0.211 11.758 1 56.84 8 LYS B N 1
ATOM 2909 C CA . LYS B 1 8 ? -4.195 -1.19 11.711 1 56.84 8 LYS B CA 1
ATOM 2910 C C . LYS B 1 8 ? -5.535 -1.351 11 1 56.84 8 LYS B C 1
ATOM 2912 O O . LYS B 1 8 ? -5.742 -2.318 10.266 1 56.84 8 LYS B O 1
ATOM 2917 N N . LYS B 1 9 ? -6.148 -0.258 10.914 1 60.31 9 LYS B N 1
ATOM 2918 C CA . LYS B 1 9 ? -7.496 -0.314 10.359 1 60.31 9 LYS B CA 1
ATOM 2919 C C . LYS B 1 9 ? -7.473 -0.197 8.844 1 60.31 9 LYS B C 1
ATOM 2921 O O . LYS B 1 9 ? -8.219 -0.894 8.148 1 60.31 9 LYS B O 1
ATOM 2926 N N . SER B 1 10 ? -6.367 0.656 8.43 1 68.81 10 SER B N 1
ATOM 2927 C CA . SER B 1 10 ? -6.387 0.812 6.977 1 68.81 10 SER B CA 1
ATOM 2928 C C . SER B 1 10 ? -5.898 -0.452 6.277 1 68.81 10 SER B C 1
ATOM 2930 O O . SER B 1 10 ? -6.527 -0.929 5.332 1 68.81 10 SER B O 1
ATOM 2932 N N . PHE B 1 11 ? -4.848 -1.05 6.82 1 75 11 PHE B N 1
ATOM 2933 C CA . PHE B 1 11 ? -4.305 -2.264 6.227 1 75 11 PHE B CA 1
ATOM 2934 C C . PHE B 1 11 ? -5.266 -3.434 6.406 1 75 11 PHE B C 1
ATOM 2936 O O . PHE B 1 11 ? -5.496 -4.203 5.469 1 75 11 PHE B O 1
ATOM 2943 N N . GLU B 1 12 ? -5.801 -3.527 7.566 1 78.81 12 GLU B N 1
ATOM 2944 C CA . GLU B 1 12 ? -6.773 -4.578 7.844 1 78.81 12 GLU B CA 1
ATOM 2945 C C . GLU B 1 12 ? -8.023 -4.418 6.98 1 78.81 12 GLU B C 1
ATOM 2947 O O . GLU B 1 12 ? -8.617 -5.41 6.547 1 78.81 12 GLU B O 1
ATOM 2952 N N . GLY B 1 13 ? -8.312 -3.191 6.754 1 78.44 13 GLY B N 1
ATOM 2953 C CA . GLY B 1 13 ? -9.453 -2.932 5.895 1 78.44 13 GLY B CA 1
ATOM 2954 C C . GLY B 1 13 ? -9.234 -3.363 4.457 1 78.44 13 GLY B C 1
ATOM 2955 O O . GLY B 1 13 ? -10.117 -3.959 3.838 1 78.44 13 GLY B O 1
ATOM 2956 N N . VAL B 1 14 ? -8.078 -3.094 4.039 1 78.56 14 VAL B N 1
ATOM 2957 C CA . VAL B 1 14 ? -7.734 -3.479 2.676 1 78.56 14 VAL B CA 1
ATOM 2958 C C . VAL B 1 14 ? -7.742 -5 2.549 1 78.56 14 VAL B C 1
ATOM 2960 O O . VAL B 1 14 ? -8.305 -5.547 1.594 1 78.56 14 VAL B O 1
ATOM 2963 N N . LYS B 1 15 ? -7.168 -5.699 3.48 1 85.31 15 LYS B N 1
ATOM 2964 C CA . LYS B 1 15 ? -7.113 -7.156 3.447 1 85.31 15 LYS B CA 1
ATOM 2965 C C . LYS B 1 15 ? -8.508 -7.762 3.572 1 85.31 15 LYS B C 1
ATOM 2967 O O . LYS B 1 15 ? -8.797 -8.797 2.969 1 85.31 15 LYS B O 1
ATOM 2972 N N . ALA B 1 16 ? -9.32 -7.109 4.336 1 87.38 16 ALA B N 1
ATOM 2973 C CA . ALA B 1 16 ? -10.711 -7.559 4.449 1 87.38 16 ALA B CA 1
ATOM 2974 C C . ALA B 1 16 ? -11.43 -7.461 3.109 1 87.38 16 ALA B C 1
ATOM 2976 O O . ALA B 1 16 ? -12.211 -8.344 2.75 1 87.38 16 ALA B O 1
ATOM 2977 N N . GLN B 1 17 ? -11.172 -6.457 2.422 1 84.19 17 GLN B N 1
ATOM 2978 C CA . GLN B 1 17 ? -11.766 -6.289 1.102 1 84.19 17 GLN B CA 1
ATOM 2979 C C . GLN B 1 17 ? -11.242 -7.34 0.126 1 84.19 17 GLN B C 1
ATOM 2981 O O . GLN B 1 17 ? -12.008 -7.891 -0.667 1 84.19 17 GLN B O 1
ATOM 2986 N N . ILE B 1 18 ? -10.023 -7.59 0.217 1 85.44 18 ILE B N 1
ATOM 2987 C CA . ILE B 1 18 ? -9.414 -8.602 -0.641 1 85.44 18 ILE B CA 1
ATOM 2988 C C . ILE B 1 18 ? -10.016 -9.969 -0.337 1 85.44 18 ILE B C 1
ATOM 2990 O O . ILE B 1 18 ? -10.32 -10.734 -1.253 1 85.44 18 ILE B O 1
ATOM 2994 N N . PHE B 1 19 ? -10.18 -10.25 0.943 1 92.88 19 PHE B N 1
ATOM 2995 C CA . PHE B 1 19 ? -10.742 -11.539 1.321 1 92.88 19 PHE B CA 1
ATOM 2996 C C . PHE B 1 19 ? -12.156 -11.703 0.766 1 92.88 19 PHE B C 1
ATOM 2998 O O . PHE B 1 19 ? -12.516 -12.773 0.276 1 92.88 19 PHE B O 1
ATOM 3005 N N . LYS B 1 20 ? -12.93 -10.656 0.761 1 90.75 20 LYS B N 1
ATOM 3006 C CA . LYS B 1 20 ? -14.273 -10.703 0.197 1 90.75 20 LYS B CA 1
ATOM 3007 C C . LYS B 1 20 ? -14.234 -11.023 -1.295 1 90.75 20 LYS B C 1
ATOM 3009 O O . LYS B 1 20 ? -15.023 -11.836 -1.783 1 90.75 20 LYS B O 1
ATOM 3014 N N . ILE B 1 21 ? -13.375 -10.508 -1.925 1 87.06 21 ILE B N 1
ATOM 3015 C CA . ILE B 1 21 ? -13.234 -10.711 -3.363 1 87.06 21 ILE B CA 1
ATOM 3016 C C . ILE B 1 21 ? -12.766 -12.133 -3.643 1 87.06 21 ILE B C 1
ATOM 3018 O O . ILE B 1 21 ? -13.281 -12.797 -4.547 1 87.06 21 ILE B O 1
ATOM 3022 N N . VAL B 1 22 ? -11.781 -12.531 -2.865 1 89.38 22 VAL B N 1
ATOM 3023 C CA . VAL B 1 22 ? -11.281 -13.898 -2.994 1 89.38 22 VAL B CA 1
ATOM 3024 C C . VAL B 1 22 ? -12.422 -14.891 -2.779 1 89.38 22 VAL B C 1
ATOM 3026 O O . VAL B 1 22 ? -12.562 -15.859 -3.527 1 89.38 22 VAL B O 1
ATOM 3029 N N . LEU B 1 23 ? -13.234 -14.633 -1.784 1 93.31 23 LEU B N 1
ATOM 3030 C CA . LEU B 1 23 ? -14.344 -15.531 -1.5 1 93.31 23 LEU B CA 1
ATOM 3031 C C . LEU B 1 23 ? -15.297 -15.625 -2.691 1 93.31 23 LEU B C 1
ATOM 3033 O O . LEU B 1 23 ? -15.742 -16.719 -3.055 1 93.31 23 LEU B O 1
ATOM 3037 N N . VAL B 1 24 ? -15.484 -14.562 -3.33 1 91.44 24 VAL B N 1
ATOM 3038 C CA . VAL B 1 24 ? -16.406 -14.523 -4.465 1 91.44 24 VAL B CA 1
ATOM 3039 C C . VAL B 1 24 ? -15.773 -15.227 -5.66 1 91.44 24 VAL B C 1
ATOM 3041 O O . VAL B 1 24 ? -16.359 -16.141 -6.234 1 91.44 24 VAL B O 1
ATOM 3044 N N . PHE B 1 25 ? -14.578 -14.938 -5.988 1 87.44 25 PHE B N 1
ATOM 3045 C CA . PHE B 1 25 ? -13.969 -15.438 -7.215 1 87.44 25 PHE B CA 1
ATOM 3046 C C . PHE B 1 25 ? -13.531 -16.891 -7.047 1 87.44 25 PHE B C 1
ATOM 3048 O O . PHE B 1 25 ? -13.594 -17.672 -7.996 1 87.44 25 PHE B O 1
ATOM 3055 N N . ALA B 1 26 ? -13.023 -17.141 -5.863 1 88.25 26 ALA B N 1
ATOM 3056 C CA . ALA B 1 26 ? -12.711 -18.547 -5.605 1 88.25 26 ALA B CA 1
ATOM 3057 C C . ALA B 1 26 ? -13.977 -19.391 -5.598 1 88.25 26 ALA B C 1
ATOM 3059 O O . ALA B 1 26 ? -13.969 -20.531 -6.09 1 88.25 26 ALA B O 1
ATOM 3060 N N . GLY B 1 27 ? -15.023 -18.875 -5.043 1 90.62 27 GLY B N 1
ATOM 3061 C CA . GLY B 1 27 ? -16.297 -19.578 -5.102 1 90.62 27 GLY B CA 1
ATOM 3062 C C . GLY B 1 27 ? -16.766 -19.844 -6.52 1 90.62 27 GLY B C 1
ATOM 3063 O O . GLY B 1 27 ? -17.188 -20.969 -6.828 1 90.62 27 GLY B O 1
ATOM 3064 N N . LEU B 1 28 ? -16.641 -18.906 -7.344 1 89.25 28 LEU B N 1
ATOM 3065 C CA . LEU B 1 28 ? -16.984 -19.062 -8.75 1 89.25 28 LEU B CA 1
ATOM 3066 C C . LEU B 1 28 ? -16.062 -20.078 -9.422 1 89.25 28 LEU B C 1
ATOM 3068 O O . LEU B 1 28 ? -16.531 -20.875 -10.242 1 89.25 28 LEU B O 1
ATOM 3072 N N . ALA B 1 29 ? -14.836 -20 -9.055 1 85.75 29 ALA B N 1
ATOM 3073 C CA . ALA B 1 29 ? -13.875 -20.953 -9.609 1 85.75 29 ALA B CA 1
ATOM 3074 C C . ALA B 1 29 ? -14.234 -22.375 -9.234 1 85.75 29 ALA B C 1
ATOM 3076 O O . ALA B 1 29 ? -14.172 -23.281 -10.078 1 85.75 29 ALA B O 1
ATOM 3077 N N . PHE B 1 30 ? -14.641 -22.562 -8.016 1 88.69 30 PHE B N 1
ATOM 3078 C CA . PHE B 1 30 ? -15.039 -23.891 -7.559 1 88.69 30 PHE B CA 1
ATOM 3079 C C . PHE B 1 30 ? -16.312 -24.344 -8.266 1 88.69 30 PHE B C 1
ATOM 3081 O O . PHE B 1 30 ? -16.469 -25.516 -8.594 1 88.69 30 PHE B O 1
ATOM 3088 N N . SER B 1 31 ? -17.141 -23.406 -8.523 1 90 31 SER B N 1
ATOM 3089 C CA . SER B 1 31 ? -18.359 -23.719 -9.281 1 90 31 SER B CA 1
ATOM 3090 C C . SER B 1 31 ? -18.031 -24.141 -10.703 1 90 31 SER B C 1
ATOM 3092 O O . SER B 1 31 ? -18.609 -25.094 -11.227 1 90 31 SER B O 1
ATOM 3094 N N . PHE B 1 32 ? -17.109 -23.484 -11.25 1 87.06 32 PHE B N 1
ATOM 3095 C CA . PHE B 1 32 ? -16.688 -23.812 -12.609 1 87.06 32 PHE B CA 1
ATOM 3096 C C . PHE B 1 32 ? -16.016 -25.188 -12.648 1 87.06 32 PHE B C 1
ATOM 3098 O O . PHE B 1 32 ? -16.188 -25.938 -13.609 1 87.06 32 PHE B O 1
ATOM 3105 N N . ALA B 1 33 ? -15.203 -25.422 -11.648 1 83.31 33 ALA B N 1
ATOM 3106 C CA . ALA B 1 33 ? -14.547 -26.719 -11.57 1 83.31 33 ALA B CA 1
ATOM 3107 C C . ALA B 1 33 ? -15.578 -27.844 -11.461 1 83.31 33 ALA B C 1
ATOM 3109 O O . ALA B 1 33 ? -15.414 -28.906 -12.055 1 83.31 33 ALA B O 1
ATOM 3110 N N . THR B 1 34 ? -16.625 -27.562 -10.727 1 89.25 34 THR B N 1
ATOM 3111 C CA . THR B 1 34 ? -17.719 -28.531 -10.609 1 89.25 34 THR B CA 1
ATOM 3112 C C . THR B 1 34 ? -18.359 -28.797 -11.969 1 89.25 34 THR B C 1
ATOM 3114 O O . THR B 1 34 ? -18.562 -29.953 -12.352 1 89.25 34 THR B O 1
ATOM 3117 N N . LEU B 1 35 ? -18.594 -27.781 -12.641 1 87.25 35 LEU B N 1
ATOM 3118 C CA . LEU B 1 35 ? -19.219 -27.891 -13.961 1 87.25 35 LEU B CA 1
ATOM 3119 C C . LEU B 1 35 ? -18.297 -28.625 -14.93 1 87.25 35 LEU B C 1
ATOM 3121 O O . LEU B 1 35 ? -18.75 -29.5 -15.664 1 87.25 35 LEU B O 1
ATOM 3125 N N . ALA B 1 36 ? -17.031 -28.297 -14.93 1 81.81 36 ALA B N 1
ATOM 3126 C CA . ALA B 1 36 ? -16.062 -28.922 -15.812 1 81.81 36 ALA B CA 1
ATOM 3127 C C . ALA B 1 36 ? -15.945 -30.406 -15.523 1 81.81 36 ALA B C 1
ATOM 3129 O O . ALA B 1 36 ? -15.891 -31.234 -16.438 1 81.81 36 ALA B O 1
ATOM 3130 N N . ASN B 1 37 ? -15.922 -30.75 -14.266 1 84.62 37 ASN B N 1
ATOM 3131 C CA . ASN B 1 37 ? -15.805 -32.156 -13.867 1 84.62 37 ASN B CA 1
ATOM 3132 C C . ASN B 1 37 ? -17.047 -32.938 -14.234 1 84.62 37 ASN B C 1
ATOM 3134 O O . ASN B 1 37 ? -16.953 -34.125 -14.602 1 84.62 37 ASN B O 1
ATOM 3138 N N . THR B 1 38 ? -18.141 -32.312 -14.133 1 85.81 38 THR B N 1
ATOM 3139 C CA . THR B 1 38 ? -19.406 -32.969 -14.508 1 85.81 38 THR B CA 1
ATOM 3140 C C . THR B 1 38 ? -19.438 -33.25 -16.016 1 85.81 38 THR B C 1
ATOM 3142 O O . THR B 1 38 ? -19.781 -34.344 -16.422 1 85.81 38 THR B O 1
ATOM 3145 N N . ILE B 1 39 ? -19 -32.281 -16.75 1 81.44 39 ILE B N 1
ATOM 3146 C CA . ILE B 1 39 ? -19.016 -32.406 -18.203 1 81.44 39 ILE B CA 1
ATOM 3147 C C . ILE B 1 39 ? -18.031 -33.5 -18.641 1 81.44 39 ILE B C 1
ATOM 3149 O O . ILE B 1 39 ? -18.312 -34.25 -19.578 1 81.44 39 ILE B O 1
ATOM 3153 N N . ASN B 1 40 ? -16.953 -33.625 -17.922 1 77.69 40 ASN B N 1
ATOM 3154 C CA . ASN B 1 40 ? -15.898 -34.594 -18.281 1 77.69 40 ASN B CA 1
ATOM 3155 C C . ASN B 1 40 ? -16.172 -35.969 -17.703 1 77.69 40 ASN B C 1
ATOM 3157 O O . ASN B 1 40 ? -15.344 -36.875 -17.844 1 77.69 40 ASN B O 1
ATOM 3161 N N . GLY B 1 41 ? -17.234 -36.188 -17.078 1 79.81 41 GLY B N 1
ATOM 3162 C CA . GLY B 1 41 ? -17.625 -37.469 -16.531 1 79.81 41 GLY B CA 1
ATOM 3163 C C . GLY B 1 41 ? -16.672 -37.969 -15.469 1 79.81 41 GLY B C 1
ATOM 3164 O O . GLY B 1 41 ? -16.297 -39.156 -15.469 1 79.81 41 GLY B O 1
ATOM 3165 N N . ARG B 1 42 ? -16.219 -37.031 -14.602 1 81.12 42 ARG B N 1
ATOM 3166 C CA . ARG B 1 42 ? -15.305 -37.406 -13.523 1 81.12 42 ARG B CA 1
ATOM 3167 C C . ARG B 1 42 ? -16.047 -38.156 -12.406 1 81.12 42 ARG B C 1
ATOM 3169 O O . ARG B 1 42 ? -17.281 -38.094 -12.344 1 81.12 42 ARG B O 1
ATOM 3176 N N . PRO B 1 43 ? -15.273 -38.812 -11.578 1 83.56 43 PRO B N 1
ATOM 3177 C CA . PRO B 1 43 ? -15.898 -39.469 -10.438 1 83.56 43 PRO B CA 1
ATOM 3178 C C . PRO B 1 43 ? -16.672 -38.5 -9.539 1 83.56 43 PRO B C 1
ATOM 3180 O O . PRO B 1 43 ? -16.375 -37.281 -9.523 1 83.56 43 PRO B O 1
ATOM 3183 N N . ALA B 1 44 ? -17.594 -39.031 -8.82 1 87.19 44 ALA B N 1
ATOM 3184 C CA . ALA B 1 44 ? -18.5 -38.219 -8 1 87.19 44 ALA B CA 1
ATOM 3185 C C . ALA B 1 44 ? -17.75 -37.344 -7.008 1 87.19 44 ALA B C 1
ATOM 3187 O O . ALA B 1 44 ? -18.125 -36.219 -6.77 1 87.19 44 ALA B O 1
ATOM 3188 N N . VAL B 1 45 ? -16.766 -37.844 -6.496 1 86.19 45 VAL B N 1
ATOM 3189 C CA . VAL B 1 45 ? -16.016 -37.125 -5.473 1 86.19 45 VAL B CA 1
ATOM 3190 C C . VAL B 1 45 ? -15.43 -35.844 -6.062 1 86.19 45 VAL B C 1
ATOM 3192 O O . VAL B 1 45 ? -15.344 -34.812 -5.375 1 86.19 45 VAL B O 1
ATOM 3195 N N . ASN B 1 46 ? -15.086 -35.844 -7.305 1 85.06 46 ASN B N 1
ATOM 3196 C CA . ASN B 1 46 ? -14.5 -34.688 -7.965 1 85.06 46 ASN B CA 1
ATOM 3197 C C . ASN B 1 46 ? -15.562 -33.625 -8.305 1 85.06 46 ASN B C 1
ATOM 3199 O O . ASN B 1 46 ? -15.234 -32.5 -8.625 1 85.06 46 ASN B O 1
ATOM 3203 N N . ILE B 1 47 ? -16.75 -34 -8.203 1 89 47 ILE B N 1
ATOM 3204 C CA . ILE B 1 47 ? -17.859 -33.094 -8.453 1 89 47 ILE B CA 1
ATOM 3205 C C . ILE B 1 47 ? -18.344 -32.5 -7.133 1 89 47 ILE B C 1
ATOM 3207 O O . ILE B 1 47 ? -18.484 -31.281 -7.012 1 89 47 ILE B O 1
ATOM 3211 N N . TRP B 1 48 ? -18.406 -33.344 -6.156 1 90.06 48 TRP B N 1
ATOM 3212 C CA . TRP B 1 48 ? -19.016 -32.906 -4.895 1 90.06 48 TRP B CA 1
ATOM 3213 C C . TRP B 1 48 ? -18.062 -32.062 -4.086 1 90.06 48 TRP B C 1
ATOM 3215 O O . TRP B 1 48 ? -18.469 -31.125 -3.387 1 90.06 48 TRP B O 1
ATOM 3225 N N . LEU B 1 49 ? -16.844 -32.344 -4.145 1 90.56 49 LEU B N 1
ATOM 3226 C CA . LEU B 1 49 ? -15.867 -31.641 -3.324 1 90.56 49 LEU B CA 1
ATOM 3227 C C . LEU B 1 49 ? -15.797 -30.172 -3.723 1 90.56 49 LEU B C 1
ATOM 3229 O O . LEU B 1 49 ? -15.953 -29.281 -2.877 1 90.56 49 LEU B O 1
ATOM 3233 N N . PRO B 1 50 ? -15.672 -29.859 -4.977 1 90.31 50 PRO B N 1
ATOM 3234 C CA . PRO B 1 50 ? -15.664 -28.453 -5.355 1 90.31 50 PRO B CA 1
ATOM 3235 C C . PRO B 1 50 ? -17.031 -27.781 -5.16 1 90.31 50 PRO B C 1
ATOM 3237 O O . PRO B 1 50 ? -17.094 -26.594 -4.855 1 90.31 50 PRO B O 1
ATOM 3240 N N . LEU B 1 51 ? -18 -28.547 -5.273 1 91.75 51 LEU B N 1
ATOM 3241 C CA . LEU B 1 51 ? -19.328 -27.984 -5.031 1 91.75 51 LEU B CA 1
ATOM 3242 C C . LEU B 1 51 ? -19.484 -27.562 -3.576 1 91.75 51 LEU B C 1
ATOM 3244 O O . LEU B 1 51 ? -20 -26.469 -3.297 1 91.75 51 LEU B O 1
ATOM 3248 N N . LEU B 1 52 ? -19.031 -28.438 -2.773 1 91.69 52 LEU B N 1
ATOM 3249 C CA . LEU B 1 52 ? -19.062 -28.125 -1.35 1 91.69 52 LEU B CA 1
ATOM 3250 C C . LEU B 1 52 ? -18.188 -26.922 -1.048 1 91.69 52 LEU B C 1
ATOM 3252 O O . LEU B 1 52 ? -18.547 -26.062 -0.226 1 91.69 52 LEU B O 1
ATOM 3256 N N . ALA B 1 53 ? -17.094 -26.859 -1.673 1 92.44 53 ALA B N 1
ATOM 3257 C CA . ALA B 1 53 ? -16.203 -25.719 -1.498 1 92.44 53 ALA B CA 1
ATOM 3258 C C . ALA B 1 53 ? -16.859 -24.422 -1.957 1 92.44 53 ALA B C 1
ATOM 3260 O O . ALA B 1 53 ? -16.734 -23.391 -1.295 1 92.44 53 ALA B O 1
ATOM 3261 N N . ALA B 1 54 ? -17.562 -24.469 -3.039 1 93.19 54 ALA B N 1
ATOM 3262 C CA . ALA B 1 54 ? -18.281 -23.297 -3.539 1 93.19 54 ALA B CA 1
ATOM 3263 C C . ALA B 1 54 ? -19.328 -22.828 -2.537 1 93.19 54 ALA B C 1
ATOM 3265 O O . ALA B 1 54 ? -19.438 -21.625 -2.266 1 93.19 54 ALA B O 1
ATOM 3266 N N . GLY B 1 55 ? -20.031 -23.75 -2.014 1 93.5 55 GLY B N 1
ATOM 3267 C CA . GLY B 1 55 ? -21.016 -23.422 -0.998 1 93.5 55 GLY B CA 1
ATOM 3268 C C . GLY B 1 55 ? -20.406 -22.812 0.249 1 93.5 55 GLY B C 1
ATOM 3269 O O . GLY B 1 55 ? -20.953 -21.844 0.801 1 93.5 55 GLY B O 1
ATOM 3270 N N . LEU B 1 56 ? -19.328 -23.375 0.635 1 93.62 56 LEU B N 1
ATOM 3271 C CA . LEU B 1 56 ? -18.641 -22.859 1.808 1 93.62 56 LEU B CA 1
ATOM 3272 C C . LEU B 1 56 ? -18.172 -21.422 1.579 1 93.62 56 LEU B C 1
ATOM 3274 O O . LEU B 1 56 ? -18.188 -20.609 2.502 1 93.62 56 LEU B O 1
ATOM 3278 N N . HIS B 1 57 ? -17.766 -21.141 0.407 1 94.81 57 HIS B N 1
ATOM 3279 C CA . HIS B 1 57 ? -17.344 -19.781 0.09 1 94.81 57 HIS B CA 1
ATOM 3280 C C . HIS B 1 57 ? -18.516 -18.797 0.157 1 94.81 57 HIS B C 1
ATOM 3282 O O . HIS B 1 57 ? -18.359 -17.672 0.625 1 94.81 57 HIS B O 1
ATOM 3288 N N . GLY B 1 58 ? -19.625 -19.234 -0.326 1 93.06 58 GLY B N 1
ATOM 3289 C CA . GLY B 1 58 ? -20.812 -18.422 -0.193 1 93.06 58 GLY B CA 1
ATOM 3290 C C . GLY B 1 58 ? -21.203 -18.141 1.251 1 93.06 58 GLY B C 1
ATOM 3291 O O . GLY B 1 58 ? -21.5 -17 1.618 1 93.06 58 GLY B O 1
ATOM 3292 N N . LEU B 1 59 ? -21.125 -19.156 2.037 1 92.69 59 LEU B N 1
ATOM 3293 C CA . LEU B 1 59 ? -21.453 -19.047 3.457 1 92.69 59 LEU B CA 1
ATOM 3294 C C . LEU B 1 59 ? -20.453 -18.125 4.164 1 92.69 59 LEU B C 1
ATOM 3296 O O . LEU B 1 59 ? -20.859 -17.266 4.957 1 92.69 59 LEU B O 1
ATOM 3300 N N . LEU B 1 60 ? -19.219 -18.344 3.889 1 93.31 60 LEU B N 1
ATOM 3301 C CA . LEU B 1 60 ? -18.188 -17.531 4.508 1 93.31 60 LEU B CA 1
ATOM 3302 C C . LEU B 1 60 ? -18.344 -16.062 4.109 1 93.31 60 LEU B C 1
ATOM 3304 O O . LEU B 1 60 ? -18.125 -15.164 4.926 1 93.31 60 LEU B O 1
ATOM 3308 N N . PHE B 1 61 ? -18.688 -15.852 2.857 1 93.62 61 PHE B N 1
ATOM 3309 C CA . PHE B 1 61 ? -18.906 -14.484 2.398 1 93.62 61 PHE B CA 1
ATOM 3310 C C . PHE B 1 61 ? -20.031 -13.82 3.191 1 93.62 61 PHE B C 1
ATOM 3312 O O . PHE B 1 61 ? -19.891 -12.672 3.635 1 93.62 61 PHE B O 1
ATOM 3319 N N . PHE B 1 62 ? -21.078 -14.531 3.375 1 91.75 62 PHE B N 1
ATOM 3320 C CA . PHE B 1 62 ? -22.234 -14.031 4.102 1 91.75 62 PHE B CA 1
ATOM 3321 C C . PHE B 1 62 ? -21.875 -13.711 5.547 1 91.75 62 PHE B C 1
ATOM 3323 O O . PHE B 1 62 ? -22.188 -12.625 6.043 1 91.75 62 PHE B O 1
ATOM 3330 N N . ILE B 1 63 ? -21.156 -14.531 6.207 1 91.62 63 ILE B N 1
ATOM 3331 C CA . ILE B 1 63 ? -20.781 -14.367 7.605 1 91.62 63 ILE B CA 1
ATOM 3332 C C . ILE B 1 63 ? -19.781 -13.219 7.73 1 91.62 63 ILE B C 1
ATOM 3334 O O . ILE B 1 63 ? -19.922 -12.367 8.617 1 91.62 63 ILE B O 1
ATOM 3338 N N . TYR B 1 64 ? -18.844 -13.195 6.82 1 91.56 64 TYR B N 1
ATOM 3339 C CA . TYR B 1 64 ? -17.75 -12.234 6.883 1 91.56 64 TYR B CA 1
ATOM 3340 C C . TYR B 1 64 ? -18.25 -10.812 6.68 1 91.56 64 TYR B C 1
ATOM 3342 O O . TYR B 1 64 ? -17.781 -9.875 7.324 1 91.56 64 TYR B O 1
ATOM 3350 N N . THR B 1 65 ? -19.219 -10.555 5.797 1 89.94 65 THR B N 1
ATOM 3351 C CA . THR B 1 65 ? -19.734 -9.227 5.492 1 89.94 65 THR B CA 1
ATOM 3352 C C . THR B 1 65 ? -20.578 -8.695 6.648 1 89.94 65 THR B C 1
ATOM 3354 O O . THR B 1 65 ? -20.719 -7.484 6.82 1 89.94 65 THR B O 1
ATOM 3357 N N . ARG B 1 66 ? -21.109 -9.539 7.48 1 88.44 66 ARG B N 1
ATOM 3358 C CA . ARG B 1 66 ? -21.969 -9.141 8.586 1 88.44 66 ARG B CA 1
ATOM 3359 C C . ARG B 1 66 ? -21.172 -8.93 9.859 1 88.44 66 ARG B C 1
ATOM 3361 O O . ARG B 1 66 ? -21.641 -8.297 10.805 1 88.44 66 ARG B O 1
ATOM 3368 N N . GLU B 1 67 ? -19.938 -9.438 9.812 1 83.5 67 GLU B N 1
ATOM 3369 C CA . GLU B 1 67 ? -19.094 -9.352 10.992 1 83.5 67 GLU B CA 1
ATOM 3370 C C . GLU B 1 67 ? -18.469 -7.957 11.133 1 83.5 67 GLU B C 1
ATOM 3372 O O . GLU B 1 67 ? -17.922 -7.422 10.164 1 83.5 67 GLU B O 1
ATOM 3377 N N . ARG B 1 68 ? -18.609 -7.441 12.344 1 77.12 68 ARG B N 1
ATOM 3378 C CA . ARG B 1 68 ? -18.125 -6.082 12.57 1 77.12 68 ARG B CA 1
ATOM 3379 C C . ARG B 1 68 ? -16.828 -6.082 13.367 1 77.12 68 ARG B C 1
ATOM 3381 O O . ARG B 1 68 ? -16.047 -5.129 13.297 1 77.12 68 ARG B O 1
ATOM 3388 N N . SER B 1 69 ? -16.531 -7.176 14.023 1 82.31 69 SER B N 1
ATOM 3389 C CA . SER B 1 69 ? -15.336 -7.27 14.859 1 82.31 69 SER B CA 1
ATOM 3390 C C . SER B 1 69 ? -14.102 -7.586 14.016 1 82.31 69 SER B C 1
ATOM 3392 O O . SER B 1 69 ? -14.086 -8.57 13.281 1 82.31 69 SER B O 1
ATOM 3394 N N . SER B 1 70 ? -13.109 -6.793 14.148 1 82.69 70 SER B N 1
ATOM 3395 C CA . SER B 1 70 ? -11.859 -7.023 13.43 1 82.69 70 SER B CA 1
ATOM 3396 C C . SER B 1 70 ? -11.195 -8.32 13.875 1 82.69 70 SER B C 1
ATOM 3398 O O . SER B 1 70 ? -10.609 -9.039 13.062 1 82.69 70 SER B O 1
ATOM 3400 N N . HIS B 1 71 ? -11.305 -8.617 15.109 1 86 71 HIS B N 1
ATOM 3401 C CA . HIS B 1 71 ? -10.719 -9.836 15.641 1 86 71 HIS B CA 1
ATOM 3402 C C . HIS B 1 71 ? -11.375 -11.078 15.047 1 86 71 HIS B C 1
ATOM 3404 O O . HIS B 1 71 ? -10.695 -12.016 14.625 1 86 71 HIS B O 1
ATOM 3410 N N . SER B 1 72 ? -12.672 -11.031 14.977 1 89.62 72 SER B N 1
ATOM 3411 C CA . SER B 1 72 ? -13.422 -12.148 14.406 1 89.62 72 SER B CA 1
ATOM 3412 C C . SER B 1 72 ? -13.117 -12.305 12.914 1 89.62 72 SER B C 1
ATOM 3414 O O . SER B 1 72 ? -12.977 -13.422 12.422 1 89.62 72 SER B O 1
ATOM 3416 N N . ARG B 1 73 ? -13.023 -11.227 12.258 1 90.5 73 ARG B N 1
ATOM 3417 C CA . ARG B 1 73 ? -12.719 -11.266 10.836 1 90.5 73 ARG B CA 1
ATOM 3418 C C . ARG B 1 73 ? -11.344 -11.875 10.586 1 90.5 73 ARG B C 1
ATOM 3420 O O . ARG B 1 73 ? -11.172 -12.68 9.672 1 90.5 73 ARG B O 1
ATOM 3427 N N . THR B 1 74 ? -10.414 -11.508 11.391 1 91.5 74 THR B N 1
ATOM 3428 C CA . THR B 1 74 ? -9.062 -12.062 11.273 1 91.5 74 THR B CA 1
ATOM 3429 C C . THR B 1 74 ? -9.062 -13.555 11.562 1 91.5 74 THR B C 1
ATOM 3431 O O . THR B 1 74 ? -8.391 -14.328 10.867 1 91.5 74 THR B O 1
ATOM 3434 N N . ALA B 1 75 ? -9.812 -13.953 12.516 1 94.06 75 ALA B N 1
ATOM 3435 C CA . ALA B 1 75 ? -9.906 -15.367 12.859 1 94.06 75 ALA B CA 1
ATOM 3436 C C . ALA B 1 75 ? -10.508 -16.172 11.711 1 94.06 75 ALA B C 1
ATOM 3438 O O . ALA B 1 75 ? -10.023 -17.25 11.375 1 94.06 75 ALA B O 1
ATOM 3439 N N . ILE B 1 76 ? -11.547 -15.633 11.148 1 94.75 76 ILE B N 1
ATOM 3440 C CA . ILE B 1 76 ? -12.211 -16.297 10.031 1 94.75 76 ILE B CA 1
ATOM 3441 C C . ILE B 1 76 ? -11.227 -16.469 8.875 1 94.75 76 ILE B C 1
ATOM 3443 O O . ILE B 1 76 ? -11.156 -17.547 8.273 1 94.75 76 ILE B O 1
ATOM 3447 N N . THR B 1 77 ? -10.477 -15.477 8.578 1 95.06 77 THR B N 1
ATOM 3448 C CA . THR B 1 77 ? -9.5 -15.523 7.492 1 95.06 77 THR B CA 1
ATOM 3449 C C . THR B 1 77 ? -8.422 -16.562 7.777 1 95.06 77 THR B C 1
ATOM 3451 O O . THR B 1 77 ? -8.031 -17.328 6.887 1 95.06 77 THR B O 1
ATOM 3454 N N . ARG B 1 78 ? -7.977 -16.703 9.031 1 96.19 78 ARG B N 1
ATOM 3455 C CA . ARG B 1 78 ? -6.961 -17.672 9.414 1 96.19 78 ARG B CA 1
ATOM 3456 C C . ARG B 1 78 ? -7.496 -19.094 9.297 1 96.19 78 ARG B C 1
ATOM 3458 O O . ARG B 1 78 ? -6.801 -20 8.82 1 96.19 78 ARG B O 1
ATOM 3465 N N . ILE B 1 79 ? -8.695 -19.266 9.672 1 96.19 79 ILE B N 1
ATOM 3466 C CA . ILE B 1 79 ? -9.328 -20.562 9.586 1 96.19 79 ILE B CA 1
ATOM 3467 C C . ILE B 1 79 ? -9.492 -20.969 8.125 1 96.19 79 ILE B C 1
ATOM 3469 O O . ILE B 1 79 ? -9.281 -22.141 7.77 1 96.19 79 ILE B O 1
ATOM 3473 N N . TYR B 1 80 ? -9.859 -20.031 7.383 1 96.62 80 TYR B N 1
ATOM 3474 C CA . TYR B 1 80 ? -9.992 -20.266 5.953 1 96.62 80 TYR B CA 1
ATOM 3475 C C . TYR B 1 80 ? -8.672 -20.734 5.352 1 96.62 80 TYR B C 1
ATOM 3477 O O . TYR B 1 80 ? -8.625 -21.719 4.613 1 96.62 80 TYR B O 1
ATOM 3485 N N . MET B 1 81 ? -7.586 -20.047 5.676 1 97 81 MET B N 1
ATOM 3486 C CA . MET B 1 81 ? -6.281 -20.391 5.125 1 97 81 MET B CA 1
ATOM 3487 C C . MET B 1 81 ? -5.82 -21.766 5.621 1 97 81 MET B C 1
ATOM 3489 O O . MET B 1 81 ? -5.309 -22.562 4.844 1 97 81 MET B O 1
ATOM 3493 N N . ALA B 1 82 ? -6.09 -22.016 6.867 1 97.31 82 ALA B N 1
ATOM 3494 C CA . ALA B 1 82 ? -5.746 -23.312 7.438 1 97.31 82 ALA B CA 1
ATOM 3495 C C . ALA B 1 82 ? -6.527 -24.438 6.754 1 97.31 82 ALA B C 1
ATOM 3497 O O . ALA B 1 82 ? -5.961 -25.469 6.41 1 97.31 82 ALA B O 1
ATOM 3498 N N . GLY B 1 83 ? -7.781 -24.219 6.582 1 96.56 83 GLY B N 1
ATOM 3499 C CA . GLY B 1 83 ? -8.625 -25.203 5.906 1 96.56 83 GLY B CA 1
ATOM 3500 C C . GLY B 1 83 ? -8.203 -25.469 4.473 1 96.56 83 GLY B C 1
ATOM 3501 O O . GLY B 1 83 ? -8.219 -26.609 4.016 1 96.56 83 GLY B O 1
ATOM 3502 N N . LEU B 1 84 ? -7.855 -24.422 3.844 1 95.56 84 LEU B N 1
ATOM 3503 C CA . LEU B 1 84 ? -7.418 -24.547 2.457 1 95.56 84 LEU B CA 1
ATOM 3504 C C . LEU B 1 84 ? -6.113 -25.328 2.363 1 95.56 84 LEU B C 1
ATOM 3506 O O . LEU B 1 84 ? -5.988 -26.25 1.548 1 95.56 84 LEU B O 1
ATOM 3510 N N . ALA B 1 85 ? -5.168 -25.031 3.238 1 97.25 85 ALA B N 1
ATOM 3511 C CA . ALA B 1 85 ? -3.826 -25.594 3.188 1 97.25 85 ALA B CA 1
ATOM 3512 C C . ALA B 1 85 ? -3.812 -27.016 3.752 1 97.25 85 ALA B C 1
ATOM 3514 O O . ALA B 1 85 ? -3.174 -27.906 3.189 1 97.25 85 ALA B O 1
ATOM 3515 N N . TRP B 1 86 ? -4.539 -27.281 4.785 1 97.81 86 TRP B N 1
ATOM 3516 C CA . TRP B 1 86 ? -4.309 -28.484 5.57 1 97.81 86 TRP B CA 1
ATOM 3517 C C . TRP B 1 86 ? -5.438 -29.484 5.371 1 97.81 86 TRP B C 1
ATOM 3519 O O . TRP B 1 86 ? -5.301 -30.656 5.715 1 97.81 86 TRP B O 1
ATOM 3529 N N . VAL B 1 87 ? -6.504 -29.078 4.766 1 96.38 87 VAL B N 1
ATOM 3530 C CA . VAL B 1 87 ? -7.637 -29.984 4.617 1 96.38 87 VAL B CA 1
ATOM 3531 C C . VAL B 1 87 ? -8 -30.109 3.141 1 96.38 87 VAL B C 1
ATOM 3533 O O . VAL B 1 87 ? -7.855 -31.188 2.557 1 96.38 87 VAL B O 1
ATOM 3536 N N . TYR B 1 88 ? -8.328 -29.047 2.541 1 94.44 88 TYR B N 1
ATOM 3537 C CA . TYR B 1 88 ? -8.859 -29.109 1.183 1 94.44 88 TYR B CA 1
ATOM 3538 C C . TYR B 1 88 ? -7.793 -29.609 0.208 1 94.44 88 TYR B C 1
ATOM 3540 O O . TYR B 1 88 ? -8.055 -30.484 -0.615 1 94.44 88 TYR B O 1
ATOM 3548 N N . LEU B 1 89 ? -6.637 -29.062 0.285 1 95.69 89 LEU B N 1
ATOM 3549 C CA . LEU B 1 89 ? -5.586 -29.391 -0.671 1 95.69 89 LEU B CA 1
ATOM 3550 C C . LEU B 1 89 ? -5.254 -30.875 -0.626 1 95.69 89 LEU B C 1
ATOM 3552 O O . LEU B 1 89 ? -5.336 -31.562 -1.646 1 95.69 89 LEU B O 1
ATOM 3556 N N . PRO B 1 90 ? -4.926 -31.438 0.535 1 96.31 90 PRO B N 1
ATOM 3557 C CA . PRO B 1 90 ? -4.617 -32.875 0.545 1 96.31 90 PRO B CA 1
ATOM 3558 C C . PRO B 1 90 ? -5.812 -33.75 0.153 1 96.31 90 PRO B C 1
ATOM 3560 O O . PRO B 1 90 ? -5.656 -34.719 -0.572 1 96.31 90 PRO B O 1
ATOM 3563 N N . LEU B 1 91 ? -6.977 -33.375 0.528 1 94.31 91 LEU B N 1
ATOM 3564 C CA . LEU B 1 91 ? -8.172 -34.156 0.209 1 94.31 91 LEU B CA 1
ATOM 3565 C C . LEU B 1 91 ? -8.438 -34.156 -1.292 1 94.31 91 LEU B C 1
ATOM 3567 O O . LEU B 1 91 ? -8.719 -35.188 -1.884 1 94.31 91 LEU B O 1
ATOM 3571 N N . ALA B 1 92 ? -8.391 -33 -1.855 1 92.12 92 ALA B N 1
ATOM 3572 C CA . ALA B 1 92 ? -8.633 -32.875 -3.289 1 92.12 92 ALA B CA 1
ATOM 3573 C C . ALA B 1 92 ? -7.566 -33.625 -4.094 1 92.12 92 ALA B C 1
ATOM 3575 O O . ALA B 1 92 ? -7.867 -34.219 -5.117 1 92.12 92 ALA B O 1
ATOM 3576 N N . TRP B 1 93 ? -6.344 -33.531 -3.625 1 94.38 93 TRP B N 1
ATOM 3577 C CA . TRP B 1 93 ? -5.242 -34.219 -4.301 1 94.38 93 TRP B CA 1
ATOM 3578 C C . TRP B 1 93 ? -5.438 -35.719 -4.273 1 94.38 93 TRP B C 1
ATOM 3580 O O . TRP B 1 93 ? -5.309 -36.406 -5.305 1 94.38 93 TRP B O 1
ATOM 3590 N N . LEU B 1 94 ? -5.832 -36.281 -3.182 1 92.44 94 LEU B N 1
ATOM 3591 C CA . LEU B 1 94 ? -5.926 -37.719 -2.963 1 92.44 94 LEU B CA 1
ATOM 3592 C C . LEU B 1 94 ? -7.133 -38.312 -3.689 1 92.44 94 LEU B C 1
ATOM 3594 O O . LEU B 1 94 ? -7.195 -39.531 -3.926 1 92.44 94 LEU B O 1
ATOM 3598 N N . THR B 1 95 ? -8.055 -37.469 -4.043 1 88.81 95 THR B N 1
ATOM 3599 C CA . THR B 1 95 ? -9.258 -37.938 -4.711 1 88.81 95 THR B CA 1
ATOM 3600 C C . THR B 1 95 ? -9.242 -37.594 -6.195 1 88.81 95 THR B C 1
ATOM 3602 O O . THR B 1 95 ? -10.273 -37.625 -6.863 1 88.81 95 THR B O 1
ATOM 3605 N N . SER B 1 96 ? -8.172 -37.125 -6.664 1 87.75 96 SER B N 1
ATOM 3606 C CA . SER B 1 96 ? -7.98 -36.781 -8.07 1 87.75 96 SER B CA 1
ATOM 3607 C C . SER B 1 96 ? -6.785 -37.5 -8.664 1 87.75 96 SER B C 1
ATOM 3609 O O . SER B 1 96 ? -6.141 -38.312 -7.988 1 87.75 96 SER B O 1
ATOM 3611 N N . PRO B 1 97 ? -6.504 -37.281 -9.969 1 88.5 97 PRO B N 1
ATOM 3612 C CA . PRO B 1 97 ? -5.316 -37.906 -10.57 1 88.5 97 PRO B CA 1
ATOM 3613 C C . PRO B 1 97 ? -4.02 -37.219 -10.148 1 88.5 97 PRO B C 1
ATOM 3615 O O . PRO B 1 97 ? -2.977 -37.406 -10.773 1 88.5 97 PRO B O 1
ATOM 3618 N N . GLY B 1 98 ? -4.129 -36.344 -9.133 1 90.5 98 GLY B N 1
ATOM 3619 C CA . GLY B 1 98 ? -2.951 -35.75 -8.523 1 90.5 98 GLY B CA 1
ATOM 3620 C C . GLY B 1 98 ? -2.164 -34.875 -9.477 1 90.5 98 GLY B C 1
ATOM 3621 O O . GLY B 1 98 ? -2.729 -34 -10.125 1 90.5 98 GLY B O 1
ATOM 3622 N N . SER B 1 99 ? -0.837 -35.188 -9.703 1 92.06 99 SER B N 1
ATOM 3623 C CA . SER B 1 99 ? 0.065 -34.375 -10.5 1 92.06 99 SER B CA 1
ATOM 3624 C C . SER B 1 99 ? -0.217 -34.531 -11.992 1 92.06 99 SER B C 1
ATOM 3626 O O . SER B 1 99 ? 0.271 -33.75 -12.805 1 92.06 99 SER B O 1
ATOM 3628 N N . TYR B 1 100 ? -0.988 -35.5 -12.375 1 89.06 100 TYR B N 1
ATOM 3629 C CA . TYR B 1 100 ? -1.356 -35.688 -13.766 1 89.06 100 TYR B CA 1
ATOM 3630 C C . TYR B 1 100 ? -2.549 -34.812 -14.148 1 89.06 100 TYR B C 1
ATOM 3632 O O . TYR B 1 100 ? -2.895 -34.719 -15.328 1 89.06 100 TYR B O 1
ATOM 3640 N N . SER B 1 101 ? -3.139 -34.25 -13.133 1 89.25 101 SER B N 1
ATOM 3641 C CA . SER B 1 101 ? -4.262 -33.344 -13.336 1 89.25 101 SER B CA 1
ATOM 3642 C C . SER B 1 101 ? -3.867 -31.891 -13.039 1 89.25 101 SER B C 1
ATOM 3644 O O . SER B 1 101 ? -2.68 -31.562 -13.023 1 89.25 101 SER B O 1
ATOM 3646 N N . ALA B 1 102 ? -4.852 -31.016 -12.875 1 90.56 102 ALA B N 1
ATOM 3647 C CA . ALA B 1 102 ? -4.617 -29.594 -12.672 1 90.56 102 ALA B CA 1
ATOM 3648 C C . ALA B 1 102 ? -4.441 -29.266 -11.188 1 90.56 102 ALA B C 1
ATOM 3650 O O . ALA B 1 102 ? -4.375 -28.094 -10.805 1 90.56 102 ALA B O 1
ATOM 3651 N N . MET B 1 103 ? -4.301 -30.266 -10.336 1 92.38 103 MET B N 1
ATOM 3652 C CA . MET B 1 103 ? -4.219 -30.062 -8.891 1 92.38 103 MET B CA 1
ATOM 3653 C C . MET B 1 103 ? -3.029 -29.172 -8.539 1 92.38 103 MET B C 1
ATOM 3655 O O . MET B 1 103 ? -3.127 -28.312 -7.652 1 92.38 103 MET B O 1
ATOM 3659 N N . PRO B 1 104 ? -1.892 -29.312 -9.203 1 96.31 104 PRO B N 1
ATOM 3660 C CA . PRO B 1 104 ? -0.78 -28.406 -8.867 1 96.31 104 PRO B CA 1
ATOM 3661 C C . PRO B 1 104 ? -1.083 -26.953 -9.18 1 96.31 104 PRO B C 1
ATOM 3663 O O . PRO B 1 104 ? -0.539 -26.047 -8.531 1 96.31 104 PRO B O 1
ATOM 3666 N N . TYR B 1 105 ? -1.906 -26.703 -10.195 1 95.88 105 TYR B N 1
ATOM 3667 C CA . TYR B 1 105 ? -2.297 -25.328 -10.5 1 95.88 105 TYR B CA 1
ATOM 3668 C C . TYR B 1 105 ? -3.041 -24.703 -9.328 1 95.88 105 TYR B C 1
ATOM 3670 O O . TYR B 1 105 ? -2.775 -23.562 -8.961 1 95.88 105 TYR B O 1
ATOM 3678 N N . TYR B 1 106 ? -3.904 -25.469 -8.781 1 93.81 106 TYR B N 1
ATOM 3679 C CA . TYR B 1 106 ? -4.684 -24.984 -7.648 1 93.81 106 TYR B CA 1
ATOM 3680 C C . TYR B 1 106 ? -3.809 -24.844 -6.406 1 93.81 106 TYR B C 1
ATOM 3682 O O . TYR B 1 106 ? -4.004 -23.922 -5.609 1 93.81 106 TYR B O 1
ATOM 3690 N N . ALA B 1 107 ? -2.918 -25.781 -6.246 1 97.25 107 ALA B N 1
ATOM 3691 C CA . ALA B 1 107 ? -1.988 -25.656 -5.129 1 97.25 107 ALA B CA 1
ATOM 3692 C C . ALA B 1 107 ? -1.249 -24.312 -5.18 1 97.25 107 ALA B C 1
ATOM 3694 O O . ALA B 1 107 ? -1.124 -23.625 -4.164 1 97.25 107 ALA B O 1
ATOM 3695 N N . LEU B 1 108 ? -0.803 -23.953 -6.32 1 97.62 108 LEU B N 1
ATOM 3696 C CA . LEU B 1 108 ? -0.106 -22.672 -6.484 1 97.62 108 LEU B CA 1
ATOM 3697 C C . LEU B 1 108 ? -1.057 -21.5 -6.27 1 97.62 108 LEU B C 1
ATOM 3699 O O . LEU B 1 108 ? -0.689 -20.516 -5.641 1 97.62 108 LEU B O 1
ATOM 3703 N N . ALA B 1 109 ? -2.238 -21.625 -6.828 1 95.62 109 ALA B N 1
ATOM 3704 C CA . ALA B 1 109 ? -3.232 -20.562 -6.637 1 95.62 109 ALA B CA 1
ATOM 3705 C C . ALA B 1 109 ? -3.539 -20.375 -5.156 1 95.62 109 ALA B C 1
ATOM 3707 O O . ALA B 1 109 ? -3.678 -19.234 -4.695 1 95.62 109 ALA B O 1
ATOM 3708 N N . PHE B 1 110 ? -3.658 -21.5 -4.438 1 96.25 110 PHE B N 1
ATOM 3709 C CA . PHE B 1 110 ? -3.916 -21.422 -3.006 1 96.25 110 PHE B CA 1
ATOM 3710 C C . PHE B 1 110 ? -2.781 -20.719 -2.285 1 96.25 110 PHE B C 1
ATOM 3712 O O . PHE B 1 110 ? -3.021 -19.875 -1.414 1 96.25 110 PHE B O 1
ATOM 3719 N N . ILE B 1 111 ? -1.597 -21.016 -2.656 1 97.31 111 ILE B N 1
ATOM 3720 C CA . ILE B 1 111 ? -0.425 -20.391 -2.055 1 97.31 111 ILE B CA 1
ATOM 3721 C C . ILE B 1 111 ? -0.48 -18.875 -2.273 1 97.31 111 ILE B C 1
ATOM 3723 O O . ILE B 1 111 ? -0.28 -18.094 -1.336 1 97.31 111 ILE B O 1
ATOM 3727 N N . VAL B 1 112 ? -0.804 -18.5 -3.473 1 95.88 112 VAL B N 1
ATOM 3728 C CA . VAL B 1 112 ? -0.866 -17.094 -3.82 1 95.88 112 VAL B CA 1
ATOM 3729 C C . VAL B 1 112 ? -1.979 -16.406 -3.027 1 95.88 112 VAL B C 1
ATOM 3731 O O . VAL B 1 112 ? -1.775 -15.344 -2.447 1 95.88 112 VAL B O 1
ATOM 3734 N N . ILE B 1 113 ? -3.107 -17.016 -2.975 1 94.5 113 ILE B N 1
ATOM 3735 C CA . ILE B 1 113 ? -4.254 -16.469 -2.262 1 94.5 113 ILE B CA 1
ATOM 3736 C C . ILE B 1 113 ? -3.91 -16.297 -0.784 1 94.5 113 ILE B C 1
ATOM 3738 O O . ILE B 1 113 ? -4.168 -15.234 -0.2 1 94.5 113 ILE B O 1
ATOM 3742 N N . MET B 1 114 ? -3.309 -17.281 -0.228 1 96.25 114 MET B N 1
ATOM 3743 C CA . MET B 1 114 ? -2.957 -17.219 1.188 1 96.25 114 MET B CA 1
ATOM 3744 C C . MET B 1 114 ? -1.918 -16.141 1.445 1 96.25 114 MET B C 1
ATOM 3746 O O . MET B 1 114 ? -2.014 -15.398 2.43 1 96.25 114 MET B O 1
ATOM 3750 N N . ALA B 1 115 ? -0.999 -16.016 0.564 1 94.25 115 ALA B N 1
ATOM 3751 C CA . ALA B 1 115 ? 0.006 -14.961 0.707 1 94.25 115 ALA B CA 1
ATOM 3752 C C . ALA B 1 115 ? -0.63 -13.578 0.608 1 94.25 115 ALA B C 1
ATOM 3754 O O . ALA B 1 115 ? -0.217 -12.648 1.305 1 94.25 115 ALA B O 1
ATOM 3755 N N . CYS B 1 116 ? -1.622 -13.484 -0.234 1 91.19 116 CYS B N 1
ATOM 3756 C CA . CYS B 1 116 ? -2.318 -12.211 -0.419 1 91.19 116 CYS B CA 1
ATOM 3757 C C . CYS B 1 116 ? -3.123 -11.852 0.822 1 91.19 116 CYS B C 1
ATOM 3759 O O . CYS B 1 116 ? -3.314 -10.664 1.117 1 91.19 116 CYS B O 1
ATOM 3761 N N . LEU B 1 117 ? -3.537 -12.812 1.552 1 92.88 117 LEU B N 1
ATOM 3762 C CA . LEU B 1 117 ? -4.457 -12.586 2.66 1 92.88 117 LEU B CA 1
ATOM 3763 C C . LEU B 1 117 ? -3.699 -12.391 3.969 1 92.88 117 LEU B C 1
ATOM 3765 O O . LEU B 1 117 ? -4.289 -12.008 4.98 1 92.88 117 LEU B O 1
ATOM 3769 N N . THR B 1 118 ? -2.377 -12.57 3.996 1 92.44 118 THR B N 1
ATOM 3770 C CA . THR B 1 118 ? -1.569 -12.531 5.211 1 92.44 118 THR B CA 1
ATOM 3771 C C . THR B 1 118 ? -1.563 -11.125 5.812 1 92.44 118 THR B C 1
ATOM 3773 O O . THR B 1 118 ? -1.403 -10.141 5.094 1 92.44 118 THR B O 1
ATOM 3776 N N . LEU B 1 119 ? -1.785 -11.086 7.102 1 87.06 119 LEU B N 1
ATOM 3777 C CA . LEU B 1 119 ? -1.769 -9.836 7.855 1 87.06 119 LEU B CA 1
ATOM 3778 C C . LEU B 1 119 ? -0.48 -9.703 8.664 1 87.06 119 LEU B C 1
ATOM 3780 O O . LEU B 1 119 ? 0.09 -8.617 8.75 1 87.06 119 LEU B O 1
ATOM 3784 N N . LYS B 1 120 ? -0.141 -10.781 9.203 1 90.12 120 LYS B N 1
ATOM 3785 C CA . LYS B 1 120 ? 1.077 -10.844 10 1 90.12 120 LYS B CA 1
ATOM 3786 C C . LYS B 1 120 ? 2.107 -11.773 9.367 1 90.12 120 LYS B C 1
ATOM 3788 O O . LYS B 1 120 ? 1.748 -12.688 8.625 1 90.12 120 LYS B O 1
ATOM 3793 N N . SER B 1 121 ? 3.398 -11.586 9.641 1 91.19 121 SER B N 1
ATOM 3794 C CA . SER B 1 121 ? 4.484 -12.328 9.016 1 91.19 121 SER B CA 1
ATOM 3795 C C . SER B 1 121 ? 4.387 -13.82 9.32 1 91.19 121 SER B C 1
ATOM 3797 O O . SER B 1 121 ? 4.727 -14.656 8.484 1 91.19 121 SER B O 1
ATOM 3799 N N . TRP B 1 122 ? 3.895 -14.148 10.492 1 94.06 122 TRP B N 1
ATOM 3800 C CA . TRP B 1 122 ? 3.848 -15.562 10.852 1 94.06 122 TRP B CA 1
ATOM 3801 C C . TRP B 1 122 ? 2.779 -16.297 10.047 1 94.06 122 TRP B C 1
ATOM 3803 O O . TRP B 1 122 ? 2.822 -17.531 9.922 1 94.06 122 TRP B O 1
ATOM 3813 N N . GLU B 1 123 ? 1.831 -15.68 9.484 1 96 123 GLU B N 1
ATOM 3814 C CA . GLU B 1 123 ? 0.724 -16.281 8.758 1 96 123 GLU B CA 1
ATOM 3815 C C . GLU B 1 123 ? 1.193 -16.859 7.422 1 96 123 GLU B C 1
ATOM 3817 O O . GLU B 1 123 ? 0.462 -17.609 6.77 1 96 123 GLU B O 1
ATOM 3822 N N . TYR B 1 124 ? 2.408 -16.562 7.023 1 96.69 124 TYR B N 1
ATOM 3823 C CA . TYR B 1 124 ? 2.959 -17.188 5.82 1 96.69 124 TYR B CA 1
ATOM 3824 C C . TYR B 1 124 ? 3.168 -18.672 6.027 1 96.69 124 TYR B C 1
ATOM 3826 O O . TYR B 1 124 ? 3.428 -19.406 5.07 1 96.69 124 TYR B O 1
ATOM 3834 N N . VAL B 1 125 ? 3.018 -19.125 7.223 1 97.31 125 VAL B N 1
ATOM 3835 C CA . VAL B 1 125 ? 3.113 -20.547 7.539 1 97.31 125 VAL B CA 1
ATOM 3836 C C . VAL B 1 125 ? 2.102 -21.328 6.711 1 97.31 125 VAL B C 1
ATOM 3838 O O . VAL B 1 125 ? 2.365 -22.469 6.309 1 97.31 125 VAL B O 1
ATOM 3841 N N . PHE B 1 126 ? 0.987 -20.781 6.418 1 97.88 126 PHE B N 1
ATOM 3842 C CA . PHE B 1 126 ? -0.043 -21.469 5.652 1 97.88 126 PHE B CA 1
ATOM 3843 C C . PHE B 1 126 ? 0.416 -21.703 4.215 1 97.88 126 PHE B C 1
ATOM 3845 O O . PHE B 1 126 ? 0.283 -22.812 3.688 1 97.88 126 PHE B O 1
ATOM 3852 N N . ALA B 1 127 ? 0.961 -20.625 3.607 1 97.88 127 ALA B N 1
ATOM 3853 C CA . ALA B 1 127 ? 1.479 -20.75 2.248 1 97.88 127 ALA B CA 1
ATOM 3854 C C . ALA B 1 127 ? 2.66 -21.719 2.197 1 97.88 127 ALA B C 1
ATOM 3856 O O . ALA B 1 127 ? 2.727 -22.578 1.322 1 97.88 127 ALA B O 1
ATOM 3857 N N . VAL B 1 128 ? 3.566 -21.672 3.129 1 97.81 128 VAL B N 1
ATOM 3858 C CA . VAL B 1 128 ? 4.766 -22.5 3.172 1 97.81 128 VAL B CA 1
ATOM 3859 C C . VAL B 1 128 ? 4.383 -23.953 3.455 1 97.81 128 VAL B C 1
ATOM 3861 O O . VAL B 1 128 ? 4.945 -24.875 2.863 1 97.81 128 VAL B O 1
ATOM 3864 N N . SER B 1 129 ? 3.445 -24.125 4.34 1 98.12 129 SER B N 1
ATOM 3865 C CA . SER B 1 129 ? 2.994 -25.484 4.617 1 98.12 129 SER B CA 1
ATOM 3866 C C . SER B 1 129 ? 2.307 -26.109 3.4 1 98.12 129 SER B C 1
ATOM 3868 O O . SER B 1 129 ? 2.439 -27.297 3.143 1 98.12 129 SER B O 1
ATOM 3870 N N . SER B 1 130 ? 1.524 -25.297 2.719 1 98 130 SER B N 1
ATOM 3871 C CA . SER B 1 130 ? 0.913 -25.781 1.485 1 98 130 SER B CA 1
ATOM 3872 C C . SER B 1 130 ? 1.971 -26.219 0.48 1 98 130 SER B C 1
ATOM 3874 O O . SER B 1 130 ? 1.798 -27.234 -0.208 1 98 130 SER B O 1
ATOM 3876 N N . LEU B 1 131 ? 3.033 -25.484 0.36 1 98.19 131 LEU B N 1
ATOM 3877 C CA . LEU B 1 131 ? 4.168 -25.844 -0.483 1 98.19 131 LEU B CA 1
ATOM 3878 C C . LEU B 1 131 ? 4.766 -27.172 -0.054 1 98.19 131 LEU B C 1
ATOM 3880 O O . LEU B 1 131 ? 4.961 -28.062 -0.882 1 98.19 131 LEU B O 1
ATOM 3884 N N . MET B 1 132 ? 4.961 -27.328 1.168 1 98.19 132 MET B N 1
ATOM 3885 C CA . MET B 1 132 ? 5.559 -28.562 1.7 1 98.19 132 MET B CA 1
ATOM 3886 C C . MET B 1 132 ? 4.629 -29.75 1.502 1 98.19 132 MET B C 1
ATOM 3888 O O . MET B 1 132 ? 5.074 -30.828 1.125 1 98.19 132 MET B O 1
ATOM 3892 N N . ILE B 1 133 ? 3.408 -29.547 1.765 1 98.31 133 ILE B N 1
ATOM 3893 C CA . ILE B 1 133 ? 2.412 -30.609 1.606 1 98.31 133 ILE B CA 1
ATOM 3894 C C . ILE B 1 133 ? 2.355 -31.047 0.146 1 98.31 133 ILE B C 1
ATOM 3896 O O . ILE B 1 133 ? 2.293 -32.25 -0.145 1 98.31 133 ILE B O 1
ATOM 3900 N N . THR B 1 134 ? 2.391 -30.109 -0.756 1 98.25 134 THR B N 1
ATOM 3901 C CA . THR B 1 134 ? 2.35 -30.438 -2.176 1 98.25 134 THR B CA 1
ATOM 3902 C C . THR B 1 134 ? 3.568 -31.266 -2.57 1 98.25 134 THR B C 1
ATOM 3904 O O . THR B 1 134 ? 3.449 -32.25 -3.322 1 98.25 134 THR B O 1
ATOM 3907 N N . ILE B 1 135 ? 4.711 -30.891 -2.049 1 97.44 135 ILE B N 1
ATOM 3908 C CA . ILE B 1 135 ? 5.934 -31.641 -2.322 1 97.44 135 ILE B CA 1
ATOM 3909 C C . ILE B 1 135 ? 5.793 -33.062 -1.801 1 97.44 135 ILE B C 1
ATOM 3911 O O . ILE B 1 135 ? 6.137 -34.031 -2.498 1 97.44 135 ILE B O 1
ATOM 3915 N N . LEU B 1 136 ? 5.238 -33.25 -0.671 1 97.5 136 LEU B N 1
ATOM 3916 C CA . LEU B 1 136 ? 5.012 -34.562 -0.09 1 97.5 136 LEU B CA 1
ATOM 3917 C C . LEU B 1 136 ? 4.027 -35.375 -0.93 1 97.5 136 LEU B C 1
ATOM 3919 O O . LEU B 1 136 ? 4.195 -36.594 -1.106 1 97.5 136 LEU B O 1
ATOM 3923 N N . LEU B 1 137 ? 3.062 -34.75 -1.455 1 97.25 137 LEU B N 1
ATOM 3924 C CA . LEU B 1 137 ? 2.035 -35.406 -2.25 1 97.25 137 LEU B CA 1
ATOM 3925 C C . LEU B 1 137 ? 2.604 -35.875 -3.58 1 97.25 137 LEU B C 1
ATOM 3927 O O . LEU B 1 137 ? 2.213 -36.938 -4.082 1 97.25 137 LEU B O 1
ATOM 3931 N N . PHE B 1 138 ? 3.541 -35.125 -4.176 1 95.94 138 PHE B N 1
ATOM 3932 C CA . PHE B 1 138 ? 4.234 -35.594 -5.371 1 95.94 138 PHE B CA 1
ATOM 3933 C C . PHE B 1 138 ? 4.891 -36.938 -5.129 1 95.94 138 PHE B C 1
ATOM 3935 O O . PHE B 1 138 ? 4.766 -37.844 -5.949 1 95.94 138 PHE B O 1
ATOM 3942 N N . HIS B 1 139 ? 5.508 -37.062 -4.027 1 95.19 139 HIS B N 1
ATOM 3943 C CA . HIS B 1 139 ? 6.258 -38.281 -3.732 1 95.19 139 HIS B CA 1
ATOM 3944 C C . HIS B 1 139 ? 5.332 -39.406 -3.264 1 95.19 139 HIS B C 1
ATOM 3946 O O . HIS B 1 139 ? 5.625 -40.594 -3.461 1 95.19 139 HIS B O 1
ATOM 3952 N N . TYR B 1 140 ? 4.266 -38.969 -2.652 1 95.88 140 TYR B N 1
ATOM 3953 C CA . TYR B 1 140 ? 3.256 -39.969 -2.26 1 95.88 140 TYR B CA 1
ATOM 3954 C C . TYR B 1 140 ? 2.701 -40.688 -3.477 1 95.88 140 TYR B C 1
ATOM 3956 O O . TYR B 1 140 ? 2.385 -41.875 -3.404 1 95.88 140 TYR B O 1
ATOM 3964 N N . GLU B 1 141 ? 2.633 -40.062 -4.594 1 94.25 141 GLU B N 1
ATOM 3965 C CA . GLU B 1 141 ? 2.109 -40.656 -5.824 1 94.25 141 GLU B CA 1
ATOM 3966 C C . GLU B 1 141 ? 2.971 -41.844 -6.281 1 94.25 141 GLU B C 1
ATOM 3968 O O . GLU B 1 141 ? 2.459 -42.812 -6.84 1 94.25 141 GLU B O 1
ATOM 3973 N N . VAL B 1 142 ? 4.281 -41.656 -6.02 1 92.69 142 VAL B N 1
ATOM 3974 C CA . VAL B 1 142 ? 5.234 -42.688 -6.445 1 92.69 142 VAL B CA 1
ATOM 3975 C C . VAL B 1 142 ? 5 -43.969 -5.66 1 92.69 142 VAL B C 1
ATOM 3977 O O . VAL B 1 142 ? 5.141 -45.062 -6.199 1 92.69 142 VAL B O 1
ATOM 3980 N N . LEU B 1 143 ? 4.59 -43.812 -4.52 1 92.75 143 LEU B N 1
ATOM 3981 C CA . LEU B 1 143 ? 4.391 -44.938 -3.627 1 92.75 143 LEU B CA 1
ATOM 3982 C C . LEU B 1 143 ? 3.047 -45.625 -3.893 1 92.75 143 LEU B C 1
ATOM 3984 O O . LEU B 1 143 ? 2.822 -46.75 -3.473 1 92.75 143 LEU B O 1
ATOM 3988 N N . HIS B 1 144 ? 2.131 -44.969 -4.594 1 91.25 144 HIS B N 1
ATOM 3989 C CA . HIS B 1 144 ? 0.793 -45.469 -4.867 1 91.25 144 HIS B CA 1
ATOM 3990 C C . HIS B 1 144 ? 0.418 -45.312 -6.332 1 91.25 144 HIS B C 1
ATOM 3992 O O . HIS B 1 144 ? -0.582 -44.656 -6.645 1 91.25 144 HIS B O 1
ATOM 3998 N N . PRO B 1 145 ? 1.124 -45.875 -7.195 1 85.25 145 PRO B N 1
ATOM 3999 C CA . PRO B 1 145 ? 0.924 -45.625 -8.625 1 85.25 145 PRO B CA 1
ATOM 4000 C C . PRO B 1 145 ? -0.464 -46.062 -9.109 1 85.25 145 PRO B C 1
ATOM 4002 O O . PRO B 1 145 ? -0.967 -45.531 -10.102 1 85.25 145 PRO B O 1
ATOM 4005 N N . GLY B 1 146 ? -1.154 -47 -8.531 1 83.5 146 GLY B N 1
ATOM 4006 C CA . GLY B 1 146 ? -2.484 -47.438 -8.922 1 83.5 146 GLY B CA 1
ATOM 4007 C C . GLY B 1 146 ? -3.555 -46.406 -8.672 1 83.5 146 GLY B C 1
ATOM 4008 O O . GLY B 1 146 ? -4.586 -46.406 -9.352 1 83.5 146 GLY B O 1
ATOM 4009 N N . GLN B 1 147 ? -3.271 -45.531 -7.801 1 84.88 147 GLN B N 1
ATOM 4010 C CA . GLN B 1 147 ? -4.242 -44.531 -7.406 1 84.88 147 GLN B CA 1
ATOM 4011 C C . GLN B 1 147 ? -4.168 -43.312 -8.328 1 84.88 147 GLN B C 1
ATOM 4013 O O . GLN B 1 147 ? -5.176 -42.625 -8.555 1 84.88 147 GLN B O 1
ATOM 4018 N N . PHE B 1 148 ? -2.994 -43.062 -8.812 1 85 148 PHE B N 1
ATOM 4019 C CA . PHE B 1 148 ? -2.746 -41.844 -9.594 1 85 148 PHE B CA 1
ATOM 4020 C C . PHE B 1 148 ? -2.301 -42.188 -11.008 1 85 148 PHE B C 1
ATOM 4022 O O . PHE B 1 148 ? -1.362 -42.969 -11.195 1 85 148 PHE B O 1
ATOM 4029 N N . SER B 1 149 ? -3.113 -42.031 -12 1 74.88 149 SER B N 1
ATOM 4030 C CA . SER B 1 149 ? -2.738 -42.344 -13.383 1 74.88 149 SER B CA 1
ATOM 4031 C C . SER B 1 149 ? -3.373 -41.344 -14.352 1 74.88 149 SER B C 1
ATOM 4033 O O . SER B 1 149 ? -4.242 -40.562 -13.961 1 74.88 149 SER B O 1
ATOM 4035 N N . LEU B 1 150 ? -2.766 -41.406 -15.5 1 68.81 150 LEU B N 1
ATOM 4036 C CA . LEU B 1 150 ? -3.367 -40.625 -16.578 1 68.81 150 LEU B CA 1
ATOM 4037 C C . LEU B 1 150 ? -4.812 -41.062 -16.812 1 68.81 150 LEU B C 1
ATOM 4039 O O . LEU B 1 150 ? -5.113 -42.25 -16.859 1 68.81 150 LEU B O 1
ATOM 4043 N N . TYR B 1 151 ? -5.617 -40.062 -16.828 1 66.38 151 TYR B N 1
ATOM 4044 C CA . TYR B 1 151 ? -7.023 -40.406 -16.672 1 66.38 151 TYR B CA 1
ATOM 4045 C C . TYR B 1 151 ? -7.805 -40.125 -17.953 1 66.38 151 TYR B C 1
ATOM 4047 O O . TYR B 1 151 ? -8.945 -40.562 -18.094 1 66.38 151 TYR B O 1
ATOM 4055 N N . SER B 1 152 ? -7.156 -39.469 -18.875 1 77.94 152 SER B N 1
ATOM 4056 C CA . SER B 1 152 ? -7.969 -39.062 -20.016 1 77.94 152 SER B CA 1
ATOM 4057 C C . SER B 1 152 ? -7.148 -39.094 -21.297 1 77.94 152 SER B C 1
ATOM 4059 O O . SER B 1 152 ? -5.922 -38.938 -21.266 1 77.94 152 SER B O 1
ATOM 4061 N N . PRO B 1 153 ? -7.93 -39.344 -22.422 1 83.94 153 PRO B N 1
ATOM 4062 C CA . PRO B 1 153 ? -7.254 -39.125 -23.703 1 83.94 153 PRO B CA 1
ATOM 4063 C C . PRO B 1 153 ? -6.668 -37.75 -23.859 1 83.94 153 PRO B C 1
ATOM 4065 O O . PRO B 1 153 ? -7.078 -36.812 -23.156 1 83.94 153 PRO B O 1
ATOM 4068 N N . PRO B 1 154 ? -5.738 -37.625 -24.75 1 85.06 154 PRO B N 1
ATOM 4069 C CA . PRO B 1 154 ? -4.977 -36.375 -24.859 1 85.06 154 PRO B CA 1
ATOM 4070 C C . PRO B 1 154 ? -5.867 -35.156 -25.094 1 85.06 154 PRO B C 1
ATOM 4072 O O . PRO B 1 154 ? -5.633 -34.094 -24.5 1 85.06 154 PRO B O 1
ATOM 4075 N N . LYS B 1 155 ? -6.855 -35.25 -25.938 1 86.94 155 LYS B N 1
ATOM 4076 C CA . LYS B 1 155 ? -7.723 -34.125 -26.25 1 86.94 155 LYS B CA 1
ATOM 4077 C C . LYS B 1 155 ? -8.523 -33.719 -25.016 1 86.94 155 LYS B C 1
ATOM 4079 O O . LYS B 1 155 ? -8.633 -32.5 -24.719 1 86.94 155 LYS B O 1
ATOM 4084 N N . GLU B 1 156 ? -9.086 -34.625 -24.328 1 85.62 156 GLU B N 1
ATOM 4085 C CA . GLU B 1 156 ? -9.859 -34.344 -23.125 1 85.62 156 GLU B CA 1
ATOM 4086 C C . GLU B 1 156 ? -8.961 -33.812 -22.016 1 85.62 156 GLU B C 1
ATOM 4088 O O . GLU B 1 156 ? -9.367 -32.938 -21.25 1 85.62 156 GLU B O 1
ATOM 4093 N N . ARG B 1 157 ? -7.809 -34.344 -21.891 1 87.19 157 ARG B N 1
ATOM 4094 C CA . ARG B 1 157 ? -6.852 -33.875 -20.891 1 87.19 157 ARG B CA 1
ATOM 4095 C C . ARG B 1 157 ? -6.469 -32.406 -21.125 1 87.19 157 ARG B C 1
ATOM 4097 O O . ARG B 1 157 ? -6.434 -31.625 -20.188 1 87.19 157 ARG B O 1
ATOM 4104 N N . ALA B 1 158 ? -6.199 -32.125 -22.406 1 90.19 158 ALA B N 1
ATOM 4105 C CA . ALA B 1 158 ? -5.82 -30.75 -22.766 1 90.19 158 ALA B CA 1
ATOM 4106 C C . ALA B 1 158 ? -6.934 -29.766 -22.422 1 90.19 158 ALA B C 1
ATOM 4108 O O . ALA B 1 158 ? -6.676 -28.672 -21.906 1 90.19 158 ALA B O 1
ATOM 4109 N N . LEU B 1 159 ? -8.094 -30.125 -22.75 1 88.44 159 LEU B N 1
ATOM 4110 C CA . LEU B 1 159 ? -9.234 -29.281 -22.438 1 88.44 159 LEU B CA 1
ATOM 4111 C C . LEU B 1 159 ? -9.375 -29.094 -20.922 1 88.44 159 LEU B C 1
ATOM 4113 O O . LEU B 1 159 ? -9.594 -27.984 -20.453 1 88.44 159 LEU B O 1
ATOM 4117 N N . ASP B 1 160 ? -9.258 -30.156 -20.203 1 86.94 160 ASP B N 1
ATOM 4118 C CA . ASP B 1 160 ? -9.336 -30.125 -18.75 1 86.94 160 ASP B CA 1
ATOM 4119 C C . ASP B 1 160 ? -8.273 -29.203 -18.156 1 86.94 160 ASP B C 1
ATOM 4121 O O . ASP B 1 160 ? -8.578 -28.328 -17.344 1 86.94 160 ASP B O 1
ATOM 4125 N N . LEU B 1 161 ? -7.066 -29.391 -18.531 1 91.56 161 LEU B N 1
ATOM 4126 C CA . LEU B 1 161 ? -5.961 -28.578 -18.031 1 91.56 161 LEU B CA 1
ATOM 4127 C C . LEU B 1 161 ? -6.164 -27.109 -18.391 1 91.56 161 LEU B C 1
ATOM 4129 O O . LEU B 1 161 ? -5.887 -26.219 -17.578 1 91.56 161 LEU B O 1
ATOM 4133 N N . SER B 1 162 ? -6.699 -26.875 -19.609 1 92.44 162 SER B N 1
ATOM 4134 C CA . SER B 1 162 ? -6.918 -25.5 -20.078 1 92.44 162 SER B CA 1
ATOM 4135 C C . SER B 1 162 ? -7.953 -24.797 -19.203 1 92.44 162 SER B C 1
ATOM 4137 O O . SER B 1 162 ? -7.742 -23.656 -18.797 1 92.44 162 SER B O 1
ATOM 4139 N N . ILE B 1 163 ? -8.992 -25.406 -18.922 1 88.69 163 ILE B N 1
ATOM 4140 C CA . ILE B 1 163 ? -10.07 -24.812 -18.141 1 88.69 163 ILE B CA 1
ATOM 4141 C C . ILE B 1 163 ? -9.57 -24.516 -16.719 1 88.69 163 ILE B C 1
ATOM 4143 O O . ILE B 1 163 ? -9.766 -23.406 -16.219 1 88.69 163 ILE B O 1
ATOM 4147 N N . HIS B 1 164 ? -8.914 -25.438 -16.141 1 89.19 164 HIS B N 1
ATOM 4148 C CA . HIS B 1 164 ? -8.477 -25.281 -14.758 1 89.19 164 HIS B CA 1
ATOM 4149 C C . HIS B 1 164 ? -7.316 -24.297 -14.664 1 89.19 164 HIS B C 1
ATOM 4151 O O . HIS B 1 164 ? -7.195 -23.562 -13.68 1 89.19 164 HIS B O 1
ATOM 4157 N N . PHE B 1 165 ? -6.473 -24.266 -15.688 1 94.5 165 PHE B N 1
ATOM 4158 C CA . PHE B 1 165 ? -5.43 -23.25 -15.75 1 94.5 165 PHE B CA 1
ATOM 4159 C C . PHE B 1 165 ? -6.035 -21.859 -15.844 1 94.5 165 PHE B C 1
ATOM 4161 O O . PHE B 1 165 ? -5.566 -20.922 -15.18 1 94.5 165 PHE B O 1
ATOM 4168 N N . PHE B 1 166 ? -7.059 -21.75 -16.641 1 93.38 166 PHE B N 1
ATOM 4169 C CA . PHE B 1 166 ? -7.773 -20.5 -16.797 1 93.38 166 PHE B CA 1
ATOM 4170 C C . PHE B 1 166 ? -8.352 -20.031 -15.461 1 93.38 166 PHE B C 1
ATOM 4172 O O . PHE B 1 166 ? -8.188 -18.875 -15.07 1 93.38 166 PHE B O 1
ATOM 4179 N N . VAL B 1 167 ? -8.93 -20.906 -14.773 1 88.44 167 VAL B N 1
ATOM 4180 C CA . VAL B 1 167 ? -9.57 -20.594 -13.5 1 88.44 167 VAL B CA 1
ATOM 4181 C C . VAL B 1 167 ? -8.508 -20.188 -12.477 1 88.44 167 VAL B C 1
ATOM 4183 O O . VAL B 1 167 ? -8.625 -19.141 -11.836 1 88.44 167 VAL B O 1
ATOM 4186 N N . ALA B 1 168 ? -7.488 -20.984 -12.32 1 92.19 168 ALA B N 1
ATOM 4187 C CA . ALA B 1 168 ? -6.43 -20.703 -11.359 1 92.19 168 ALA B CA 1
ATOM 4188 C C . ALA B 1 168 ? -5.754 -19.375 -11.648 1 92.19 168 ALA B C 1
ATOM 4190 O O . ALA B 1 168 ? -5.562 -18.562 -10.75 1 92.19 168 ALA B O 1
ATOM 4191 N N . SER B 1 169 ? -5.461 -19.109 -12.938 1 94.75 169 SER B N 1
ATOM 4192 C CA . SER B 1 169 ? -4.766 -17.891 -13.328 1 94.75 169 SER B CA 1
ATOM 4193 C C . SER B 1 169 ? -5.641 -16.672 -13.109 1 94.75 169 SER B C 1
ATOM 4195 O O . SER B 1 169 ? -5.156 -15.625 -12.664 1 94.75 169 SER B O 1
ATOM 4197 N N . THR B 1 170 ? -6.879 -16.766 -13.414 1 91.06 170 THR B N 1
ATOM 4198 C CA . THR B 1 170 ? -7.781 -15.633 -13.297 1 91.06 170 THR B CA 1
ATOM 4199 C C . THR B 1 170 ? -7.949 -15.219 -11.836 1 91.06 170 THR B C 1
ATOM 4201 O O . THR B 1 170 ? -7.941 -14.023 -11.523 1 91.06 170 THR B O 1
ATOM 4204 N N . ILE B 1 171 ? -8.016 -16.188 -10.992 1 87.5 171 ILE B N 1
ATOM 4205 C CA . ILE B 1 171 ? -8.133 -15.883 -9.578 1 87.5 171 ILE B CA 1
ATOM 4206 C C . ILE B 1 171 ? -6.867 -15.172 -9.094 1 87.5 171 ILE B C 1
ATOM 4208 O O . ILE B 1 171 ? -6.941 -14.227 -8.312 1 87.5 171 ILE B O 1
ATOM 4212 N N . MET B 1 172 ? -5.773 -15.641 -9.547 1 92.38 172 MET B N 1
ATOM 4213 C CA . MET B 1 172 ? -4.508 -15.039 -9.141 1 92.38 172 MET B CA 1
ATOM 4214 C C . MET B 1 172 ? -4.387 -13.617 -9.672 1 92.38 172 MET B C 1
ATOM 4216 O O . MET B 1 172 ? -4.039 -12.703 -8.922 1 92.38 172 MET B O 1
ATOM 4220 N N . ILE B 1 173 ? -4.781 -13.438 -10.914 1 93.69 173 ILE B N 1
ATOM 4221 C CA . ILE B 1 173 ? -4.668 -12.125 -11.555 1 93.69 173 ILE B CA 1
ATOM 4222 C C . ILE B 1 173 ? -5.617 -11.141 -10.875 1 93.69 173 ILE B C 1
ATOM 4224 O O . ILE B 1 173 ? -5.223 -10.023 -10.547 1 93.69 173 ILE B O 1
ATOM 4228 N N . ILE B 1 174 ? -6.781 -11.578 -10.617 1 89.69 174 ILE B N 1
ATOM 4229 C CA . ILE B 1 174 ? -7.781 -10.695 -10.016 1 89.69 174 ILE B CA 1
ATOM 4230 C C . ILE B 1 174 ? -7.355 -10.336 -8.594 1 89.69 174 ILE B C 1
ATOM 4232 O O . ILE B 1 174 ? -7.469 -9.18 -8.18 1 89.69 174 ILE B O 1
ATOM 4236 N N . SER B 1 175 ? -6.887 -11.305 -7.859 1 87.5 175 SER B N 1
ATOM 4237 C CA . SER B 1 175 ? -6.426 -11.055 -6.496 1 87.5 175 SER B CA 1
ATOM 4238 C C . SER B 1 175 ? -5.293 -10.031 -6.48 1 87.5 175 SER B C 1
ATOM 4240 O O . SER B 1 175 ? -5.305 -9.102 -5.676 1 87.5 175 SER B O 1
ATOM 4242 N N . LEU B 1 176 ? -4.398 -10.18 -7.379 1 90.38 176 LEU B N 1
ATOM 4243 C CA . LEU B 1 176 ? -3.252 -9.281 -7.422 1 90.38 176 LEU B CA 1
ATOM 4244 C C . LEU B 1 176 ? -3.664 -7.902 -7.934 1 90.38 176 LEU B C 1
ATOM 4246 O O . LEU B 1 176 ? -3.146 -6.883 -7.469 1 90.38 176 LEU B O 1
ATOM 4250 N N . TYR B 1 177 ? -4.574 -7.895 -8.828 1 91 177 TYR B N 1
ATOM 4251 C CA . TYR B 1 177 ? -5.121 -6.633 -9.312 1 91 177 TYR B CA 1
ATOM 4252 C C . TYR B 1 177 ? -5.766 -5.848 -8.18 1 91 177 TYR B C 1
ATOM 4254 O O . TYR B 1 177 ? -5.566 -4.637 -8.062 1 91 177 TYR B O 1
ATOM 4262 N N . MET B 1 178 ? -6.441 -6.477 -7.418 1 84.19 178 MET B N 1
ATOM 4263 C CA . MET B 1 178 ? -7.137 -5.824 -6.309 1 84.19 178 MET B CA 1
ATOM 4264 C C . MET B 1 178 ? -6.148 -5.309 -5.273 1 84.19 178 MET B C 1
ATOM 4266 O O . MET B 1 178 ? -6.332 -4.227 -4.715 1 84.19 178 MET B O 1
ATOM 4270 N N . ILE B 1 179 ? -5.176 -6.07 -5.016 1 83.69 179 ILE B N 1
ATOM 4271 C CA . ILE B 1 179 ? -4.141 -5.641 -4.078 1 83.69 179 ILE B CA 1
ATOM 4272 C C . ILE B 1 179 ? -3.467 -4.375 -4.605 1 83.69 179 ILE B C 1
ATOM 4274 O O . ILE B 1 179 ? -3.328 -3.389 -3.875 1 83.69 179 ILE B O 1
ATOM 4278 N N . ASN B 1 180 ? -3.119 -4.414 -5.836 1 85.56 180 ASN B N 1
ATOM 4279 C CA . ASN B 1 180 ? -2.457 -3.271 -6.453 1 85.56 180 ASN B CA 1
ATOM 4280 C C . ASN B 1 180 ? -3.355 -2.037 -6.453 1 85.56 180 ASN B C 1
ATOM 4282 O O . ASN B 1 180 ? -2.895 -0.927 -6.188 1 85.56 180 ASN B O 1
ATOM 4286 N N . ARG B 1 181 ? -4.539 -2.287 -6.758 1 84.88 181 ARG B N 1
ATOM 4287 C CA . ARG B 1 181 ? -5.504 -1.189 -6.785 1 84.88 181 ARG B CA 1
ATOM 4288 C C . ARG B 1 181 ? -5.688 -0.591 -5.395 1 84.88 181 ARG B C 1
ATOM 4290 O O . ARG B 1 181 ? -5.719 0.631 -5.238 1 84.88 181 ARG B O 1
ATOM 4297 N N . SER B 1 182 ? -5.848 -1.402 -4.434 1 80.56 182 SER B N 1
ATOM 4298 C CA . SER B 1 182 ? -6.027 -0.945 -3.059 1 80.56 182 SER B CA 1
ATOM 4299 C C . SER B 1 182 ? -4.801 -0.194 -2.559 1 80.56 182 SER B C 1
ATOM 4301 O O . SER B 1 182 ? -4.926 0.812 -1.856 1 80.56 182 SER B O 1
ATOM 4303 N N . PHE B 1 183 ? -3.68 -0.683 -2.92 1 77.94 183 PHE B N 1
ATOM 4304 C CA . PHE B 1 183 ? -2.436 -0.022 -2.547 1 77.94 183 PHE B CA 1
ATOM 4305 C C . PHE B 1 183 ? -2.354 1.37 -3.162 1 77.94 183 PHE B C 1
ATOM 4307 O O . PHE B 1 183 ? -2.012 2.338 -2.479 1 77.94 183 PHE B O 1
ATOM 4314 N N . ARG B 1 184 ? -2.703 1.461 -4.363 1 80.25 184 ARG B N 1
ATOM 4315 C CA . ARG B 1 184 ? -2.639 2.74 -5.062 1 80.25 184 ARG B CA 1
ATOM 4316 C C . ARG B 1 184 ? -3.619 3.742 -4.465 1 80.25 184 ARG B C 1
ATOM 4318 O O . ARG B 1 184 ? -3.275 4.906 -4.258 1 80.25 184 ARG B O 1
ATOM 4325 N N . HIS B 1 185 ? -4.746 3.256 -4.219 1 80.19 185 HIS B N 1
ATOM 4326 C CA . HIS B 1 185 ? -5.781 4.125 -3.672 1 80.19 185 HIS B CA 1
ATOM 4327 C C . HIS B 1 185 ? -5.414 4.605 -2.271 1 80.19 185 HIS B C 1
ATOM 4329 O O . HIS B 1 185 ? -5.559 5.789 -1.96 1 80.19 185 HIS B O 1
ATOM 4335 N N . GLU B 1 186 ? -5.016 3.719 -1.434 1 76.31 186 GLU B N 1
ATOM 4336 C CA . GLU B 1 186 ? -4.648 4.07 -0.066 1 76.31 186 GLU B CA 1
ATOM 4337 C C . GLU B 1 186 ? -3.418 4.973 -0.04 1 76.31 186 GLU B C 1
ATOM 4339 O O . GLU B 1 186 ? -3.328 5.883 0.786 1 76.31 186 GLU B O 1
ATOM 4344 N N . ASN B 1 187 ? -2.523 4.684 -0.858 1 75.06 187 ASN B N 1
ATOM 4345 C CA . ASN B 1 187 ? -1.332 5.52 -0.957 1 75.06 187 ASN B CA 1
ATOM 4346 C C . ASN B 1 187 ? -1.68 6.941 -1.392 1 75.06 187 ASN B C 1
ATOM 4348 O O . ASN B 1 187 ? -1.114 7.906 -0.877 1 75.06 187 ASN B O 1
ATOM 4352 N N . GLN B 1 188 ? -2.561 7.047 -2.287 1 77.12 188 GLN B N 1
ATOM 4353 C CA . GLN B 1 188 ? -2.984 8.367 -2.746 1 77.12 188 GLN B CA 1
ATOM 4354 C C . GLN B 1 188 ? -3.701 9.125 -1.637 1 77.12 188 GLN B C 1
ATOM 4356 O O . GLN B 1 188 ? -3.463 10.32 -1.445 1 77.12 188 GLN B O 1
ATOM 4361 N N . ARG B 1 189 ? -4.52 8.508 -0.996 1 76.5 189 ARG B N 1
ATOM 4362 C CA . ARG B 1 189 ? -5.25 9.125 0.11 1 76.5 189 ARG B CA 1
ATOM 4363 C C . ARG B 1 189 ? -4.297 9.602 1.198 1 76.5 189 ARG B C 1
ATOM 4365 O O . ARG B 1 189 ? -4.449 10.703 1.724 1 76.5 189 ARG B O 1
ATOM 4372 N N . MET B 1 190 ? -3.43 8.812 1.587 1 74.62 190 MET B N 1
ATOM 4373 C CA . MET B 1 190 ? -2.471 9.148 2.635 1 74.62 190 MET B CA 1
ATOM 4374 C C . MET B 1 190 ? -1.542 10.266 2.182 1 74.62 190 MET B C 1
ATOM 4376 O O . MET B 1 190 ? -1.145 11.117 2.986 1 74.62 190 MET B O 1
ATOM 4380 N N . TYR B 1 191 ? -1.213 10.219 0.969 1 76.75 191 TYR B N 1
ATOM 4381 C CA . TYR B 1 191 ? -0.389 11.281 0.407 1 76.75 191 TYR B CA 1
ATOM 4382 C C . TYR B 1 191 ? -1.109 12.625 0.478 1 76.75 191 TYR B C 1
ATOM 4384 O O . TYR B 1 191 ? -0.526 13.625 0.895 1 76.75 191 TYR B O 1
ATOM 4392 N N . ASP B 1 192 ? -2.277 12.586 0.123 1 79.81 192 ASP B N 1
ATOM 4393 C CA . ASP B 1 192 ? -3.078 13.805 0.185 1 79.81 192 ASP B CA 1
ATOM 4394 C C . ASP B 1 192 ? -3.199 14.305 1.621 1 79.81 192 ASP B C 1
ATOM 4396 O O . ASP B 1 192 ? -3.088 15.508 1.874 1 79.81 192 ASP B O 1
ATOM 4400 N N . ALA B 1 193 ? -3.398 13.477 2.445 1 78.12 193 ALA B N 1
ATOM 4401 C CA . ALA B 1 193 ? -3.539 13.828 3.855 1 78.12 193 ALA B CA 1
ATOM 4402 C C . ALA B 1 193 ? -2.23 14.375 4.418 1 78.12 193 ALA B C 1
ATOM 4404 O O . ALA B 1 193 ? -2.24 15.25 5.293 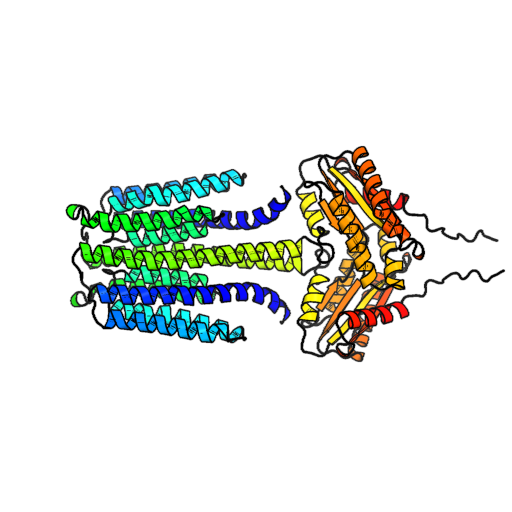1 78.12 193 ALA B O 1
ATOM 4405 N N . ALA B 1 194 ? -1.188 13.906 3.902 1 78.69 194 ALA B N 1
ATOM 4406 C CA . ALA B 1 194 ? 0.126 14.273 4.426 1 78.69 194 ALA B CA 1
ATOM 4407 C C . ALA B 1 194 ? 0.617 15.578 3.799 1 78.69 194 ALA B C 1
ATOM 4409 O O . ALA B 1 194 ? 1.481 16.25 4.359 1 78.69 194 ALA B O 1
ATOM 4410 N N . THR B 1 195 ? 0.05 15.938 2.688 1 84.75 195 THR B N 1
ATOM 4411 C CA . THR B 1 195 ? 0.685 17.016 1.94 1 84.75 195 THR B CA 1
ATOM 4412 C C . THR B 1 195 ? -0.259 18.203 1.806 1 84.75 195 THR B C 1
ATOM 4414 O O . THR B 1 195 ? 0.153 19.281 1.373 1 84.75 195 THR B O 1
ATOM 4417 N N . THR B 1 196 ? -1.471 18.062 2.176 1 87.38 196 THR B N 1
ATOM 4418 C CA . THR B 1 196 ? -2.42 19.156 2 1 87.38 196 THR B CA 1
ATOM 4419 C C . THR B 1 196 ? -3.018 19.578 3.342 1 87.38 196 THR B C 1
ATOM 4421 O O . THR B 1 196 ? -3.061 18.781 4.281 1 87.38 196 THR B O 1
ATOM 4424 N N . ASP B 1 197 ? -3.373 20.797 3.363 1 86.38 197 ASP B N 1
ATOM 4425 C CA . ASP B 1 197 ? -4.145 21.312 4.492 1 86.38 197 ASP B CA 1
ATOM 4426 C C . ASP B 1 197 ? -5.602 20.859 4.41 1 86.38 197 ASP B C 1
ATOM 4428 O O . ASP B 1 197 ? -6.277 21.109 3.412 1 86.38 197 ASP B O 1
ATOM 4432 N N . PRO B 1 198 ? -6.02 20.203 5.426 1 78.12 198 PRO B N 1
ATOM 4433 C CA . PRO B 1 198 ? -7.352 19.594 5.348 1 78.12 198 PRO B CA 1
ATOM 4434 C C . PRO B 1 198 ? -8.461 20.625 5.223 1 78.12 198 PRO B C 1
ATOM 4436 O O . PRO B 1 198 ? -9.531 20.328 4.68 1 78.12 198 PRO B O 1
ATOM 4439 N N . HIS B 1 199 ? -8.227 21.781 5.594 1 83.06 199 HIS B N 1
ATOM 4440 C CA . HIS B 1 199 ? -9.281 22.781 5.594 1 83.06 199 HIS B CA 1
ATOM 4441 C C . HIS B 1 199 ? -9.359 23.5 4.25 1 83.06 199 HIS B C 1
ATOM 4443 O O . HIS B 1 199 ? -10.453 23.734 3.73 1 83.06 199 HIS B O 1
ATOM 4449 N N . THR B 1 200 ? -8.305 23.812 3.734 1 91.94 200 THR B N 1
ATOM 4450 C CA . THR B 1 200 ? -8.297 24.703 2.572 1 91.94 200 THR B CA 1
ATOM 4451 C C . THR B 1 200 ? -8.016 23.906 1.296 1 91.94 200 THR B C 1
ATOM 4453 O O . THR B 1 200 ? -8.273 24.406 0.193 1 91.94 200 THR B O 1
ATOM 4456 N N . GLY B 1 201 ? -7.41 22.766 1.47 1 89.25 201 GLY B N 1
ATOM 4457 C CA . GLY B 1 201 ? -7.035 21.984 0.304 1 89.25 201 GLY B CA 1
ATOM 4458 C C . GLY B 1 201 ? -5.715 22.406 -0.307 1 89.25 201 GLY B C 1
ATOM 4459 O O . GLY B 1 201 ? -5.211 21.766 -1.229 1 89.25 201 GLY B O 1
ATOM 4460 N N . L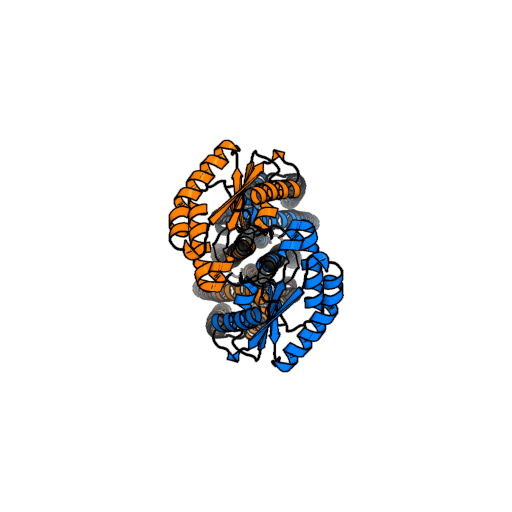EU B 1 202 ? -5.168 23.516 0.179 1 93.94 202 LEU B N 1
ATOM 4461 C CA . LEU B 1 202 ? -3.842 23.938 -0.26 1 93.94 202 LEU B CA 1
ATOM 4462 C C . LEU B 1 202 ? -2.775 22.953 0.229 1 93.94 202 LEU B C 1
ATOM 4464 O O . LEU B 1 202 ? -3.029 22.141 1.124 1 93.94 202 LEU B O 1
ATOM 4468 N N . TYR B 1 203 ? -1.649 23.031 -0.414 1 90.5 203 TYR B N 1
ATOM 4469 C CA . TYR B 1 203 ? -0.543 22.25 0.12 1 90.5 203 TYR B CA 1
ATOM 4470 C C . TYR B 1 203 ? -0.145 22.734 1.507 1 90.5 203 TYR B C 1
ATOM 4472 O O . TYR B 1 203 ? -0.416 23.891 1.868 1 90.5 203 TYR B O 1
ATOM 4480 N N . ASN B 1 204 ? 0.422 21.844 2.244 1 88.5 204 ASN B N 1
ATOM 4481 C CA . ASN B 1 204 ? 0.779 22.219 3.609 1 88.5 204 ASN B CA 1
ATOM 4482 C C . ASN B 1 204 ? 2.271 22.5 3.74 1 88.5 204 ASN B C 1
ATOM 4484 O O . ASN B 1 204 ? 3.016 22.391 2.764 1 88.5 204 ASN B O 1
ATOM 4488 N N . ARG B 1 205 ? 2.668 22.922 4.883 1 86.31 205 ARG B N 1
ATOM 4489 C CA . ARG B 1 205 ? 4.039 23.344 5.168 1 86.31 205 ARG B CA 1
ATOM 4490 C C . ARG B 1 205 ? 5.02 22.203 4.906 1 86.31 205 ARG B C 1
ATOM 4492 O O . ARG B 1 205 ? 6.121 22.438 4.395 1 86.31 205 ARG B O 1
ATOM 4499 N N . ARG B 1 206 ? 4.637 21.062 5.301 1 80.88 206 ARG B N 1
ATOM 4500 C CA . ARG B 1 206 ? 5.5 19.906 5.078 1 80.88 206 ARG B CA 1
ATOM 4501 C C . ARG B 1 206 ? 5.828 19.734 3.6 1 80.88 206 ARG B C 1
ATOM 4503 O O . ARG B 1 206 ? 6.98 19.5 3.236 1 80.88 206 ARG B O 1
ATOM 4510 N N . PHE B 1 207 ? 4.742 19.766 2.838 1 84.75 207 PHE B N 1
ATOM 4511 C CA . PHE B 1 207 ? 4.934 19.641 1.398 1 84.75 207 PHE B CA 1
ATOM 4512 C C . PHE B 1 207 ? 5.844 20.734 0.872 1 84.75 207 PHE B C 1
ATOM 4514 O O . PHE B 1 207 ? 6.629 20.516 -0.052 1 84.75 207 PHE B O 1
ATOM 4521 N N . PHE B 1 208 ? 5.742 21.859 1.362 1 86.56 208 PHE B N 1
ATOM 4522 C CA . PHE B 1 208 ? 6.582 22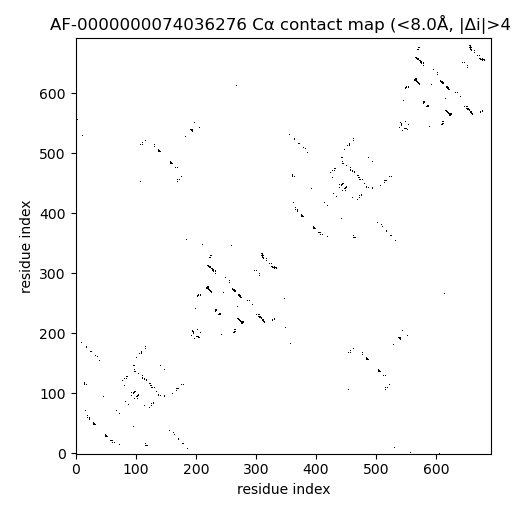.984 0.962 1 86.56 208 PHE B CA 1
ATOM 4523 C C . PHE B 1 208 ? 8.055 22.625 1.084 1 86.56 208 PHE B C 1
ATOM 4525 O O . PHE B 1 208 ? 8.82 22.797 0.133 1 86.56 208 PHE B O 1
ATOM 4532 N N . TYR B 1 209 ? 8.43 22.141 2.221 1 80.12 209 TYR B N 1
ATOM 4533 C CA . TYR B 1 209 ? 9.836 21.828 2.459 1 80.12 209 TYR B CA 1
ATOM 4534 C C . TYR B 1 209 ? 10.297 20.688 1.562 1 80.12 209 TYR B C 1
ATOM 4536 O O . TYR B 1 209 ? 11.438 20.688 1.094 1 80.12 209 TYR B O 1
ATOM 4544 N N . ASP B 1 210 ? 9.414 19.797 1.41 1 77.88 210 ASP B N 1
ATOM 4545 C CA . ASP B 1 210 ? 9.742 18.688 0.518 1 77.88 210 ASP B CA 1
ATOM 4546 C C . ASP B 1 210 ? 9.93 19.172 -0.918 1 77.88 210 ASP B C 1
ATOM 4548 O O . ASP B 1 210 ? 10.867 18.766 -1.602 1 77.88 210 ASP B O 1
ATOM 4552 N N . ALA B 1 211 ? 9.039 20 -1.36 1 78.75 211 ALA B N 1
ATOM 4553 C CA . ALA B 1 211 ? 9.031 20.5 -2.732 1 78.75 211 ALA B CA 1
ATOM 4554 C C . ALA B 1 211 ? 10.242 21.406 -2.998 1 78.75 211 ALA B C 1
ATOM 4556 O O . ALA B 1 211 ? 10.875 21.297 -4.051 1 78.75 211 ALA B O 1
ATOM 4557 N N . ILE B 1 212 ? 10.492 22.156 -2.066 1 79.62 212 ILE B N 1
ATOM 4558 C CA . ILE B 1 212 ? 11.539 23.156 -2.297 1 79.62 212 ILE B CA 1
ATOM 4559 C C . ILE B 1 212 ? 12.906 22.484 -2.193 1 79.62 212 ILE B C 1
ATOM 4561 O O . ILE B 1 212 ? 13.883 22.953 -2.799 1 79.62 212 ILE B O 1
ATOM 4565 N N . SER B 1 213 ? 13.07 21.484 -1.348 1 73.38 213 SER B N 1
ATOM 4566 C CA . SER B 1 213 ? 14.336 20.781 -1.191 1 73.38 213 SER B CA 1
ATOM 4567 C C . SER B 1 213 ? 14.703 20.016 -2.459 1 73.38 213 SER B C 1
ATOM 4569 O O . SER B 1 213 ? 15.883 19.797 -2.736 1 73.38 213 SER B O 1
ATOM 4571 N N . HIS B 1 214 ? 13.812 19.484 -3.057 1 63.69 214 HIS B N 1
ATOM 4572 C CA . HIS B 1 214 ? 14.062 18.703 -4.262 1 63.69 214 HIS B CA 1
ATOM 4573 C C . HIS B 1 214 ? 14.125 19.594 -5.496 1 63.69 214 HIS B C 1
ATOM 4575 O O . HIS B 1 214 ? 14.414 19.125 -6.598 1 63.69 214 HIS B O 1
ATOM 4581 N N . GLN B 1 215 ? 13.773 20.797 -5.27 1 57.38 215 GLN B N 1
ATOM 4582 C CA . GLN B 1 215 ? 13.789 21.734 -6.387 1 57.38 215 GLN B CA 1
ATOM 4583 C C . GLN B 1 215 ? 15.211 22.172 -6.727 1 57.38 215 GLN B C 1
ATOM 4585 O O . GLN B 1 215 ? 15.766 23.062 -6.078 1 57.38 215 GLN B O 1
ATOM 4590 N N . HIS B 1 216 ? 16.094 21.125 -6.883 1 51.62 216 HIS B N 1
ATOM 4591 C CA . HIS B 1 216 ? 17.375 21.609 -7.379 1 51.62 216 HIS B CA 1
ATOM 4592 C C . HIS B 1 216 ? 17.172 22.797 -8.328 1 51.62 216 HIS B C 1
ATOM 4594 O O . HIS B 1 216 ? 18.125 23.5 -8.648 1 51.62 216 HIS B O 1
ATOM 4600 N N . LEU B 1 217 ? 16.391 22.594 -9.297 1 52.38 217 LEU B N 1
ATOM 4601 C CA . LEU B 1 217 ? 16.625 23.172 -10.609 1 52.38 217 LEU B CA 1
ATOM 4602 C C . LEU B 1 217 ? 16.391 24.672 -10.594 1 52.38 217 LEU B C 1
ATOM 4604 O O . LEU B 1 217 ? 17.25 25.453 -11.031 1 52.38 217 LEU B O 1
ATOM 4608 N N . HIS B 1 218 ? 14.977 25.266 -11.047 1 63.72 218 HIS B N 1
ATOM 4609 C CA . HIS B 1 218 ? 14.641 26.375 -11.938 1 63.72 218 HIS B CA 1
ATOM 4610 C C . HIS B 1 218 ? 14.398 27.656 -11.156 1 63.72 218 HIS B C 1
ATOM 4612 O O . HIS B 1 218 ? 14.43 27.656 -9.922 1 63.72 218 HIS B O 1
ATOM 4618 N N . THR B 1 219 ? 14.438 28.641 -11.75 1 81.69 219 THR B N 1
ATOM 4619 C CA . THR B 1 219 ? 14.148 30.016 -11.344 1 81.69 219 THR B CA 1
ATOM 4620 C C . THR B 1 219 ? 12.75 30.109 -10.75 1 81.69 219 THR B C 1
ATOM 4622 O O . THR B 1 219 ? 11.781 29.641 -11.344 1 81.69 219 THR B O 1
ATOM 4625 N N . PHE B 1 220 ? 12.789 30.344 -9.336 1 88.88 220 PHE B N 1
ATOM 4626 C CA . PHE B 1 220 ? 11.477 30.547 -8.742 1 88.88 220 PHE B CA 1
ATOM 4627 C C . PHE B 1 220 ? 11.438 31.812 -7.91 1 88.88 220 PHE B C 1
ATOM 4629 O O . PHE B 1 220 ? 12.484 32.375 -7.586 1 88.88 220 PHE B O 1
ATOM 4636 N N . CYS B 1 221 ? 10.25 32.344 -7.727 1 92.94 221 CYS B N 1
ATOM 4637 C CA . CYS B 1 221 ? 9.961 33.406 -6.785 1 92.94 221 CYS B CA 1
ATOM 4638 C C . CYS B 1 221 ? 9.023 32.938 -5.68 1 92.94 221 CYS B C 1
ATOM 4640 O O . CYS B 1 221 ? 8.07 32.188 -5.945 1 92.94 221 CYS B O 1
ATOM 4642 N N . LEU B 1 222 ? 9.414 33.25 -4.469 1 93.81 222 LEU B N 1
ATOM 4643 C CA . LEU B 1 222 ? 8.602 32.906 -3.307 1 93.81 222 LEU B CA 1
ATOM 4644 C C . LEU B 1 222 ? 7.871 34.125 -2.77 1 93.81 222 LEU B C 1
ATOM 4646 O O . LEU B 1 222 ? 8.484 35.156 -2.531 1 93.81 222 LEU B O 1
ATOM 4650 N N . VAL B 1 223 ? 6.566 33.969 -2.701 1 95.81 223 VAL B N 1
ATOM 4651 C CA . VAL B 1 223 ? 5.746 35.031 -2.143 1 95.81 223 VAL B CA 1
ATOM 4652 C C . VAL B 1 223 ? 5.152 34.594 -0.81 1 95.81 223 VAL B C 1
ATOM 4654 O O . VAL B 1 223 ? 4.316 33.688 -0.768 1 95.81 223 VAL B O 1
ATOM 4657 N N . LEU B 1 224 ? 5.598 35.25 0.226 1 95.44 224 LEU B N 1
ATOM 4658 C CA . LEU B 1 224 ? 5.043 35 1.553 1 95.44 224 LEU B CA 1
ATOM 4659 C C . LEU B 1 224 ? 3.908 35.969 1.854 1 95.44 224 LEU B C 1
ATOM 4661 O O . LEU B 1 224 ? 4.012 37.156 1.56 1 95.44 224 LEU B O 1
ATOM 4665 N N . MET B 1 225 ? 2.816 35.375 2.324 1 96.19 225 MET B N 1
ATOM 4666 C CA . MET B 1 225 ? 1.648 36.188 2.627 1 96.19 225 MET B CA 1
ATOM 4667 C C . MET B 1 225 ? 1.159 35.938 4.047 1 96.19 225 MET B C 1
ATOM 4669 O O . MET B 1 225 ? 1.257 34.812 4.555 1 96.19 225 MET B O 1
ATOM 4673 N N . ASP B 1 226 ? 0.616 36.906 4.633 1 92.94 226 ASP B N 1
ATOM 4674 C CA . ASP B 1 226 ? 0.041 36.844 5.973 1 92.94 226 ASP B CA 1
ATOM 4675 C C . ASP B 1 226 ? -1.28 37.594 6.043 1 92.94 226 ASP B C 1
ATOM 4677 O O . ASP B 1 226 ? -1.399 38.719 5.504 1 92.94 226 ASP B O 1
ATOM 4681 N N . LEU B 1 227 ? -2.234 37.031 6.645 1 94.31 227 LEU B N 1
ATOM 4682 C CA . LEU B 1 227 ? -3.498 37.719 6.906 1 94.31 227 LEU B CA 1
ATOM 4683 C C . LEU B 1 227 ? -3.432 38.5 8.211 1 94.31 227 LEU B C 1
ATOM 4685 O O . LEU B 1 227 ? -3.629 37.938 9.289 1 94.31 227 LEU B O 1
ATOM 4689 N N . ASN B 1 228 ? -3.34 39.781 8.062 1 90.12 228 ASN B N 1
ATOM 4690 C CA . ASN B 1 228 ? -3.234 40.656 9.234 1 90.12 228 ASN B CA 1
ATOM 4691 C C . ASN B 1 228 ? -4.551 40.719 10 1 90.12 228 ASN B C 1
ATOM 4693 O O . ASN B 1 228 ? -5.621 40.844 9.398 1 90.12 228 ASN B O 1
ATOM 4697 N N . ASN B 1 229 ? -4.445 40.625 11.344 1 89.19 229 ASN B N 1
ATOM 4698 C CA . ASN B 1 229 ? -5.566 40.75 12.273 1 89.19 229 ASN B CA 1
ATOM 4699 C C . ASN B 1 229 ? -6.574 39.625 12.086 1 89.19 229 ASN B C 1
ATOM 4701 O O . ASN B 1 229 ? -7.773 39.812 12.289 1 89.19 229 ASN B O 1
ATOM 4705 N N . PHE B 1 230 ? -6.094 38.531 11.617 1 90.31 230 PHE B N 1
ATOM 4706 C CA . PHE B 1 230 ? -6.953 37.375 11.438 1 90.31 230 PHE B CA 1
ATOM 4707 C C . PHE B 1 230 ? -7.438 36.844 12.781 1 90.31 230 PHE B C 1
ATOM 4709 O O . PHE B 1 230 ? -8.578 36.375 12.898 1 90.31 230 PHE B O 1
ATOM 4716 N N . LYS B 1 231 ? -6.535 36.812 13.711 1 82.62 231 LYS B N 1
ATOM 4717 C CA . LYS B 1 231 ? -6.906 36.344 15.047 1 82.62 231 LYS B CA 1
ATOM 4718 C C . LYS B 1 231 ? -8.102 37.125 15.586 1 82.62 231 LYS B C 1
ATOM 4720 O O . LYS B 1 231 ? -8.938 36.562 16.297 1 82.62 231 LYS B O 1
ATOM 4725 N N . ARG B 1 232 ? -8.141 38.438 15.273 1 82.56 232 ARG B N 1
ATOM 4726 C CA . ARG B 1 232 ? -9.25 39.25 15.703 1 82.56 232 ARG B CA 1
ATOM 4727 C C . ARG B 1 232 ? -10.578 38.75 15.164 1 82.56 232 ARG B C 1
ATOM 4729 O O . ARG B 1 232 ? -11.602 38.781 15.852 1 82.56 232 ARG B O 1
ATOM 4736 N N . ILE B 1 233 ? -10.594 38.281 14.023 1 89.56 233 ILE B N 1
ATOM 4737 C CA . ILE B 1 233 ? -11.789 37.719 13.414 1 89.56 233 ILE B CA 1
ATOM 4738 C C . ILE B 1 233 ? -12.211 36.469 14.188 1 89.56 233 ILE B C 1
ATOM 4740 O O . ILE B 1 233 ? -13.383 36.281 14.508 1 89.56 233 ILE B O 1
ATOM 4744 N N . ASN B 1 234 ? -11.25 35.656 14.539 1 82.62 234 ASN B N 1
ATOM 4745 C CA . ASN B 1 234 ? -11.539 34.438 15.312 1 82.62 234 ASN B CA 1
ATOM 4746 C C . ASN B 1 234 ? -12.094 34.781 16.688 1 82.62 234 ASN B C 1
ATOM 4748 O O . ASN B 1 234 ? -13.023 34.125 17.172 1 82.62 234 ASN B O 1
ATOM 4752 N N . ASP B 1 235 ? -11.484 35.75 17.219 1 74.38 235 ASP B N 1
ATOM 4753 C CA . ASP B 1 235 ? -11.844 36.125 18.578 1 74.38 235 ASP B CA 1
ATOM 4754 C C . ASP B 1 235 ? -13.25 36.719 18.625 1 74.38 235 ASP B C 1
ATOM 4756 O O . ASP B 1 235 ? -13.992 36.469 19.594 1 74.38 235 ASP B O 1
ATOM 4760 N N . ILE B 1 236 ? -13.602 37.469 17.625 1 81.44 236 ILE B N 1
ATOM 4761 C CA . ILE B 1 236 ? -14.859 38.219 17.641 1 81.44 236 ILE B CA 1
ATOM 4762 C C . ILE B 1 236 ? -15.977 37.344 17.078 1 81.44 236 ILE B C 1
ATOM 4764 O O . ILE B 1 236 ? -17.078 37.312 17.625 1 81.44 236 ILE B O 1
ATOM 4768 N N . HIS B 1 237 ? -15.688 36.656 16.031 1 85 237 HIS B N 1
ATOM 4769 C CA . HIS B 1 237 ? -16.75 35.969 15.32 1 85 237 HIS B CA 1
ATOM 4770 C C . HIS B 1 237 ? -16.672 34.469 15.531 1 85 237 HIS B C 1
ATOM 4772 O O . HIS B 1 237 ? -17.609 33.75 15.172 1 85 237 HIS B O 1
ATOM 4778 N N . GLY B 1 238 ? -15.656 34.031 16.094 1 77.75 238 GLY B N 1
ATOM 4779 C CA . GLY B 1 238 ? -15.477 32.594 16.297 1 77.75 238 GLY B CA 1
ATOM 4780 C C . GLY B 1 238 ? -14.609 31.953 15.242 1 77.75 238 GLY B C 1
ATOM 4781 O O . GLY B 1 238 ? -14.461 32.469 14.141 1 77.75 238 GLY B O 1
ATOM 4782 N N . HIS B 1 239 ? -14.148 30.703 15.461 1 78.38 239 HIS B N 1
ATOM 4783 C CA . HIS B 1 239 ? -13.219 29.984 14.602 1 78.38 239 HIS B CA 1
ATOM 4784 C C . HIS B 1 239 ? -13.898 29.547 13.305 1 78.38 239 HIS B C 1
ATOM 4786 O O . HIS B 1 239 ? -13.273 29.531 12.242 1 78.38 239 HIS B O 1
ATOM 4792 N N . PRO B 1 240 ? -15.117 29.188 13.375 1 79.81 240 PRO B N 1
ATOM 4793 C CA . PRO B 1 240 ? -15.75 28.797 12.109 1 79.81 240 PRO B CA 1
ATOM 4794 C C . PRO B 1 240 ? -15.742 29.922 11.078 1 79.81 240 PRO B C 1
ATOM 4796 O O . PRO B 1 240 ? -15.562 29.656 9.883 1 79.81 240 PRO B O 1
ATOM 4799 N N . VAL B 1 241 ? -15.961 31.094 11.523 1 86.94 241 VAL B N 1
ATOM 4800 C CA . VAL B 1 241 ? -15.938 32.25 10.617 1 86.94 241 VAL B CA 1
ATOM 4801 C C . VAL B 1 241 ? -14.516 32.469 10.102 1 86.94 241 VAL B C 1
ATOM 4803 O O . VAL B 1 241 ? -14.32 32.781 8.922 1 86.94 241 VAL B O 1
ATOM 4806 N N . GLY B 1 242 ? -13.562 32.344 11 1 90.88 242 GLY B N 1
ATOM 4807 C CA . GLY B 1 242 ? -12.18 32.375 10.57 1 90.88 242 GLY B CA 1
ATOM 4808 C C . GLY B 1 242 ? -11.852 31.344 9.508 1 90.88 242 GLY B C 1
ATOM 4809 O O . GLY B 1 242 ? -11.133 31.641 8.547 1 90.88 242 GLY B O 1
ATOM 4810 N N . ASP B 1 243 ? -12.438 30.234 9.672 1 88.56 243 ASP B N 1
ATOM 4811 C CA . ASP B 1 243 ? -12.234 29.172 8.695 1 88.56 243 ASP B CA 1
ATOM 4812 C C . ASP B 1 243 ? -12.789 29.562 7.328 1 88.56 243 ASP B C 1
ATOM 4814 O O . ASP B 1 243 ? -12.203 29.219 6.297 1 88.56 243 ASP B O 1
ATOM 4818 N N . GLU B 1 244 ? -13.867 30.172 7.328 1 92.81 244 GLU B N 1
ATOM 4819 C CA . GLU B 1 244 ? -14.469 30.609 6.074 1 92.81 244 GLU B CA 1
ATOM 4820 C C . GLU B 1 244 ? -13.578 31.641 5.375 1 92.81 244 GLU B C 1
ATOM 4822 O O . GLU B 1 244 ? -13.492 31.656 4.148 1 92.81 244 GLU B O 1
ATOM 4827 N N . VAL B 1 245 ? -13 32.469 6.164 1 95.62 245 VAL B N 1
ATOM 4828 C CA . VAL B 1 245 ? -12.094 33.469 5.621 1 95.62 245 VAL B CA 1
ATOM 4829 C C . VAL B 1 245 ? -10.891 32.781 4.98 1 95.62 245 VAL B C 1
ATOM 4831 O O . VAL B 1 245 ? -10.477 33.156 3.873 1 95.62 245 VAL B O 1
ATOM 4834 N N . LEU B 1 246 ? -10.398 31.844 5.691 1 95.88 246 LEU B N 1
ATOM 4835 C CA . LEU B 1 246 ? -9.258 31.094 5.176 1 95.88 246 LEU B CA 1
ATOM 4836 C C . LEU B 1 246 ? -9.609 30.391 3.871 1 95.88 246 LEU B C 1
ATOM 4838 O O . LEU B 1 246 ? -8.805 30.375 2.936 1 95.88 246 LEU B O 1
ATOM 4842 N N . LEU B 1 247 ? -10.789 29.828 3.838 1 96.06 247 LEU B N 1
ATOM 4843 C CA . LEU B 1 247 ? -11.258 29.125 2.643 1 96.06 247 LEU B CA 1
ATOM 4844 C C . LEU B 1 247 ? -11.398 30.094 1.472 1 96.06 247 LEU B C 1
ATOM 4846 O O . LEU B 1 247 ? -11 29.781 0.348 1 96.06 247 LEU B O 1
ATOM 4850 N N . ALA B 1 248 ? -12.016 31.188 1.713 1 96.5 248 ALA B N 1
ATOM 4851 C CA . ALA B 1 248 ? -12.203 32.188 0.673 1 96.5 248 ALA B CA 1
ATOM 4852 C C . ALA B 1 248 ? -10.859 32.656 0.128 1 96.5 248 ALA B C 1
ATOM 4854 O O . ALA B 1 248 ? -10.688 32.812 -1.085 1 96.5 248 ALA B O 1
ATOM 4855 N N . PHE B 1 249 ? -9.984 32.938 1.002 1 97.25 249 PHE B N 1
ATOM 4856 C CA . PHE B 1 249 ? -8.664 33.375 0.572 1 97.25 249 PHE B CA 1
ATOM 4857 C C . PHE B 1 249 ? -7.953 32.312 -0.226 1 97.25 249 PHE B C 1
ATOM 4859 O O . PHE B 1 249 ? -7.293 32.594 -1.227 1 97.25 249 PHE B O 1
ATOM 4866 N N . SER B 1 250 ? -8.055 31.094 0.249 1 97 250 SER B N 1
ATOM 4867 C CA . SER B 1 250 ? -7.426 29.984 -0.448 1 97 250 SER B CA 1
ATOM 4868 C C . SER B 1 250 ? -7.953 29.859 -1.872 1 97 250 SER B C 1
ATOM 4870 O O . SER B 1 250 ? -7.211 29.5 -2.787 1 97 250 SER B O 1
ATOM 4872 N N . ARG B 1 251 ? -9.219 30.047 -2.074 1 96.06 251 ARG B N 1
ATOM 4873 C CA . ARG B 1 251 ? -9.805 30.031 -3.408 1 96.06 251 ARG B CA 1
ATOM 4874 C C . ARG B 1 251 ? -9.195 31.094 -4.301 1 96.06 251 ARG B C 1
ATOM 4876 O O . ARG B 1 251 ? -8.945 30.859 -5.484 1 96.06 251 ARG B O 1
ATOM 4883 N N . ILE B 1 252 ? -8.969 32.219 -3.734 1 96.75 252 ILE B N 1
ATOM 4884 C CA . ILE B 1 252 ? -8.344 33.312 -4.465 1 96.75 252 ILE B CA 1
ATOM 4885 C C . ILE B 1 252 ? -6.945 32.906 -4.914 1 96.75 252 ILE B C 1
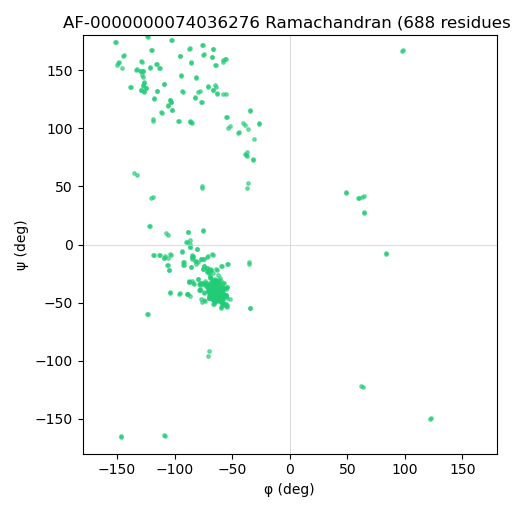ATOM 4887 O O . ILE B 1 252 ? -6.555 33.125 -6.059 1 96.75 252 ILE B O 1
ATOM 4891 N N . LEU B 1 253 ? -6.23 32.312 -4.012 1 96.81 253 LEU B N 1
ATOM 4892 C CA . LEU B 1 253 ? -4.867 31.891 -4.32 1 96.81 253 LEU B CA 1
ATOM 4893 C C . LEU B 1 253 ? -4.855 30.828 -5.418 1 96.81 253 LEU B C 1
ATOM 4895 O O . LEU B 1 253 ? -4.031 30.891 -6.336 1 96.81 253 LEU B O 1
ATOM 4899 N N . LYS B 1 254 ? -5.746 29.891 -5.312 1 94.12 254 LYS B N 1
ATOM 4900 C CA . LYS B 1 254 ? -5.816 28.812 -6.301 1 94.12 254 LYS B CA 1
ATOM 4901 C C . LYS B 1 254 ? -6.141 29.359 -7.688 1 94.12 254 LYS B C 1
ATOM 4903 O O . LYS B 1 254 ? -5.621 28.875 -8.695 1 94.12 254 LYS B O 1
ATOM 4908 N N . LEU B 1 255 ? -6.938 30.312 -7.73 1 92.81 255 LEU B N 1
ATOM 4909 C CA . LEU B 1 255 ? -7.355 30.906 -8.992 1 92.81 255 LEU B CA 1
ATOM 4910 C C . LEU B 1 255 ? -6.25 31.781 -9.578 1 92.81 255 LEU B C 1
ATOM 4912 O O . LEU B 1 255 ? -6.195 32 -10.789 1 92.81 255 LEU B O 1
ATOM 4916 N N . SER B 1 256 ? -5.371 32.188 -8.75 1 92 256 SER B N 1
ATOM 4917 C CA . SER B 1 256 ? -4.336 33.125 -9.188 1 92 256 SER B CA 1
ATOM 4918 C C . SER B 1 256 ? -3.086 32.406 -9.648 1 92 256 SER B C 1
ATOM 4920 O O . SER B 1 256 ? -2.207 32.969 -10.281 1 92 256 SER B O 1
ATOM 4922 N N . CYS B 1 257 ? -2.953 31.172 -9.281 1 89.06 257 CYS B N 1
ATOM 4923 C CA . CYS B 1 257 ? -1.746 30.391 -9.555 1 89.06 257 CYS B CA 1
ATOM 4924 C C . CYS B 1 257 ? -1.895 29.594 -10.844 1 89.06 257 CYS B C 1
ATOM 4926 O O . CYS B 1 257 ? -3.004 29.219 -11.219 1 89.06 257 CYS B O 1
ATOM 4928 N N . ARG B 1 258 ? -0.727 29.453 -11.578 1 88.38 258 ARG B N 1
ATOM 4929 C CA . ARG B 1 258 ? -0.649 28.531 -12.703 1 88.38 258 ARG B CA 1
ATOM 4930 C C . ARG B 1 258 ? -0.523 27.094 -12.219 1 88.38 258 ARG B C 1
ATOM 4932 O O . ARG B 1 258 ? -0.359 26.844 -11.023 1 88.38 258 ARG B O 1
ATOM 4939 N N . GLU B 1 259 ? -0.61 26.203 -13.109 1 81.94 259 GLU B N 1
ATOM 4940 C CA . GLU B 1 259 ? -0.539 24.781 -12.805 1 81.94 259 GLU B CA 1
ATOM 4941 C C . GLU B 1 259 ? 0.814 24.406 -12.195 1 81.94 259 GLU B C 1
ATOM 4943 O O . GLU B 1 259 ? 0.902 23.516 -11.359 1 81.94 259 GLU B O 1
ATOM 4948 N N . GLU B 1 260 ? 1.813 25.078 -12.625 1 82.5 260 GLU B N 1
ATOM 4949 C CA . GLU B 1 260 ? 3.162 24.734 -12.18 1 82.5 260 GLU B CA 1
ATOM 4950 C C . GLU B 1 260 ? 3.486 25.406 -10.844 1 82.5 260 GLU B C 1
ATOM 4952 O O . GLU B 1 260 ? 4.465 25.062 -10.188 1 82.5 260 GLU B O 1
ATOM 4957 N N . ASP B 1 261 ? 2.643 26.359 -10.391 1 88.88 261 ASP B N 1
ATOM 4958 C CA . ASP B 1 261 ? 2.855 27.078 -9.133 1 88.88 261 ASP B CA 1
ATOM 4959 C C . ASP B 1 261 ? 2.277 26.297 -7.957 1 88.88 261 ASP B C 1
ATOM 4961 O O . ASP B 1 261 ? 1.457 25.391 -8.148 1 88.88 261 ASP B O 1
ATOM 4965 N N . LEU B 1 262 ? 2.822 26.594 -6.793 1 91.31 262 LEU B N 1
ATOM 4966 C CA . LEU B 1 262 ? 2.344 25.938 -5.582 1 91.31 262 LEU B CA 1
ATOM 4967 C C . LEU B 1 262 ? 1.758 26.953 -4.605 1 91.31 262 LEU B C 1
ATOM 4969 O O . LEU B 1 262 ? 2.387 27.969 -4.309 1 91.31 262 LEU B O 1
ATOM 4973 N N . ALA B 1 263 ? 0.561 26.672 -4.246 1 95.31 263 ALA B N 1
ATOM 4974 C CA . ALA B 1 263 ? -0.065 27.438 -3.168 1 95.31 263 ALA B CA 1
ATOM 4975 C C . ALA B 1 263 ? -0.067 26.641 -1.863 1 95.31 263 ALA B C 1
ATOM 4977 O O . ALA B 1 263 ? -0.622 25.547 -1.799 1 95.31 263 ALA B O 1
ATOM 4978 N N . ILE B 1 264 ? 0.536 27.266 -0.859 1 94.69 264 ILE B N 1
ATOM 4979 C CA . ILE B 1 264 ? 0.808 26.531 0.377 1 94.69 264 ILE B CA 1
ATOM 4980 C C . ILE B 1 264 ? 0.234 27.297 1.564 1 94.69 264 ILE B C 1
ATOM 4982 O O . ILE B 1 264 ? 0.366 28.531 1.641 1 94.69 264 ILE B O 1
ATOM 4986 N N . ARG B 1 265 ? -0.488 26.609 2.414 1 94.25 265 ARG B N 1
ATOM 4987 C CA . ARG B 1 265 ? -0.753 27.156 3.736 1 94.25 265 ARG B CA 1
ATOM 4988 C C . ARG B 1 265 ? 0.386 26.844 4.703 1 94.25 265 ARG B C 1
ATOM 4990 O O . ARG B 1 265 ? 0.485 25.734 5.211 1 94.25 265 ARG B O 1
ATOM 4997 N N . TYR B 1 266 ? 1.172 27.844 4.98 1 89.62 266 TYR B N 1
ATOM 4998 C CA . TYR B 1 266 ? 2.434 27.703 5.699 1 89.62 266 TYR B CA 1
ATOM 4999 C C . TYR B 1 266 ? 2.205 27.672 7.207 1 89.62 266 TYR B C 1
ATOM 5001 O O . TYR B 1 266 ? 2.938 27.016 7.941 1 89.62 266 TYR B O 1
ATOM 5009 N N . GLY B 1 267 ? 1.293 28.344 7.66 1 85.38 267 GLY B N 1
ATOM 5010 C CA . GLY B 1 267 ? 0.876 28.438 9.055 1 85.38 267 GLY B CA 1
ATOM 5011 C C . GLY B 1 267 ? -0.618 28.641 9.219 1 85.38 267 GLY B C 1
ATOM 5012 O O . GLY B 1 267 ? -1.396 28.312 8.32 1 85.38 267 GLY B O 1
ATOM 5013 N N . GLY B 1 268 ? -0.97 29.031 10.398 1 83.81 268 GLY B N 1
ATOM 5014 C CA . GLY B 1 268 ? -2.387 29.266 10.625 1 83.81 268 GLY B CA 1
ATOM 5015 C C . GLY B 1 268 ? -2.967 30.312 9.68 1 83.81 268 GLY B C 1
ATOM 5016 O O . GLY B 1 268 ? -3.979 30.062 9.023 1 83.81 268 GLY B O 1
ATOM 5017 N N . ASP B 1 269 ? -2.283 31.469 9.617 1 91.06 269 ASP B N 1
ATOM 5018 C CA . ASP B 1 269 ? -2.74 32.562 8.766 1 91.06 269 ASP B CA 1
ATOM 5019 C C . ASP B 1 269 ? -1.665 32.969 7.758 1 91.06 269 ASP B C 1
ATOM 5021 O O . ASP B 1 269 ? -1.7 34.062 7.203 1 91.06 269 ASP B O 1
ATOM 5025 N N . GLU B 1 270 ? -0.722 32.094 7.621 1 92.19 270 GLU B N 1
ATOM 5026 C CA . GLU B 1 270 ? 0.389 32.344 6.711 1 92.19 270 GLU B CA 1
ATOM 5027 C C . GLU B 1 270 ? 0.321 31.453 5.48 1 92.19 270 GLU B C 1
ATOM 5029 O O . GLU B 1 270 ? -0.015 30.281 5.586 1 92.19 270 GLU B O 1
ATOM 5034 N N . PHE B 1 271 ? 0.603 32.062 4.336 1 96.31 271 PHE B N 1
ATOM 5035 C CA . PHE B 1 271 ? 0.54 31.359 3.061 1 96.31 271 PHE B CA 1
ATOM 5036 C C . PHE B 1 271 ? 1.787 31.625 2.229 1 96.31 271 PHE B C 1
ATOM 5038 O O . PHE B 1 271 ? 2.428 32.688 2.383 1 96.31 271 PHE B O 1
ATOM 5045 N N . ILE B 1 272 ? 2.135 30.688 1.428 1 95.19 272 ILE B N 1
ATOM 5046 C CA . ILE B 1 272 ? 3.266 30.844 0.519 1 95.19 272 ILE B CA 1
ATOM 5047 C C . ILE B 1 272 ? 2.84 30.469 -0.9 1 95.19 272 ILE B C 1
ATOM 5049 O O . ILE B 1 272 ? 2.102 29.5 -1.1 1 95.19 272 ILE B O 1
ATOM 5053 N N . LEU B 1 273 ? 3.197 31.297 -1.812 1 95.38 273 LEU B N 1
ATOM 5054 C CA . LEU B 1 273 ? 3.162 30.922 -3.223 1 95.38 273 LEU B CA 1
ATOM 5055 C C . LEU B 1 273 ? 4.57 30.672 -3.756 1 95.38 273 LEU B C 1
ATOM 5057 O O . LEU B 1 273 ? 5.441 31.547 -3.646 1 95.38 273 LEU B O 1
ATOM 5061 N N . LEU B 1 274 ? 4.758 29.5 -4.199 1 92.06 274 LEU B N 1
ATOM 5062 C CA . LEU B 1 274 ? 5.984 29.172 -4.922 1 92.06 274 LEU B CA 1
ATOM 5063 C C . LEU B 1 274 ? 5.766 29.25 -6.43 1 92.06 274 LEU B C 1
ATOM 5065 O O . LEU B 1 274 ? 5.148 28.359 -7.02 1 92.06 274 LEU B O 1
ATOM 5069 N N . LEU B 1 275 ? 6.324 30.312 -7.039 1 92.12 275 LEU B N 1
ATOM 5070 C CA . LEU B 1 275 ? 6.09 30.609 -8.445 1 92.12 275 LEU B CA 1
ATOM 5071 C C . LEU B 1 275 ? 7.289 30.188 -9.297 1 92.12 275 LEU B C 1
ATOM 5073 O O . LEU B 1 275 ? 8.359 30.797 -9.203 1 92.12 275 LEU B O 1
ATOM 5077 N N . HIS B 1 276 ? 7.047 29.266 -10.125 1 87.5 276 HIS B N 1
ATOM 5078 C CA . HIS B 1 276 ? 8.117 28.75 -10.961 1 87.5 276 HIS B CA 1
ATOM 5079 C C . HIS B 1 276 ? 8.367 29.641 -12.164 1 87.5 276 HIS B C 1
ATOM 5081 O O . HIS B 1 276 ? 7.418 30.172 -12.758 1 87.5 276 HIS B O 1
ATOM 5087 N N . HIS B 1 277 ? 9.586 29.75 -12.523 1 88.38 277 HIS B N 1
ATOM 5088 C CA . HIS B 1 277 ? 9.977 30.547 -13.688 1 88.38 277 HIS B CA 1
ATOM 5089 C C . HIS B 1 277 ? 9.336 31.922 -13.656 1 88.38 277 HIS B C 1
ATOM 5091 O O . HIS B 1 277 ? 8.711 32.344 -14.641 1 88.38 277 HIS B O 1
ATOM 5097 N N . THR B 1 278 ? 9.383 32.469 -12.57 1 91.06 278 THR B N 1
ATOM 5098 C CA . THR B 1 278 ? 8.742 33.781 -12.352 1 91.06 278 THR B CA 1
ATOM 5099 C C . THR B 1 278 ? 9.75 34.781 -11.812 1 91.06 278 THR B C 1
ATOM 5101 O O . THR B 1 278 ? 10.516 34.469 -10.891 1 91.06 278 THR B O 1
ATOM 5104 N N . THR B 1 279 ? 9.727 36 -12.391 1 90 279 THR B N 1
ATOM 5105 C CA . THR B 1 279 ? 10.578 37.062 -11.922 1 90 279 THR B CA 1
ATOM 5106 C C . THR B 1 279 ? 9.906 37.844 -10.789 1 90 279 THR B C 1
ATOM 5108 O O . THR B 1 279 ? 8.711 37.656 -10.547 1 90 279 THR B O 1
ATOM 5111 N N . LEU B 1 280 ? 10.719 38.656 -10.164 1 92.38 280 LEU B N 1
ATOM 5112 C CA . LEU B 1 280 ? 10.188 39.5 -9.078 1 92.38 280 LEU B CA 1
ATOM 5113 C C . LEU B 1 280 ? 9.094 40.406 -9.594 1 92.38 280 LEU B C 1
ATOM 5115 O O . LEU B 1 280 ? 8.102 40.656 -8.906 1 92.38 280 LEU B O 1
ATOM 5119 N N . SER B 1 281 ? 9.289 40.938 -10.758 1 93.19 281 SER B N 1
ATOM 5120 C CA . SER B 1 281 ? 8.305 41.844 -11.352 1 93.19 281 SER B CA 1
ATOM 5121 C C . SER B 1 281 ? 6.988 41.125 -11.617 1 93.19 281 SER B C 1
ATOM 5123 O O . SER B 1 281 ? 5.914 41.656 -11.383 1 93.19 281 SER B O 1
ATOM 5125 N N . GLN B 1 282 ? 7.098 40 -12.086 1 93.94 282 GLN B N 1
ATOM 5126 C CA . GLN B 1 282 ? 5.906 39.188 -12.344 1 93.94 282 GLN B CA 1
ATOM 5127 C C . GLN B 1 282 ? 5.188 38.844 -11.047 1 93.94 282 GLN B C 1
ATOM 5129 O O . GLN B 1 282 ? 3.957 38.781 -11 1 93.94 282 GLN B O 1
ATOM 5134 N N . ALA B 1 283 ? 5.922 38.594 -10.008 1 94.88 283 ALA B N 1
ATOM 5135 C CA . ALA B 1 283 ? 5.355 38.281 -8.703 1 94.88 283 ALA B CA 1
ATOM 5136 C C . ALA B 1 283 ? 4.59 39.469 -8.141 1 94.88 283 ALA B C 1
ATOM 5138 O O . ALA B 1 283 ? 3.545 39.312 -7.504 1 94.88 283 ALA B O 1
ATOM 5139 N N . ARG B 1 284 ? 5.078 40.625 -8.406 1 93.62 284 ARG B N 1
ATOM 5140 C CA . ARG B 1 284 ? 4.418 41.844 -7.945 1 93.62 284 ARG B CA 1
ATOM 5141 C C . ARG B 1 284 ? 3.102 42.062 -8.68 1 93.62 284 ARG B C 1
ATOM 5143 O O . ARG B 1 284 ? 2.135 42.562 -8.102 1 93.62 284 ARG B O 1
ATOM 5150 N N . ALA B 1 285 ? 3.141 41.75 -9.922 1 95 285 ALA B N 1
ATOM 5151 C CA . ALA B 1 285 ? 1.898 41.844 -10.688 1 95 285 ALA B CA 1
ATOM 5152 C C . ALA B 1 285 ? 0.845 40.875 -10.117 1 95 285 ALA B C 1
ATOM 5154 O O . ALA B 1 285 ? -0.34 41.219 -10.07 1 95 285 ALA B O 1
ATOM 5155 N N . LEU B 1 286 ? 1.289 39.75 -9.75 1 95.56 286 LEU B N 1
ATOM 5156 C CA . LEU B 1 286 ? 0.392 38.781 -9.133 1 95.56 286 LEU B CA 1
ATOM 5157 C C . LEU B 1 286 ? -0.16 39.281 -7.812 1 95.56 286 LEU B C 1
ATOM 5159 O O . LEU B 1 286 ? -1.329 39.062 -7.492 1 95.56 286 LEU B O 1
ATOM 5163 N N . GLU B 1 287 ? 0.675 39.938 -7.062 1 95.44 287 GLU B N 1
ATOM 5164 C CA . GLU B 1 287 ? 0.232 40.562 -5.82 1 95.44 287 GLU B CA 1
ATOM 5165 C C . GLU B 1 287 ? -0.946 41.5 -6.066 1 95.44 287 GLU B C 1
ATOM 5167 O O . GLU B 1 287 ? -1.924 41.5 -5.316 1 95.44 287 GLU B O 1
ATOM 5172 N N . SER B 1 288 ? -0.833 42.281 -7.059 1 95.19 288 SER B N 1
ATOM 5173 C CA . SER B 1 288 ? -1.883 43.25 -7.379 1 95.19 288 SER B CA 1
ATOM 5174 C C . SER B 1 288 ? -3.201 42.562 -7.691 1 95.19 288 SER B C 1
ATOM 5176 O O . SER B 1 288 ? -4.27 43.031 -7.289 1 95.19 288 SER B O 1
ATOM 5178 N N . ARG B 1 289 ? -3.104 41.5 -8.367 1 95.69 289 ARG B N 1
ATOM 5179 C CA . ARG B 1 289 ? -4.301 40.75 -8.695 1 95.69 289 ARG B CA 1
ATOM 5180 C C . ARG B 1 289 ? -4.922 40.125 -7.441 1 95.69 289 ARG B C 1
ATOM 5182 O O . ARG B 1 289 ? -6.145 40.125 -7.285 1 95.69 289 ARG B O 1
ATOM 5189 N N . ILE B 1 290 ? -4.09 39.625 -6.586 1 96.94 290 ILE B N 1
ATOM 5190 C CA . ILE B 1 290 ? -4.57 39 -5.355 1 96.94 290 ILE B CA 1
ATOM 5191 C C . ILE B 1 290 ? -5.219 40.062 -4.469 1 96.94 290 ILE B C 1
ATOM 5193 O O . ILE B 1 290 ? -6.273 39.844 -3.875 1 96.94 290 ILE B O 1
ATOM 5197 N N . ARG B 1 291 ? -4.594 41.188 -4.402 1 95.56 291 ARG B N 1
ATOM 5198 C CA . ARG B 1 291 ? -5.141 42.281 -3.611 1 95.56 291 ARG B CA 1
ATOM 5199 C C . ARG B 1 291 ? -6.516 42.688 -4.121 1 95.56 291 ARG B C 1
ATOM 5201 O O . ARG B 1 291 ? -7.41 43 -3.334 1 95.56 291 ARG B O 1
ATOM 5208 N N . HIS B 1 292 ? -6.559 42.719 -5.41 1 96.06 292 HIS B N 1
ATOM 5209 C CA . HIS B 1 292 ? -7.836 43.062 -6.02 1 96.06 292 HIS B CA 1
ATOM 5210 C C . HIS B 1 292 ? -8.93 42.094 -5.629 1 96.06 292 HIS B C 1
ATOM 5212 O O . HIS B 1 292 ? -10.023 42.5 -5.223 1 96.06 292 HIS B O 1
ATOM 5218 N N . ASP B 1 293 ? -8.664 40.844 -5.758 1 96.38 293 ASP B N 1
ATOM 5219 C CA . ASP B 1 293 ? -9.648 39.812 -5.469 1 96.38 293 ASP B CA 1
ATOM 5220 C C . ASP B 1 293 ? -9.93 39.719 -3.973 1 96.38 293 ASP B C 1
ATOM 5222 O O . ASP B 1 293 ? -11 39.281 -3.562 1 96.38 293 ASP B O 1
ATOM 5226 N N . PHE B 1 294 ? -8.969 40.156 -3.17 1 96.81 294 PHE B N 1
ATOM 5227 C CA . PHE B 1 294 ? -9.062 40.125 -1.717 1 96.81 294 PHE B CA 1
ATOM 5228 C C . PHE B 1 294 ? -9.898 41.281 -1.184 1 96.81 294 PHE B C 1
ATOM 5230 O O . PHE B 1 294 ? -10.375 41.219 -0.046 1 96.81 294 PHE B O 1
ATOM 5237 N N . ARG B 1 295 ? -10.164 42.25 -1.95 1 95.94 295 ARG B N 1
ATOM 5238 C CA . ARG B 1 295 ? -10.82 43.469 -1.543 1 95.94 295 ARG B CA 1
ATOM 5239 C C . ARG B 1 295 ? -12.203 43.188 -0.959 1 95.94 295 ARG B C 1
ATOM 5241 O O . ARG B 1 295 ? -12.625 43.844 -0.004 1 95.94 295 ARG B O 1
ATOM 5248 N N . GLU B 1 296 ? -12.883 42.281 -1.546 1 95.12 296 GLU B N 1
ATOM 5249 C CA . GLU B 1 296 ? -14.211 41.969 -1.057 1 95.12 296 GLU B CA 1
ATOM 5250 C C . GLU B 1 296 ? -14.164 41.438 0.381 1 95.12 296 GLU B C 1
ATOM 5252 O O . GLU B 1 296 ? -15.016 41.781 1.199 1 95.12 296 GLU B O 1
ATOM 5257 N N . LEU B 1 297 ? -13.219 40.625 0.649 1 95.56 297 LEU B N 1
ATOM 5258 C CA . LEU B 1 297 ? -13.047 40.094 1.997 1 95.56 297 LEU B CA 1
ATOM 5259 C C . LEU B 1 297 ? -12.648 41.219 2.971 1 95.56 297 LEU B C 1
ATOM 5261 O O . LEU B 1 297 ? -13.125 41.25 4.105 1 95.56 297 LEU B O 1
ATOM 5265 N N . GLU B 1 298 ? -11.773 42.062 2.541 1 95.38 298 GLU B N 1
ATOM 5266 C CA . GLU B 1 298 ? -11.344 43.188 3.354 1 95.38 298 GLU B CA 1
ATOM 5267 C C . GLU B 1 298 ? -12.523 44.094 3.711 1 95.38 298 GLU B C 1
ATOM 5269 O O . GLU B 1 298 ? -12.617 44.594 4.836 1 95.38 298 GLU B O 1
ATOM 5274 N N . GLU B 1 299 ? -13.406 44.25 2.768 1 95.88 299 GLU B N 1
ATOM 5275 C CA . GLU B 1 299 ? -14.578 45.094 2.992 1 95.88 299 GLU B CA 1
ATOM 5276 C C . GLU B 1 299 ? -15.555 44.438 3.963 1 95.88 299 GLU B C 1
ATOM 5278 O O . GLU B 1 299 ? -16.203 45.094 4.766 1 95.88 299 GLU B O 1
ATOM 5283 N N . THR B 1 300 ? -15.742 43.188 3.842 1 96.06 300 THR B N 1
ATOM 5284 C CA . THR B 1 300 ? -16.641 42.438 4.699 1 96.06 300 THR B CA 1
ATOM 5285 C C . THR B 1 300 ? -16.188 42.469 6.156 1 96.06 300 THR B C 1
ATOM 5287 O O . THR B 1 300 ? -17 42.562 7.07 1 96.06 300 THR B O 1
ATOM 5290 N N . TYR B 1 301 ? -14.852 42.531 6.305 1 96.31 301 TYR B N 1
ATOM 5291 C CA . TYR B 1 301 ? -14.312 42.5 7.66 1 96.31 301 TYR B CA 1
ATOM 5292 C C . TYR B 1 301 ? -13.508 43.781 7.934 1 96.31 301 TYR B C 1
ATOM 5294 O O . TYR B 1 301 ? -12.43 43.719 8.531 1 96.31 301 TYR B O 1
ATOM 5302 N N . LYS B 1 302 ? -14.039 44.812 7.469 1 94.12 302 LYS B N 1
ATOM 5303 C CA . LYS B 1 302 ? -13.406 46.125 7.625 1 94.12 302 LYS B CA 1
ATOM 5304 C C . LYS B 1 302 ? -13.289 46.5 9.102 1 94.12 302 LYS B C 1
ATOM 5306 O O . LYS B 1 302 ? -12.297 47.125 9.516 1 94.12 302 LYS B O 1
ATOM 5311 N N . HIS B 1 303 ? -14.273 46.094 9.883 1 93.5 303 HIS B N 1
ATOM 5312 C CA . HIS B 1 303 ? -14.281 46.438 11.305 1 93.5 303 HIS B CA 1
ATOM 5313 C C . HIS B 1 303 ? -13.164 45.719 12.039 1 93.5 303 HIS B C 1
ATOM 5315 O O . HIS B 1 303 ? -12.594 46.25 12.992 1 93.5 303 HIS B O 1
ATOM 5321 N N . GLU B 1 304 ? -12.852 44.562 11.602 1 92.06 304 GLU B N 1
ATOM 5322 C CA . GLU B 1 304 ? -11.781 43.781 12.211 1 92.06 304 GLU B CA 1
ATOM 5323 C C . GLU B 1 304 ? -10.422 44.125 11.609 1 92.06 304 GLU B C 1
ATOM 5325 O O . GLU B 1 304 ? -9.391 43.625 12.047 1 92.06 304 GLU B O 1
ATOM 5330 N N . GLU B 1 305 ? -10.383 45.031 10.609 1 92.94 305 GLU B N 1
ATOM 5331 C CA . GLU B 1 305 ? -9.188 45.531 9.945 1 92.94 305 GLU B CA 1
ATOM 5332 C C . GLU B 1 305 ? -8.398 44.406 9.289 1 92.94 305 GLU B C 1
ATOM 5334 O O . GLU B 1 305 ? -7.176 44.344 9.406 1 92.94 305 GLU B O 1
ATOM 5339 N N . LEU B 1 306 ? -9.148 43.5 8.711 1 94.31 306 LEU B N 1
ATOM 5340 C CA . LEU B 1 306 ? -8.516 42.438 7.957 1 94.31 306 LEU B CA 1
ATOM 5341 C C . LEU B 1 306 ? -7.742 42.969 6.762 1 94.31 306 LEU B C 1
ATOM 5343 O O . LEU B 1 306 ? -8.234 43.844 6.043 1 94.31 306 LEU B O 1
ATOM 5347 N N . SER B 1 307 ? -6.523 42.594 6.562 1 94.62 307 SER B N 1
ATOM 5348 C CA . SER B 1 307 ? -5.711 42.969 5.406 1 94.62 307 SER B CA 1
ATOM 5349 C C . SER B 1 307 ? -4.672 41.875 5.105 1 94.62 307 SER B C 1
ATOM 5351 O O . SER B 1 307 ? -4.605 40.875 5.801 1 94.62 307 SER B O 1
ATOM 5353 N N . ILE B 1 308 ? -3.988 42.062 4.027 1 95.19 308 ILE B N 1
ATOM 5354 C CA . ILE B 1 308 ? -3 41.062 3.633 1 95.19 308 ILE B CA 1
ATOM 5355 C C . ILE B 1 308 ? -1.653 41.75 3.387 1 95.19 308 ILE B C 1
ATOM 5357 O O . ILE B 1 308 ? -1.597 42.844 2.863 1 95.19 308 ILE B O 1
ATOM 5361 N N . SER B 1 309 ? -0.59 41.156 3.867 1 94.88 309 SER B N 1
ATOM 5362 C CA . SER B 1 309 ? 0.774 41.594 3.617 1 94.88 309 SER B CA 1
ATOM 5363 C C . SER B 1 309 ? 1.549 40.594 2.781 1 94.88 309 SER B C 1
ATOM 5365 O O . SER B 1 309 ? 1.262 39.406 2.826 1 94.88 309 SER B O 1
ATOM 5367 N N . PHE B 1 310 ? 2.5 41.125 2.047 1 95.25 310 PHE B N 1
ATOM 5368 C CA . PHE B 1 310 ? 3.275 40.312 1.137 1 95.25 310 PHE B CA 1
ATOM 5369 C C . PHE B 1 310 ? 4.77 40.469 1.387 1 95.25 310 PHE B C 1
ATOM 5371 O O . PHE B 1 310 ? 5.23 41.562 1.696 1 95.25 310 PHE B O 1
ATOM 5378 N N . GLY B 1 311 ? 5.48 39.375 1.32 1 94.88 311 GLY B N 1
ATOM 5379 C CA . GLY B 1 311 ? 6.934 39.344 1.281 1 94.88 311 GLY B CA 1
ATOM 5380 C C . GLY B 1 311 ? 7.477 38.5 0.154 1 94.88 311 GLY B C 1
ATOM 5381 O O . GLY B 1 311 ? 6.852 37.5 -0.234 1 94.88 311 GLY B O 1
ATOM 5382 N N . TYR B 1 312 ? 8.703 38.938 -0.339 1 94.44 312 TYR B N 1
ATOM 5383 C CA . TYR B 1 312 ? 9.211 38.25 -1.526 1 94.44 312 TYR B CA 1
ATOM 5384 C C . TYR B 1 312 ? 10.641 37.781 -1.302 1 94.44 312 TYR B C 1
ATOM 5386 O O . TYR B 1 312 ? 11.398 38.375 -0.547 1 94.44 312 TYR B O 1
ATOM 5394 N N . ALA B 1 313 ? 10.906 36.656 -1.897 1 92.56 313 ALA B N 1
ATOM 5395 C CA . ALA B 1 313 ? 12.273 36.125 -2.029 1 92.56 313 ALA B CA 1
ATOM 5396 C C . ALA B 1 313 ? 12.43 35.312 -3.303 1 92.56 313 ALA B C 1
ATOM 5398 O O . ALA B 1 313 ? 11.438 34.906 -3.908 1 92.56 313 ALA B O 1
ATOM 5399 N N . THR B 1 314 ? 13.68 35.219 -3.758 1 90.69 314 THR B N 1
ATOM 5400 C CA . THR B 1 314 ? 13.945 34.438 -4.969 1 90.69 314 THR B CA 1
ATOM 5401 C C . THR B 1 314 ? 14.914 33.312 -4.684 1 90.69 314 THR B C 1
ATOM 5403 O O . THR B 1 314 ? 15.523 33.25 -3.615 1 90.69 314 THR B O 1
ATOM 5406 N N . HIS B 1 315 ? 15.008 32.375 -5.684 1 85.06 315 HIS B N 1
ATOM 5407 C CA . HIS B 1 315 ? 15.898 31.219 -5.57 1 85.06 315 HIS B CA 1
ATOM 5408 C C . HIS B 1 315 ? 17.344 31.672 -5.379 1 85.06 315 HIS B C 1
ATOM 5410 O O . HIS B 1 315 ? 18.172 30.891 -4.902 1 85.06 315 HIS B O 1
ATOM 5416 N N . LEU B 1 316 ? 17.594 32.875 -5.711 1 80.81 316 LEU B N 1
ATOM 5417 C CA . LEU B 1 316 ? 18.969 33.406 -5.645 1 80.81 316 LEU B CA 1
ATOM 5418 C C . LEU B 1 316 ? 19.328 33.812 -4.219 1 80.81 316 LEU B C 1
ATOM 5420 O O . LEU B 1 316 ? 20.484 34.062 -3.916 1 80.81 316 LEU B O 1
ATOM 5424 N N . ASP B 1 317 ? 18.375 33.688 -3.379 1 77.06 317 ASP B N 1
ATOM 5425 C CA . ASP B 1 317 ? 18.562 34.281 -2.055 1 77.06 317 ASP B CA 1
ATOM 5426 C C . ASP B 1 317 ? 19.203 33.281 -1.098 1 77.06 317 ASP B C 1
ATOM 5428 O O . ASP B 1 317 ? 19.359 33.562 0.094 1 77.06 317 ASP B O 1
ATOM 5432 N N . GLY B 1 318 ? 19.547 32.125 -1.466 1 80.19 318 GLY B N 1
ATOM 5433 C CA . GLY B 1 318 ? 20.312 31.25 -0.596 1 80.19 318 GLY B CA 1
ATOM 5434 C C . GLY B 1 318 ? 19.625 29.938 -0.327 1 80.19 318 GLY B C 1
ATOM 5435 O O . GLY B 1 318 ? 18.984 29.359 -1.217 1 80.19 318 GLY B O 1
ATOM 5436 N N . SER B 1 319 ? 19.953 29.469 0.875 1 82.25 319 SER B N 1
ATOM 5437 C CA . SER B 1 319 ? 19.312 28.234 1.32 1 82.25 319 SER B CA 1
ATOM 5438 C C . SER B 1 319 ? 17.828 28.422 1.549 1 82.25 319 SER B C 1
ATOM 5440 O O . SER B 1 319 ? 17.328 29.562 1.577 1 82.25 319 SER B O 1
ATOM 5442 N N . ILE B 1 320 ? 17.188 27.391 1.707 1 82.19 320 ILE B N 1
ATOM 5443 C CA . ILE B 1 320 ? 15.734 27.422 1.912 1 82.19 320 ILE B CA 1
ATOM 5444 C C . ILE B 1 320 ? 15.406 28.281 3.131 1 82.19 320 ILE B C 1
ATOM 5446 O O . ILE B 1 320 ? 14.508 29.125 3.084 1 82.19 320 ILE B O 1
ATOM 5450 N N . ASP B 1 321 ? 16.141 28.109 4.168 1 80.31 321 ASP B N 1
ATOM 5451 C CA . ASP B 1 321 ? 15.914 28.875 5.391 1 80.31 321 ASP B CA 1
ATOM 5452 C C . ASP B 1 321 ? 16.188 30.359 5.176 1 80.31 321 ASP B C 1
ATOM 5454 O O . ASP B 1 321 ? 15.484 31.203 5.719 1 80.31 321 ASP B O 1
ATOM 5458 N N . GLU B 1 322 ? 17.156 30.578 4.414 1 85.44 322 GLU B N 1
ATOM 5459 C CA . GLU B 1 322 ? 17.5 31.953 4.117 1 85.44 322 GLU B CA 1
ATOM 5460 C C . GLU B 1 322 ? 16.438 32.625 3.246 1 85.44 322 GLU B C 1
ATOM 5462 O O . GLU B 1 322 ? 16.109 33.781 3.436 1 85.44 322 GLU B O 1
ATOM 5467 N N . ILE B 1 323 ? 15.969 31.891 2.359 1 87 323 ILE B N 1
ATOM 5468 C CA . ILE B 1 323 ? 14.93 32.375 1.459 1 87 323 ILE B CA 1
ATOM 5469 C C . ILE B 1 323 ? 13.68 32.719 2.258 1 87 323 ILE B C 1
ATOM 5471 O O . ILE B 1 323 ? 13.086 33.781 2.066 1 87 323 ILE B O 1
ATOM 5475 N N . ILE B 1 324 ? 13.32 31.906 3.107 1 86.19 324 ILE B N 1
ATOM 5476 C CA . ILE B 1 324 ? 12.141 32.125 3.936 1 86.19 324 ILE B CA 1
ATOM 5477 C C . ILE B 1 324 ? 12.367 33.312 4.859 1 86.19 324 ILE B C 1
ATOM 5479 O O . ILE B 1 324 ? 11.469 34.156 5.047 1 86.19 324 ILE B O 1
ATOM 5483 N N . LEU B 1 325 ? 13.516 33.375 5.406 1 84.19 325 LEU B N 1
ATOM 5484 C CA . LEU B 1 325 ? 13.859 34.469 6.301 1 84.19 325 LEU B CA 1
ATOM 5485 C C . LEU B 1 325 ? 13.797 35.812 5.57 1 84.19 325 LEU B C 1
ATOM 5487 O O . LEU B 1 325 ? 13.289 36.781 6.117 1 84.19 325 LEU B O 1
ATOM 5491 N N . LYS B 1 326 ? 14.312 35.812 4.41 1 89.31 326 LYS B N 1
ATOM 5492 C CA . LYS B 1 326 ? 14.289 37.062 3.617 1 89.31 326 LYS B CA 1
ATOM 5493 C C . LYS B 1 326 ? 12.859 37.469 3.283 1 89.31 326 LYS B C 1
ATOM 5495 O O . LYS B 1 326 ? 12.523 38.656 3.342 1 89.31 326 LYS B O 1
ATOM 5500 N N . ALA B 1 327 ? 12.086 36.562 2.869 1 91.19 327 ALA B N 1
ATOM 5501 C CA . ALA B 1 327 ? 10.68 36.875 2.576 1 91.19 327 ALA B CA 1
ATOM 5502 C C . ALA B 1 327 ? 9.953 37.375 3.82 1 91.19 327 ALA B C 1
ATOM 5504 O O . ALA B 1 327 ? 9.117 38.281 3.736 1 91.19 327 ALA B O 1
ATOM 5505 N N . ASP B 1 328 ? 10.25 36.75 4.918 1 86.62 328 ASP B N 1
ATOM 5506 C CA . ASP B 1 328 ? 9.641 37.156 6.184 1 86.62 328 ASP B CA 1
ATOM 5507 C C . ASP B 1 328 ? 10.031 38.562 6.582 1 86.62 328 ASP B C 1
ATOM 5509 O O . ASP B 1 328 ? 9.203 39.344 7.078 1 86.62 328 ASP B O 1
ATOM 5513 N N . GLN B 1 329 ? 11.25 38.844 6.41 1 85.69 329 GLN B N 1
ATOM 5514 C CA . GLN B 1 329 ? 11.734 40.188 6.703 1 85.69 329 GLN B CA 1
ATOM 5515 C C . GLN B 1 329 ? 11.055 41.219 5.809 1 85.69 329 GLN B C 1
ATOM 5517 O O . GLN B 1 329 ? 10.664 42.312 6.277 1 85.69 329 GLN B O 1
ATOM 5522 N N . HIS B 1 330 ? 10.977 40.844 4.605 1 88.38 330 HIS B N 1
ATOM 5523 C CA . HIS B 1 330 ? 10.281 41.719 3.664 1 88.38 330 HIS B CA 1
ATOM 5524 C C . HIS B 1 330 ? 8.828 41.938 4.074 1 88.38 330 HIS B C 1
ATOM 5526 O O . HIS B 1 330 ? 8.297 43.031 3.945 1 88.38 330 HIS B O 1
ATOM 5532 N N . LEU B 1 331 ? 8.203 40.906 4.488 1 88.81 331 LEU B N 1
ATOM 5533 C CA . LEU B 1 331 ? 6.816 40.969 4.938 1 88.81 331 LEU B CA 1
ATOM 5534 C C . LEU B 1 331 ? 6.672 41.812 6.18 1 88.81 331 LEU B C 1
ATOM 5536 O O . LEU B 1 331 ? 5.719 42.594 6.289 1 88.81 331 LEU B O 1
ATOM 5540 N N . TYR B 1 332 ? 7.578 41.594 7.105 1 81.5 332 TYR B N 1
ATOM 5541 C CA . TYR B 1 332 ? 7.535 42.344 8.367 1 81.5 332 TYR B CA 1
ATOM 5542 C C . TYR B 1 332 ? 7.625 43.844 8.133 1 81.5 332 TYR B C 1
ATOM 5544 O O . TYR B 1 332 ? 6.965 44.625 8.82 1 81.5 332 TYR B O 1
ATOM 5552 N N . GLN B 1 333 ? 8.375 44.219 7.184 1 81.69 333 GLN B N 1
ATOM 5553 C CA . GLN B 1 333 ? 8.562 45.625 6.867 1 81.69 333 GLN B CA 1
ATOM 5554 C C . GLN B 1 333 ? 7.297 46.25 6.285 1 81.69 333 GLN B C 1
ATOM 5556 O O . GLN B 1 333 ? 7.086 47.438 6.379 1 81.69 333 GLN B O 1
ATOM 5561 N N . ARG B 1 334 ? 6.469 45.406 5.785 1 80.44 334 ARG B N 1
ATOM 5562 C CA . ARG B 1 334 ? 5.289 45.906 5.078 1 80.44 334 ARG B CA 1
ATOM 5563 C C . ARG B 1 334 ? 4.039 45.781 5.938 1 80.44 334 ARG B C 1
ATOM 5565 O O . ARG B 1 334 ? 2.961 46.219 5.551 1 80.44 334 ARG B O 1
ATOM 5572 N N . LYS B 1 335 ? 4.148 45.094 7.074 1 80 335 LYS B N 1
ATOM 5573 C CA . LYS B 1 335 ? 3.002 44.969 7.969 1 80 335 LYS B CA 1
ATOM 5574 C C . LYS B 1 335 ? 2.594 46.312 8.523 1 80 335 LYS B C 1
ATOM 5576 O O . LYS B 1 335 ? 3.447 47.156 8.789 1 80 335 LYS B O 1
ATOM 5581 N N . PRO B 1 336 ? 1.286 46.625 8.547 1 66 336 PRO B N 1
ATOM 5582 C CA . PRO B 1 336 ? 0.854 47.875 9.133 1 66 336 PRO B CA 1
ATOM 5583 C C . PRO B 1 336 ? 1.39 48.094 10.547 1 66 336 PRO B C 1
ATOM 5585 O O . PRO B 1 336 ? 1.46 47.156 11.336 1 66 336 PRO B O 1
ATOM 5588 N N . LYS B 1 337 ? 2.553 49.031 10.664 1 56.47 337 LYS B N 1
ATOM 5589 C CA . LYS B 1 337 ? 3.154 49.344 11.953 1 56.47 337 LYS B CA 1
ATOM 5590 C C . LYS B 1 337 ? 2.088 49.531 13.023 1 56.47 337 LYS B C 1
ATOM 5592 O O . LYS B 1 337 ? 1.054 50.156 12.789 1 56.47 337 LYS B O 1
ATOM 5597 N N . LYS B 1 338 ? 1.96 48.5 13.891 1 50.62 338 LYS B N 1
ATOM 5598 C CA . LYS B 1 338 ? 1.196 48.781 15.109 1 50.62 338 LYS B CA 1
ATOM 5599 C C . LYS B 1 338 ? 1.592 50.125 15.719 1 50.62 338 LYS B C 1
ATOM 5601 O O . LYS B 1 338 ? 2.779 50.406 15.844 1 50.62 338 LYS B O 1
ATOM 5606 N N . PHE B 1 339 ? 0.911 51.094 15.453 1 37.16 339 PHE B N 1
ATOM 5607 C CA . PHE B 1 339 ? 1.134 52.344 16.219 1 37.16 339 PHE B CA 1
ATOM 5608 C C . PHE B 1 339 ? 1.566 52 17.641 1 37.16 339 PHE B C 1
ATOM 5610 O O . PHE B 1 339 ? 0.811 51.406 18.406 1 37.16 339 PHE B O 1
ATOM 5617 N N . LEU B 1 340 ? 2.773 51.562 17.812 1 36.88 340 LEU B N 1
ATOM 5618 C CA . LEU B 1 340 ? 3.254 51.75 19.172 1 36.88 340 LEU B CA 1
ATOM 5619 C C . LEU B 1 340 ? 2.754 53.062 19.734 1 36.88 340 LEU B C 1
ATOM 5621 O O . LEU B 1 340 ? 3.045 54.125 19.172 1 36.88 340 LEU B O 1
ATOM 5625 N N . GLN B 1 341 ? 1.585 53.25 20.141 1 32.81 341 GLN B N 1
ATOM 5626 C CA . GLN B 1 341 ? 1.283 54.375 20.984 1 32.81 341 GLN B CA 1
ATOM 5627 C C . GLN B 1 341 ? 2.424 54.656 21.969 1 32.81 341 GLN B C 1
ATOM 5629 O O . GLN B 1 341 ? 2.551 53.969 22.984 1 32.81 341 GLN B O 1
ATOM 5634 N N . GLU B 1 342 ? 3.693 54.719 21.5 1 33.69 342 GLU B N 1
ATOM 5635 C CA . GLU B 1 342 ? 4.691 55.438 22.312 1 33.69 342 GLU B CA 1
ATOM 5636 C C . GLU B 1 342 ? 4.082 56.656 23 1 33.69 342 GLU B C 1
ATOM 5638 O O . GLU B 1 342 ? 3.451 57.5 22.359 1 33.69 342 GLU B O 1
ATOM 5643 N N . SER B 1 343 ? 3.756 56.5 24.219 1 34.22 343 SER B N 1
ATOM 5644 C CA . SER B 1 343 ? 3.588 57.562 25.188 1 34.22 343 SER B CA 1
ATOM 5645 C C . SER B 1 343 ? 4.641 58.656 24.984 1 34.22 343 SER B C 1
ATOM 5647 O O . SER B 1 343 ? 5.84 58.375 25.062 1 34.22 343 SER B O 1
ATOM 5649 N N . LEU B 1 344 ? 4.555 59.562 24.016 1 31.72 344 LEU B N 1
ATOM 5650 C CA . LEU B 1 344 ? 5.305 60.812 24.219 1 31.72 344 LEU B CA 1
ATOM 5651 C C . LEU B 1 344 ? 5.48 61.094 25.703 1 31.72 344 LEU B C 1
ATOM 5653 O O . LEU B 1 344 ? 4.527 61 26.484 1 31.72 344 LEU B O 1
ATOM 5657 N N . PRO B 1 345 ? 6.672 60.844 26.172 1 34.81 345 PRO B N 1
ATOM 5658 C CA . PRO B 1 345 ? 6.852 61.438 27.5 1 34.81 345 PRO B CA 1
ATOM 5659 C C . PRO B 1 345 ? 6.121 62.781 27.656 1 34.81 345 PRO B C 1
ATOM 5661 O O . PRO B 1 345 ? 6.117 63.594 26.734 1 34.81 345 PRO B O 1
ATOM 5664 N N . ARG B 1 346 ? 5.102 62.812 28.578 1 28.83 346 ARG B N 1
ATOM 5665 C CA . ARG B 1 346 ? 4.945 64.125 29.141 1 28.83 346 ARG B CA 1
ATOM 5666 C C . ARG B 1 346 ? 6.227 64.625 29.828 1 28.83 346 ARG B C 1
ATOM 5668 O O . ARG B 1 346 ? 6.887 63.812 30.5 1 28.83 346 ARG B O 1
#

Radius of gyration: 32.97 Å; Cα contacts (8 Å, |Δi|>4): 895; chains: 2; bounding box: 45×112×71 Å

InterPro domains:
  IPR000160 GGDEF domain [PF00990] (194-338)
  IPR000160 GGDEF domain [PS50887] (218-346)
  IPR000160 GGDEF domain [SM00267] (184-345)
  IPR000160 GGDEF domain [TIGR00254] (193-337)
  IPR000160 GGDEF domain [cd01949] (195-335)
  IPR029787 Nucleotide cyclase [SSF55073] (200-336)
  IPR043128 Reverse transcriptase/Diguanylate cyclase domain [G3DSA:3.30.70.270] (180-339)
  IPR050469 Diguanylate cyclase Dgc-like, bacteria [PTHR45138] (163-335)

Solvent-accessible surface area (backbone atoms only — not comparable to full-atom values): 35892 Å² total; per-residue (Å²): 118,66,72,69,38,56,61,52,39,53,57,50,46,50,40,51,53,50,48,52,49,47,30,52,48,51,20,50,40,23,43,48,46,19,52,51,28,56,73,66,68,51,60,65,66,50,29,48,52,30,41,51,51,19,51,50,24,52,51,50,44,57,52,56,74,70,52,82,51,67,66,59,52,51,49,52,54,50,50,49,41,45,43,48,39,73,44,48,47,57,53,54,34,75,64,38,39,30,84,74,44,51,48,60,51,47,51,51,34,50,31,51,52,37,52,66,59,47,85,51,82,74,52,45,52,41,29,53,47,32,52,51,51,50,45,51,50,43,53,48,41,59,78,38,52,90,70,37,48,86,82,57,59,65,65,59,41,28,52,52,41,37,53,48,47,50,43,32,50,48,49,48,51,51,52,46,48,49,51,53,50,50,49,52,53,52,51,49,54,30,46,48,48,35,28,29,32,88,82,58,65,30,30,17,46,64,36,47,56,55,54,56,67,69,52,72,78,76,56,30,25,38,37,34,35,36,46,40,49,45,67,51,39,26,70,74,68,30,59,71,53,37,48,50,50,51,37,54,51,41,52,52,52,59,70,70,46,58,82,78,32,42,54,27,41,59,47,86,59,28,33,35,37,44,32,58,74,36,50,73,68,56,51,51,54,50,48,54,53,50,52,57,70,43,42,61,59,29,62,76,32,48,90,52,53,38,46,75,32,59,11,56,30,41,63,84,51,57,54,73,68,45,23,51,48,46,10,47,52,42,20,59,73,56,40,81,75,72,74,70,77,66,72,67,79,126,115,66,70,68,38,55,62,52,40,54,58,50,46,51,40,51,52,49,48,52,49,46,30,51,50,49,19,50,40,23,43,50,48,19,50,53,29,55,73,67,67,52,60,66,65,51,29,48,52,30,40,51,50,19,51,50,24,53,51,49,45,56,52,55,74,69,52,82,50,66,68,59,52,51,50,52,54,50,49,49,39,45,41,46,38,73,44,48,46,58,53,52,35,75,64,37,39,30,83,74,43,53,47,60,50,46,53,51,34,49,31,51,51,38,51,67,58,48,86,49,82,75,52,45,52,41,28,52,47,33,53,52,50,50,42,51,50,43,53,48,40,58,77,39,53,90,70,36,48,86,81,55,59,63,64,60,39,30,51,51,42,37,54,49,47,50,43,32,47,48,47,48,50,52,52,46,47,50,51,53,50,51,51,51,53,53,50,50,52,30,46,48,48,36,29,30,31,88,83,58,66,31,30,17,45,65,36,49,55,54,53,57,68,67,53,72,78,75,57,28,25,37,39,34,35,36,47,40,48,47,66,50,40,26,72,74,66,30,60,70,53,38,48,49,50,50,36,54,50,42,51,50,52,61,71,70,47,59,82,80,33,44,56,26,41,58,47,86,56,28,34,34,36,44,32,57,75,36,51,72,69,57,50,51,53,47,49,54,52,50,51,59,70,43,43,63,59,29,61,76,32,46,89,52,54,38,46,76,35,59,11,55,30,39,64,85,52,57,53,72,67,45,24,52,49,46,10,48,53,42,21,59,72,56,40,83,75,69,74,70,78,65,72,68,80,128